Protein 3E9T (pdb70)

Foldseek 3Di:
DQKEKAWVVQEAEEELPNFKDKTKMWIDGQQAAKKKKKKWKFADQDDDPGFWPTDIDMFIRGRNRTMDMDMTGTHHDDDDDAKGKIKMAIDDIDPPYDYDPPRIGMYIYDYD/DFKEKAWVVQEAEEELPPFKDKTKMWMDGDLAAKKKKKKWKFADQHDDPAFWPTDIDMDIRGRNRTMDMDMTGTHADPDDDAKGKIKMAIHDIDPPYDYDPPRIGMYIYHYDD/DQKEKAWVVQEDEDELPNQKDKTKMWIDGAQAAKWKKKKWKFADQDDDPAFWPTDIDMGIRHRRRTMDMDMTGTHDDDGKIKMAIHDIDPPYDYDPPRMGIYDYD/DEKAWVVLEAEEELPPFKDKTKMWADDPLDAKKKKKKWKFADVHDCPAFWPTDIDMDIRHRNGTMDMDMTGTHDDDGKIKMAIDDIDPPYDYDPPRIGIYDYD

Structure (mmCIF, N/CA/C/O backbone):
data_3E9T
#
_entry.id   3E9T
#
_cell.length_a   59.086
_cell.length_b   76.429
_cell.length_c   128.918
_cell.angle_alpha   90.00
_cell.angle_beta   90.00
_cell.angle_gamma   90.00
#
_symmetry.space_group_name_H-M   'P 21 21 21'
#
loop_
_entity.id
_entity.type
_entity.pdbx_description
1 polymer 'Na/Ca exchange protein'
2 non-polymer 'CALCIUM ION'
3 water water
#
loop_
_atom_site.group_PDB
_atom_site.id
_atom_site.type_symbol
_atom_site.label_atom_id
_atom_site.label_alt_id
_atom_site.label_comp_id
_atom_site.label_asym_id
_atom_site.label_entity_id
_atom_site.label_seq_id
_atom_site.pdbx_PDB_ins_code
_atom_site.Cartn_x
_atom_site.Cartn_y
_atom_site.Cartn_z
_atom_site.occupancy
_atom_site.B_iso_or_equiv
_atom_site.auth_seq_id
_atom_site.auth_comp_id
_atom_site.auth_asym_id
_atom_site.auth_atom_id
_atom_site.pdbx_PDB_model_num
ATOM 1 N N . GLU A 1 1 ? 1.721 22.315 33.193 1.00 36.14 440 GLU A N 1
ATOM 2 C CA . GLU A 1 1 ? 2.189 22.126 31.790 1.00 36.28 440 GLU A CA 1
ATOM 3 C C . GLU A 1 1 ? 1.946 23.342 30.896 1.00 35.13 440 GLU A C 1
ATOM 4 O O . GLU A 1 1 ? 0.863 23.936 30.909 1.00 36.01 440 GLU A O 1
ATOM 10 N N . PHE A 1 2 ? 2.970 23.713 30.135 1.00 33.26 441 PHE A N 1
ATOM 11 C CA . PHE A 1 2 ? 2.864 24.771 29.127 1.00 31.55 441 PHE A CA 1
ATOM 12 C C . PHE A 1 2 ? 3.267 24.299 27.716 1.00 29.30 441 PHE A C 1
ATOM 13 O O . PHE A 1 2 ? 3.527 25.106 26.814 1.00 28.22 441 PHE A O 1
ATOM 21 N N . ILE A 1 3 ? 3.297 22.978 27.549 1.00 26.45 442 ILE A N 1
ATOM 22 C CA . ILE A 1 3 ? 3.521 22.339 26.260 1.00 24.11 442 ILE A CA 1
ATOM 23 C C . ILE A 1 3 ? 2.486 21.207 26.129 1.00 23.23 442 ILE A C 1
ATOM 24 O O . ILE A 1 3 ? 2.223 20.481 27.095 1.00 22.44 442 ILE A O 1
ATOM 29 N N . ARG A 1 4 ? 1.888 21.098 24.946 1.00 22.09 443 ARG A N 1
ATOM 30 C CA . ARG A 1 4 ? 1.013 19.982 24.607 1.00 22.10 443 ARG A CA 1
ATOM 31 C C . ARG A 1 4 ? 1.606 19.280 23.402 1.00 20.55 443 ARG A C 1
ATOM 32 O O . ARG A 1 4 ? 2.181 19.924 22.517 1.00 19.96 443 ARG A O 1
ATOM 40 N N . MET A 1 5 ? 1.468 17.955 23.375 1.00 19.41 444 MET A N 1
ATOM 41 C CA . MET A 1 5 ? 1.906 17.168 22.233 1.00 19.05 444 MET A CA 1
ATOM 42 C C . MET A 1 5 ? 0.802 16.244 21.763 1.00 18.14 444 MET A C 1
ATOM 43 O O . MET A 1 5 ? 0.070 15.674 22.572 1.00 17.92 444 MET A O 1
ATOM 48 N N . TYR A 1 6 ? 0.703 16.076 20.448 1.00 17.54 445 TYR A N 1
ATOM 49 C CA . TYR A 1 6 ? -0.330 15.225 19.874 1.00 16.75 445 TYR A CA 1
ATOM 50 C C . TYR A 1 6 ? 0.016 14.868 18.437 1.00 16.49 445 TYR A C 1
ATOM 51 O O . TYR A 1 6 ? 0.828 15.547 17.794 1.00 15.68 445 TYR A O 1
ATOM 60 N N . PHE A 1 7 ? -0.605 13.808 17.925 1.00 15.76 446 PHE A N 1
ATOM 61 C CA . PHE A 1 7 ? -0.425 13.456 16.522 1.00 15.77 446 PHE A CA 1
ATOM 62 C C . PHE A 1 7 ? -1.137 14.432 15.622 1.00 16.39 446 PHE A C 1
ATOM 63 O O . PHE A 1 7 ? -2.284 14.815 15.890 1.00 17.49 446 PHE A O 1
ATOM 71 N N . GLU A 1 8 ? -0.463 14.788 14.531 1.00 16.46 447 GLU A N 1
ATOM 72 C CA . GLU A 1 8 ? -1.052 15.608 13.469 1.00 16.85 447 GLU A CA 1
ATOM 73 C C . GLU A 1 8 ? -0.359 15.329 12.140 1.00 16.75 447 GLU A C 1
ATOM 74 O O . GLU A 1 8 ? 0.742 15.829 11.915 1.00 17.11 447 GLU A O 1
ATOM 80 N N . PRO A 1 9 ? -1.004 14.539 11.253 1.00 16.91 448 PRO A N 1
ATOM 81 C CA . PRO A 1 9 ? -2.343 13.931 11.375 1.00 16.49 448 PRO A CA 1
ATOM 82 C C . PRO A 1 9 ? -2.524 12.931 12.518 1.00 16.10 448 PRO A C 1
ATOM 83 O O . PRO A 1 9 ? -1.571 12.260 12.917 1.00 16.24 448 PRO A O 1
ATOM 87 N N . GLY A 1 10 ? -3.766 12.802 12.982 1.00 16.28 449 GLY A N 1
ATOM 88 C CA . GLY A 1 10 ? -4.123 11.739 13.937 1.00 15.22 449 GLY A CA 1
ATOM 89 C C . GLY A 1 10 ? -4.565 10.447 13.278 1.00 16.24 449 GLY A C 1
ATOM 90 O O . GLY A 1 10 ? -4.606 9.400 13.921 1.00 17.57 449 GLY A O 1
ATOM 91 N N . HIS A 1 11 ? -4.923 10.519 11.996 1.00 15.34 450 HIS A N 1
ATOM 92 C CA . HIS A 1 11 ? -5.370 9.350 11.265 1.00 15.77 450 HIS A CA 1
ATOM 93 C C . HIS A 1 11 ? -4.632 9.209 9.944 1.00 15.02 450 HIS A C 1
ATOM 94 O O . HIS A 1 11 ? -4.430 10.212 9.232 1.00 15.35 450 HIS A O 1
ATOM 101 N N . TYR A 1 12 ? -4.263 7.961 9.624 1.00 15.38 451 TYR A N 1
ATOM 102 C CA . TYR A 1 12 ? -3.542 7.635 8.399 1.00 15.74 451 TYR A CA 1
ATOM 103 C C . TYR A 1 12 ? -4.241 6.482 7.699 1.00 15.77 451 TYR A C 1
ATOM 104 O O . TYR A 1 12 ? -4.437 5.432 8.294 1.00 16.15 451 TYR A O 1
ATOM 113 N N . THR A 1 13 ? -4.575 6.678 6.422 1.00 14.77 452 THR A N 1
ATOM 114 C CA . THR A 1 13 ? -5.072 5.601 5.585 1.00 15.29 452 THR A CA 1
ATOM 115 C C . THR A 1 13 ? -3.975 5.334 4.551 1.00 15.74 452 THR A C 1
ATOM 116 O O . THR A 1 13 ? -3.509 6.267 3.856 1.00 15.77 452 THR A O 1
ATOM 120 N N . VAL A 1 14 ? -3.528 4.082 4.492 1.00 15.15 453 VAL A N 1
ATOM 121 C CA . VAL A 1 14 ? -2.383 3.696 3.653 1.00 15.87 453 VAL A CA 1
ATOM 122 C C . VAL A 1 14 ? -2.702 2.441 2.863 1.00 15.40 453 VAL A C 1
ATOM 123 O O . VAL A 1 14 ? -3.452 1.582 3.345 1.00 15.63 453 VAL A O 1
ATOM 127 N N . MET A 1 15 ? -2.180 2.351 1.642 1.00 16.10 454 MET A N 1
ATOM 128 C CA . MET A 1 15 ? -2.303 1.131 0.847 1.00 16.95 454 MET A CA 1
ATOM 129 C C . MET A 1 15 ? -1.275 0.119 1.323 1.00 17.30 454 MET A C 1
ATOM 130 O O . MET A 1 15 ? -0.171 0.488 1.733 1.00 16.92 454 MET A O 1
ATOM 135 N N . GLU A 1 16 ? -1.644 -1.152 1.254 1.00 17.23 455 GLU A N 1
ATOM 136 C CA . GLU A 1 16 ? -0.779 -2.247 1.679 1.00 18.39 455 GLU A CA 1
ATOM 137 C C . GLU A 1 16 ? 0.619 -2.273 1.018 1.00 17.76 455 GLU A C 1
ATOM 138 O O . GLU A 1 16 ? 1.585 -2.772 1.610 1.00 17.70 455 GLU A O 1
ATOM 144 N N . ASN A 1 17 ? 0.713 -1.746 -0.194 1.00 18.39 456 ASN A N 1
ATOM 145 C CA . ASN A 1 17 ? 1.958 -1.788 -0.968 1.00 18.41 456 ASN A CA 1
ATOM 146 C C . ASN A 1 17 ? 2.702 -0.458 -0.936 1.00 18.21 456 ASN A C 1
ATOM 147 O O . ASN A 1 17 ? 3.469 -0.150 -1.852 1.00 18.21 456 ASN A O 1
ATOM 152 N N . CYS A 1 18 ? 2.463 0.338 0.108 1.00 17.64 457 CYS A N 1
ATOM 153 C CA . CYS A 1 18 ? 3.054 1.672 0.181 1.00 17.85 457 CYS A CA 1
ATOM 154 C C . CYS A 1 18 ? 4.528 1.627 0.568 1.00 17.64 457 CYS A C 1
ATOM 155 O O . CYS A 1 18 ? 5.245 2.605 0.352 1.00 18.86 457 CYS A O 1
ATOM 158 N N . GLY A 1 19 ? 4.953 0.497 1.150 1.00 17.72 458 GLY A N 1
ATOM 159 C CA . GLY A 1 19 ? 6.315 0.304 1.646 1.00 18.35 458 GLY A CA 1
ATOM 160 C C . GLY A 1 19 ? 6.458 0.872 3.046 1.00 18.87 458 GLY A C 1
ATOM 161 O O . GLY A 1 19 ? 6.573 0.137 4.027 1.00 18.64 458 GLY A O 1
ATOM 162 N N . GLU A 1 20 ? 6.443 2.197 3.123 1.00 19.13 459 GLU A N 1
ATOM 163 C CA . GLU A 1 20 ? 6.503 2.941 4.382 1.00 20.34 459 GLU A CA 1
ATOM 164 C C . GLU A 1 20 ? 5.591 4.144 4.252 1.00 19.61 459 GLU A C 1
ATOM 165 O O . GLU A 1 20 ? 5.304 4.601 3.140 1.00 19.51 459 GLU A O 1
ATOM 171 N N . PHE A 1 21 ? 5.170 4.680 5.392 1.00 18.99 460 PHE A N 1
ATOM 172 C CA . PHE A 1 21 ? 4.488 5.972 5.416 1.00 18.60 460 PHE A CA 1
ATOM 173 C C . PHE A 1 21 ? 5.006 6.785 6.592 1.00 18.41 460 PHE A C 1
ATOM 174 O O . PHE A 1 21 ? 5.611 6.233 7.511 1.00 19.60 460 PHE A O 1
ATOM 182 N N . GLU A 1 22 ? 4.743 8.088 6.571 1.00 17.16 461 GLU A N 1
ATOM 183 C CA . GLU A 1 22 ? 5.293 8.985 7.574 1.00 17.23 461 GLU A CA 1
ATOM 184 C C . GLU A 1 22 ? 4.224 9.465 8.560 1.00 17.49 461 GLU A C 1
ATOM 185 O O . GLU A 1 22 ? 3.145 9.879 8.166 1.00 17.94 461 GLU A O 1
ATOM 191 N N . VAL A 1 23 ? 4.554 9.390 9.843 1.00 17.36 462 VAL A N 1
ATOM 192 C CA . VAL A 1 23 ? 3.699 9.854 10.914 1.00 17.19 462 VAL A CA 1
ATOM 193 C C . VAL A 1 23 ? 4.318 11.113 11.481 1.00 17.16 462 VAL A C 1
ATOM 194 O O . VAL A 1 23 ? 5.553 11.282 11.471 1.00 18.43 462 VAL A O 1
ATOM 198 N N . ARG A 1 24 ? 3.464 12.013 11.940 1.00 16.79 463 ARG A N 1
ATOM 199 C CA . ARG A 1 24 ? 3.891 13.325 12.411 1.00 16.11 463 ARG A CA 1
ATOM 200 C C . ARG A 1 24 ? 3.281 13.637 13.773 1.00 16.74 463 ARG A C 1
ATOM 201 O O . ARG A 1 24 ? 2.077 13.453 14.001 1.00 16.41 463 ARG A O 1
ATOM 209 N N . VAL A 1 25 ? 4.133 14.129 14.663 1.00 15.79 464 VAL A N 1
ATOM 210 C CA . VAL A 1 25 ? 3.747 14.544 16.001 1.00 16.60 464 VAL A CA 1
ATOM 211 C C . VAL A 1 25 ? 4.168 16.008 16.164 1.00 16.81 464 VAL A C 1
ATOM 212 O O . VAL A 1 25 ? 5.281 16.404 15.730 1.00 17.46 464 VAL A O 1
ATOM 216 N N . VAL A 1 26 ? 3.279 16.793 16.767 1.00 17.55 465 VAL A N 1
ATOM 217 C CA A VAL A 1 26 ? 3.468 18.229 16.943 0.50 18.47 465 VAL A CA 1
ATOM 218 C CA B VAL A 1 26 ? 3.529 18.227 16.960 0.50 17.73 465 VAL A CA 1
ATOM 219 C C . VAL A 1 26 ? 3.537 18.619 18.431 1.00 18.75 465 VAL A C 1
ATOM 220 O O . VAL A 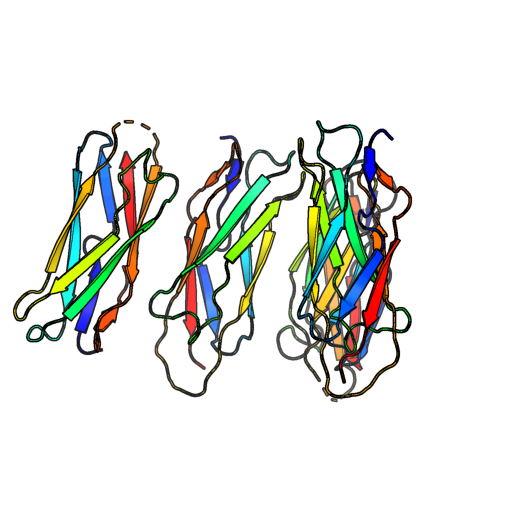1 26 ? 3.000 17.921 19.280 1.00 18.29 465 VAL A O 1
ATOM 227 N N . ARG A 1 27 ? 4.174 19.753 18.688 1.00 18.92 466 ARG A N 1
ATOM 228 C CA . ARG A 1 27 ? 4.355 20.385 19.974 1.00 20.95 466 ARG A CA 1
ATOM 229 C C . ARG A 1 27 ? 3.665 21.752 19.856 1.00 20.92 466 ARG A C 1
ATOM 230 O O . ARG A 1 27 ? 3.930 22.483 18.900 1.00 21.32 466 ARG A O 1
ATOM 238 N N . ARG A 1 28 ? 2.821 22.118 20.821 1.00 21.06 467 ARG A N 1
ATOM 239 C CA . ARG A 1 28 ? 2.265 23.480 20.879 1.00 21.71 467 ARG A CA 1
ATOM 240 C C . ARG A 1 28 ? 2.476 24.093 22.250 1.00 21.42 467 ARG A C 1
ATOM 241 O O . ARG A 1 28 ? 2.495 23.385 23.261 1.00 21.53 467 ARG A O 1
ATOM 249 N N . GLY A 1 29 ? 2.663 25.407 22.275 1.00 21.10 468 GLY A N 1
ATOM 250 C CA . GLY A 1 29 ? 2.919 26.112 23.519 1.00 21.31 468 GLY A CA 1
ATOM 251 C C . GLY A 1 29 ? 4.376 26.524 23.551 1.00 21.24 468 GLY A C 1
ATOM 252 O O . GLY A 1 29 ? 4.866 27.128 22.596 1.00 21.71 468 GLY A O 1
ATOM 253 N N . ASP A 1 30 ? 5.074 26.182 24.630 1.00 21.38 469 ASP A N 1
ATOM 254 C CA . ASP A 1 30 ? 6.458 26.620 24.791 1.00 21.79 469 ASP A CA 1
ATOM 255 C C . ASP A 1 30 ? 7.403 25.906 23.824 1.00 22.13 469 ASP A C 1
ATOM 256 O O . ASP A 1 30 ? 7.596 24.685 23.927 1.00 22.65 469 ASP A O 1
ATOM 261 N N . ILE A 1 31 ? 7.970 26.692 22.899 1.00 22.40 470 ILE A N 1
ATOM 262 C CA . ILE A 1 31 ? 8.892 26.223 21.858 1.00 23.07 470 ILE A CA 1
ATOM 263 C C . ILE A 1 31 ? 10.376 26.015 22.230 1.00 21.24 470 ILE A C 1
ATOM 264 O O . ILE A 1 31 ? 11.142 25.549 21.389 1.00 20.94 470 ILE A O 1
ATOM 269 N N . SER A 1 32 ? 10.861 26.508 23.367 1.00 19.62 471 SER A N 1
ATOM 270 C CA . SER A 1 32 ? 11.880 27.522 23.436 1.00 17.72 471 SER A CA 1
ATOM 271 C C . SER A 1 32 ? 12.968 26.586 24.028 1.00 17.29 471 SER A C 1
ATOM 272 O O . SER A 1 32 ? 14.148 26.936 24.096 1.00 17.55 471 SER A O 1
ATOM 275 N N . THR A 1 33 ? 12.543 25.382 24.450 1.00 17.01 472 THR A N 1
ATOM 276 C CA . THR A 1 33 ? 13.439 24.397 25.090 1.00 16.94 472 THR A CA 1
ATOM 277 C C . THR A 1 33 ? 13.303 23.001 24.488 1.00 16.06 472 THR A C 1
ATOM 278 O O . THR A 1 33 ? 12.375 22.737 23.737 1.00 15.77 472 THR A O 1
ATOM 282 N N . TYR A 1 34 ? 14.233 22.109 24.844 1.00 15.10 473 TYR A N 1
ATOM 283 C CA . TYR A 1 34 ? 14.137 20.709 24.440 1.00 14.94 473 TYR A CA 1
ATOM 284 C C . TYR A 1 34 ? 12.920 20.046 25.092 1.00 15.49 473 TYR A C 1
ATOM 285 O O . TYR A 1 34 ? 12.619 20.277 26.258 1.00 15.73 473 TYR A O 1
ATOM 294 N N . ALA A 1 35 ? 12.214 19.233 24.311 1.00 14.73 474 ALA A N 1
ATOM 295 C CA . ALA A 1 35 ? 11.146 18.372 24.837 1.00 15.22 474 ALA A CA 1
ATOM 296 C C . ALA A 1 35 ? 11.193 17.029 24.132 1.00 15.46 474 ALA A C 1
ATOM 297 O O . ALA A 1 35 ? 11.758 16.917 23.048 1.00 15.62 474 ALA A O 1
ATOM 299 N N . SER A 1 36 ? 10.608 16.006 24.750 1.00 14.67 475 SER A N 1
ATOM 300 C CA . SER A 1 36 ? 10.562 14.676 24.143 1.00 15.08 475 SER A CA 1
ATOM 301 C C . SER A 1 36 ? 9.297 13.898 24.494 1.00 14.44 475 SER A C 1
ATOM 302 O O . SER A 1 36 ? 8.544 14.256 25.412 1.00 14.27 475 SER A O 1
ATOM 305 N N . VAL A 1 37 ? 9.051 12.850 23.711 1.00 14.20 476 VAL A N 1
ATOM 306 C CA . VAL A 1 37 ? 7.955 11.915 23.957 1.00 14.67 476 VAL A CA 1
ATOM 307 C C . VAL A 1 37 ? 8.306 10.599 23.284 1.00 15.34 476 VAL A C 1
ATOM 308 O O . VAL A 1 37 ? 9.037 10.583 22.276 1.00 15.93 476 VAL A O 1
ATOM 312 N N . GLU A 1 38 ? 7.816 9.498 23.842 1.00 15.32 477 GLU A N 1
ATOM 313 C CA . GLU A 1 38 ? 8.010 8.201 23.214 1.00 15.11 477 GLU A CA 1
ATOM 314 C C . GLU A 1 38 ? 6.749 7.805 22.447 1.00 15.58 477 GLU A C 1
ATOM 315 O O . GLU A 1 38 ? 5.665 8.329 22.694 1.00 15.47 477 GLU A O 1
ATOM 321 N N . TYR A 1 39 ? 6.903 6.875 21.512 1.00 15.89 478 TYR A N 1
ATOM 322 C CA . TYR A 1 39 ? 5.763 6.293 20.818 1.00 16.81 478 TYR A CA 1
ATOM 323 C C . TYR A 1 39 ? 5.975 4.796 20.675 1.00 16.35 478 TYR A C 1
ATOM 324 O O . TYR A 1 39 ? 7.111 4.320 20.661 1.00 16.02 478 TYR A O 1
ATOM 333 N N . GLU A 1 40 ? 4.885 4.061 20.508 1.00 16.27 479 GLU A N 1
ATOM 334 C CA . GLU A 1 40 ? 5.002 2.644 20.151 1.00 17.46 479 GLU A CA 1
ATOM 335 C C . GLU A 1 40 ? 3.793 2.241 19.331 1.00 17.10 479 GLU A C 1
ATOM 336 O O . GLU A 1 40 ? 2.686 2.706 19.577 1.00 16.96 479 GLU A O 1
ATOM 342 N N . THR A 1 41 ? 4.017 1.399 18.327 1.00 17.16 480 THR A N 1
ATOM 343 C CA . THR A 1 41 ? 2.892 0.793 17.613 1.00 16.55 480 THR A CA 1
ATOM 344 C C . THR A 1 41 ? 2.199 -0.231 18.502 1.00 17.10 480 THR A C 1
ATOM 345 O O . THR A 1 41 ? 2.791 -0.810 19.442 1.00 17.06 480 THR A O 1
ATOM 349 N N . GLN A 1 42 ? 0.931 -0.475 18.201 1.00 17.53 481 GLN A N 1
ATOM 350 C CA . GLN A 1 42 ? 0.196 -1.550 18.848 1.00 19.34 481 GLN A CA 1
ATOM 351 C C . GLN A 1 42 ? -0.793 -2.168 17.871 1.00 18.61 481 GLN A C 1
ATOM 352 O O . GLN A 1 42 ? -1.339 -1.475 16.998 1.00 18.73 481 GLN A O 1
ATOM 358 N N . ASP A 1 43 ? -1.025 -3.467 18.012 1.00 17.84 482 ASP A N 1
ATOM 359 C CA . ASP A 1 43 ? -1.950 -4.156 17.124 1.00 17.43 482 ASP A CA 1
ATOM 360 C C . ASP A 1 43 ? -3.388 -3.664 17.282 1.00 17.50 482 ASP A C 1
ATOM 361 O O . ASP A 1 43 ? -3.799 -3.248 18.384 1.00 17.43 482 ASP A O 1
ATOM 366 N N . GLY A 1 44 ? -4.119 -3.685 16.166 1.00 16.84 483 GLY A N 1
ATOM 367 C CA . GLY A 1 44 ? -5.571 -3.566 16.146 1.00 17.48 483 GLY A CA 1
ATOM 368 C C . GLY A 1 44 ? -6.092 -4.878 15.582 1.00 17.57 483 GLY A C 1
ATOM 369 O O . GLY A 1 44 ? -5.881 -5.948 16.185 1.00 18.34 483 GLY A O 1
ATOM 370 N N . THR A 1 45 ? -6.752 -4.802 14.425 1.00 18.21 484 THR A N 1
ATOM 371 C CA . THR A 1 45 ? -7.068 -5.986 13.620 1.00 18.66 484 THR A CA 1
ATOM 372 C C . THR A 1 45 ? -5.885 -6.314 12.715 1.00 18.33 484 THR A C 1
ATOM 373 O O . THR A 1 45 ? -5.763 -7.455 12.239 1.00 19.21 484 THR A O 1
ATOM 377 N N . ALA A 1 46 ? -5.032 -5.307 12.473 1.00 17.52 485 ALA A N 1
ATOM 378 C CA . ALA A 1 46 ? -3.744 -5.504 11.814 1.00 17.55 485 ALA A CA 1
ATOM 379 C C . ALA A 1 46 ? -2.675 -5.769 12.882 1.00 18.29 485 ALA A C 1
ATOM 380 O O . ALA A 1 46 ? -2.724 -5.186 13.968 1.00 17.95 485 ALA A O 1
ATOM 382 N N . SER A 1 47 ? -1.709 -6.633 12.565 1.00 18.44 486 SER A N 1
ATOM 383 C CA . SER A 1 47 ? -0.758 -7.129 13.554 1.00 19.40 486 SER A CA 1
ATOM 384 C C . SER A 1 47 ? 0.692 -6.957 13.153 1.00 18.56 486 SER A C 1
ATOM 385 O O . SER A 1 47 ? 1.073 -7.184 12.003 1.00 18.57 486 SER A O 1
ATOM 388 N N . ALA A 1 48 ? 1.499 -6.567 14.129 1.00 18.98 487 ALA A N 1
ATOM 389 C CA . ALA A 1 48 ? 2.943 -6.451 13.933 1.00 18.20 487 ALA A CA 1
ATOM 390 C C . ALA A 1 48 ? 3.525 -7.793 13.486 1.00 17.99 487 ALA A C 1
ATOM 391 O O . ALA A 1 48 ? 3.199 -8.839 14.055 1.00 18.36 487 ALA A O 1
ATOM 393 N N . GLY A 1 49 ? 4.359 -7.755 12.450 1.00 17.64 488 GLY A N 1
ATOM 394 C CA . GLY A 1 49 ? 4.985 -8.964 11.923 1.00 17.97 488 GLY A CA 1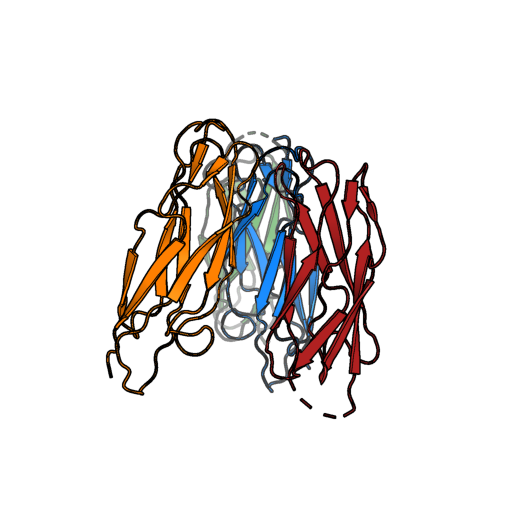
ATOM 395 C C . GLY A 1 49 ? 4.195 -9.609 10.803 1.00 18.48 488 GLY A C 1
ATOM 396 O O . GLY A 1 49 ? 4.727 -10.468 10.096 1.00 18.65 488 GLY A O 1
ATOM 397 N N . THR A 1 50 ? 2.923 -9.233 10.640 1.00 18.82 489 THR A N 1
ATOM 398 C CA . THR A 1 50 ? 2.121 -9.697 9.496 1.00 19.92 489 THR A CA 1
ATOM 399 C C . THR A 1 50 ? 1.705 -8.554 8.548 1.00 19.74 489 THR A C 1
ATOM 400 O O . THR A 1 50 ? 1.822 -8.692 7.322 1.00 20.25 489 THR A O 1
ATOM 404 N N . ASP A 1 51 ? 1.285 -7.422 9.122 1.00 18.88 490 ASP A N 1
ATOM 405 C CA . ASP A 1 51 ? 0.688 -6.303 8.376 1.00 18.05 490 ASP A CA 1
ATOM 406 C C . ASP A 1 51 ? 1.546 -5.045 8.392 1.00 17.62 490 ASP A C 1
ATOM 407 O O . ASP A 1 51 ? 1.469 -4.210 7.471 1.00 16.06 490 ASP A O 1
ATOM 412 N N . PHE A 1 52 ? 2.335 -4.905 9.457 1.00 17.23 491 PHE A N 1
ATOM 413 C CA . PHE A 1 52 ? 3.282 -3.793 9.582 1.00 17.21 491 PHE A CA 1
ATOM 414 C C . PHE A 1 52 ? 4.465 -4.218 10.446 1.00 17.66 491 PHE A C 1
ATOM 415 O O . PHE A 1 52 ? 4.385 -5.221 11.156 1.00 17.47 491 PHE A O 1
ATOM 423 N N . VAL A 1 53 ? 5.569 -3.478 10.387 1.00 18.22 492 VAL A N 1
ATOM 424 C CA . VAL A 1 53 ? 6.658 -3.766 11.320 1.00 18.85 492 VAL A CA 1
ATOM 425 C C . VAL A 1 53 ? 6.562 -2.919 12.585 1.00 18.79 492 VAL A C 1
ATOM 426 O O . VAL A 1 53 ? 6.507 -1.685 12.537 1.00 19.05 492 VAL A O 1
ATOM 430 N N . GLY A 1 54 ? 6.462 -3.620 13.716 1.00 17.92 493 GLY A N 1
ATOM 431 C CA . GLY A 1 54 ? 6.386 -2.958 15.018 1.00 18.32 493 GLY A CA 1
ATOM 432 C C . GLY A 1 54 ? 7.586 -2.057 15.241 1.00 18.72 493 GLY A C 1
ATOM 433 O O . GLY A 1 54 ? 8.717 -2.384 14.873 1.00 19.24 493 GLY A O 1
ATOM 434 N N . ARG A 1 55 ? 7.323 -0.906 15.837 1.00 18.70 494 ARG A N 1
ATOM 435 C CA . ARG A 1 55 ? 8.353 0.072 16.123 1.00 18.75 494 ARG A CA 1
ATOM 436 C C . ARG A 1 55 ? 8.003 0.867 17.371 1.00 18.73 494 ARG A C 1
ATOM 437 O O . ARG A 1 55 ? 6.837 1.272 17.556 1.00 18.61 494 ARG A O 1
ATOM 445 N N . LYS A 1 56 ? 9.015 1.081 18.215 1.00 19.17 495 LYS A N 1
ATOM 446 C CA . LYS A 1 56 ? 8.941 2.074 19.293 1.00 19.70 495 LYS A CA 1
ATOM 447 C C . LYS A 1 56 ? 10.119 3.020 19.175 1.00 19.32 495 LYS A C 1
ATOM 448 O O . LYS A 1 56 ? 11.146 2.660 18.598 1.00 19.51 495 LYS A O 1
ATOM 454 N N . GLY A 1 57 ? 9.978 4.222 19.720 1.00 18.06 496 GLY A N 1
ATOM 455 C CA . GLY A 1 57 ? 11.038 5.207 19.581 1.00 18.04 496 GLY A CA 1
ATOM 456 C C . GLY A 1 57 ? 10.868 6.388 20.492 1.00 17.93 496 GLY A C 1
ATOM 457 O O . GLY A 1 57 ? 9.868 6.507 21.214 1.00 17.90 496 GLY A O 1
ATOM 458 N N . LEU A 1 58 ? 11.883 7.248 20.464 1.00 17.60 497 LEU A N 1
ATOM 459 C CA . LEU A 1 58 ? 11.868 8.492 21.195 1.00 17.77 497 LEU A CA 1
ATOM 460 C C . LEU A 1 58 ? 11.907 9.634 20.199 1.00 17.68 497 LEU A C 1
ATOM 461 O O . LEU A 1 58 ? 12.764 9.676 19.316 1.00 18.32 497 LEU A O 1
ATOM 466 N N . LEU A 1 59 ? 10.975 10.565 20.350 1.00 17.94 498 LEU A N 1
ATOM 467 C CA . LEU A 1 59 ? 10.932 11.759 19.520 1.00 18.39 498 LEU A CA 1
ATOM 468 C C . LEU A 1 59 ? 11.533 12.948 20.275 1.00 18.83 498 LEU A C 1
ATOM 469 O O . LEU A 1 59 ? 11.003 13.348 21.309 1.00 19.28 498 LEU A O 1
ATOM 474 N N . SER A 1 60 ? 12.634 13.497 19.768 1.00 18.04 499 SER A N 1
ATOM 475 C CA . SER A 1 60 ? 13.284 14.652 20.378 1.00 17.47 499 SER A CA 1
ATOM 476 C C . SER A 1 60 ? 12.948 15.960 19.656 1.00 17.13 499 SER A C 1
ATOM 477 O O . SER A 1 60 ? 13.099 16.057 18.433 1.00 16.94 499 SER A O 1
ATOM 480 N N . PHE A 1 61 ? 12.512 16.968 20.415 1.00 15.04 500 PHE A N 1
ATOM 481 C CA . PHE A 1 61 ? 12.147 18.268 19.854 1.00 14.80 500 PHE A CA 1
ATOM 482 C C . PHE A 1 61 ? 13.150 19.309 20.356 1.00 14.18 500 PHE A C 1
ATOM 483 O O . PHE A 1 61 ? 13.042 19.753 21.488 1.00 14.74 500 PHE A O 1
ATOM 491 N N . PRO A 1 62 ? 14.160 19.662 19.542 1.00 14.12 501 PRO A N 1
ATOM 492 C CA . PRO A 1 62 ? 15.102 20.693 19.932 1.00 13.94 501 PRO A CA 1
ATOM 493 C C . PRO A 1 62 ? 14.422 22.045 20.143 1.00 14.33 501 PRO A C 1
ATOM 494 O O . PRO A 1 62 ? 13.298 22.267 19.646 1.00 13.97 501 PRO A O 1
ATOM 498 N N . PRO A 1 63 ? 15.089 22.963 20.868 1.00 13.87 502 PRO A N 1
ATOM 499 C CA . PRO A 1 63 ? 14.530 24.316 20.933 1.00 14.55 502 PRO A CA 1
ATOM 500 C C . PRO A 1 63 ? 14.210 24.871 19.545 1.00 14.28 502 PRO A C 1
ATOM 501 O O . PRO A 1 63 ? 15.017 24.733 18.625 1.00 14.55 502 PRO A O 1
ATOM 505 N N . GLY A 1 64 ? 13.028 25.467 19.404 1.00 15.12 503 GLY A N 1
ATOM 506 C CA . GLY A 1 64 ? 12.616 26.030 18.130 1.00 16.12 503 GLY A CA 1
ATOM 507 C C . GLY A 1 64 ? 11.895 25.076 17.194 1.00 17.29 503 GLY A C 1
ATOM 508 O O . GLY A 1 64 ? 11.320 25.524 16.199 1.00 19.05 503 GLY A O 1
ATOM 509 N N . VAL A 1 65 ? 11.922 23.771 17.469 1.00 17.13 504 VAL A N 1
ATOM 510 C CA . VAL A 1 65 ? 11.222 22.843 16.576 1.00 16.78 504 VAL A CA 1
ATOM 511 C C . VAL A 1 65 ? 9.927 22.301 17.167 1.00 17.30 504 VAL A C 1
ATOM 512 O O . VAL A 1 65 ? 9.888 21.858 18.320 1.00 16.86 504 VAL A O 1
ATOM 516 N N . ASP A 1 66 ? 8.875 22.358 16.364 1.00 17.07 505 ASP A N 1
ATOM 517 C CA . ASP A 1 66 ? 7.539 22.037 16.856 1.00 17.80 505 ASP A CA 1
ATOM 518 C C . ASP A 1 66 ? 6.904 20.821 16.199 1.00 18.07 505 ASP A C 1
ATOM 519 O O . ASP A 1 66 ? 5.706 20.579 16.360 1.00 18.24 505 ASP A O 1
ATOM 524 N N . GLU A 1 67 ? 7.705 20.049 15.474 1.00 18.21 506 GLU A N 1
ATOM 525 C CA . GLU A 1 67 ? 7.244 18.763 14.929 1.00 18.90 506 GLU A CA 1
ATOM 526 C C . GLU A 1 67 ? 8.379 17.769 14.819 1.00 19.74 506 GLU A C 1
ATOM 527 O O . GLU A 1 67 ? 9.553 18.152 14.698 1.00 19.74 506 GLU A O 1
ATOM 533 N N . GLN A 1 68 ? 8.004 16.492 14.831 1.00 19.93 507 GLN A N 1
ATOM 534 C CA . GLN A 1 68 ? 8.921 15.398 14.536 1.00 20.27 507 GLN A CA 1
ATOM 535 C C . GLN A 1 68 ? 8.145 14.433 13.664 1.00 20.63 507 GLN A C 1
ATOM 536 O O . GLN A 1 68 ? 6.923 14.313 13.803 1.00 20.37 507 GLN A O 1
ATOM 542 N N . ARG A 1 69 ? 8.856 13.774 12.757 1.00 21.54 508 ARG A N 1
ATOM 543 C CA . ARG A 1 69 ? 8.270 12.829 11.805 1.00 22.37 508 ARG A CA 1
ATOM 544 C C . ARG A 1 69 ? 9.030 11.505 11.927 1.00 22.29 508 ARG A C 1
ATOM 545 O O . ARG A 1 69 ? 10.234 11.503 12.190 1.00 22.77 508 ARG A O 1
ATOM 553 N N . PHE A 1 70 ? 8.328 10.385 11.770 1.00 21.20 509 PHE A N 1
ATOM 554 C CA . PHE A 1 70 ? 8.997 9.077 11.737 1.00 20.21 509 PHE A CA 1
ATOM 555 C C . PHE A 1 70 ? 8.270 8.163 10.747 1.00 20.05 509 PHE A C 1
ATOM 556 O O . PHE A 1 70 ? 7.108 8.410 10.410 1.00 20.46 509 PHE A O 1
ATOM 564 N N . ARG A 1 71 ? 8.968 7.135 10.261 1.00 20.08 510 ARG A N 1
ATOM 565 C CA . ARG A 1 71 ? 8.375 6.234 9.265 1.00 20.16 510 ARG A CA 1
ATOM 566 C C . ARG A 1 71 ? 8.005 4.867 9.859 1.00 19.21 510 ARG A C 1
ATOM 567 O O . ARG A 1 71 ? 8.677 4.362 10.760 1.00 19.56 510 ARG A O 1
ATOM 575 N N . ILE A 1 72 ? 6.921 4.301 9.341 1.00 17.64 511 ILE A N 1
ATOM 576 C CA . ILE A 1 72 ? 6.445 2.984 9.734 1.00 17.78 511 ILE A CA 1
ATOM 577 C C . ILE A 1 72 ? 6.373 2.110 8.485 1.00 17.62 511 ILE A C 1
ATOM 578 O O . ILE A 1 72 ? 5.875 2.546 7.454 1.00 17.65 511 ILE A O 1
ATOM 583 N N . GLU A 1 73 ? 6.885 0.893 8.574 1.00 17.53 512 GLU A N 1
ATOM 584 C CA . GLU A 1 73 ? 6.890 -0.013 7.420 1.00 17.75 512 GLU A CA 1
ATOM 585 C C . GLU A 1 73 ? 5.612 -0.840 7.365 1.00 17.64 512 GLU A C 1
ATOM 586 O O . GLU A 1 73 ? 5.186 -1.430 8.371 1.00 18.37 512 GLU A O 1
ATOM 592 N N . VAL A 1 74 ? 5.001 -0.881 6.190 1.00 17.47 513 VAL A N 1
ATOM 593 C CA . VAL A 1 74 ? 3.819 -1.708 5.975 1.00 16.82 513 VAL A CA 1
ATOM 594 C C . VAL A 1 74 ? 4.250 -2.943 5.176 1.00 17.52 513 VAL A C 1
ATOM 595 O O . VAL A 1 74 ? 5.022 -2.846 4.212 1.00 16.97 513 VAL A O 1
ATOM 599 N N . ILE A 1 75 ? 3.766 -4.098 5.616 1.00 18.30 514 ILE A N 1
ATOM 600 C CA . ILE A 1 75 ? 4.130 -5.373 5.030 1.00 19.24 514 ILE A CA 1
ATOM 601 C C . ILE A 1 75 ? 3.114 -5.720 3.949 1.00 20.98 514 ILE A C 1
ATOM 602 O O . ILE A 1 75 ? 1.911 -5.801 4.211 1.00 20.55 514 ILE A O 1
ATOM 607 N N . ASP A 1 76 ? 3.619 -5.925 2.736 1.00 22.33 515 ASP A N 1
ATOM 608 C CA . ASP A 1 76 ? 2.803 -6.272 1.581 1.00 24.81 515 ASP A CA 1
ATOM 609 C C . ASP A 1 76 ? 2.753 -7.788 1.430 1.00 26.61 515 ASP A C 1
ATOM 610 O O . ASP A 1 76 ? 3.730 -8.483 1.712 1.00 26.73 515 ASP A O 1
ATOM 615 N N . ASP A 1 77 ? 1.605 -8.295 1.007 1.00 28.30 516 ASP A N 1
ATOM 616 C CA . ASP A 1 77 ? 1.501 -9.695 0.595 1.00 30.31 516 ASP A CA 1
ATOM 617 C C . ASP A 1 77 ? 0.588 -9.824 -0.622 1.00 31.21 516 ASP A C 1
ATOM 618 O O . ASP A 1 77 ? 0.123 -8.813 -1.162 1.00 31.35 516 ASP A O 1
ATOM 623 N N . ASP A 1 78 ? 0.344 -11.056 -1.060 1.00 31.89 517 ASP A N 1
ATOM 624 C CA . ASP A 1 78 ? -0.571 -11.297 -2.173 1.00 33.14 517 ASP A CA 1
ATOM 625 C C . ASP A 1 78 ? -1.997 -11.634 -1.738 1.00 33.47 517 ASP A C 1
ATOM 626 O O . ASP A 1 78 ? -2.923 -11.583 -2.548 1.00 34.07 517 ASP A O 1
ATOM 631 N N . VAL A 1 79 ? -2.173 -11.974 -0.465 1.00 33.73 518 VAL A N 1
ATOM 632 C CA . VAL A 1 79 ? -3.477 -12.414 0.036 1.00 34.32 518 VAL A CA 1
ATOM 633 C C . VAL A 1 79 ? -4.460 -11.245 0.180 1.00 34.44 518 VAL A C 1
ATOM 634 O O . VAL A 1 79 ? -4.098 -10.169 0.654 1.00 34.37 518 VAL A O 1
ATOM 638 N N . PHE A 1 80 ? -5.695 -11.478 -0.256 1.00 34.78 519 PHE A N 1
ATOM 639 C CA . PHE A 1 80 ? -6.804 -10.538 -0.105 1.00 34.83 519 PHE A CA 1
ATOM 640 C C . PHE A 1 80 ? -7.146 -10.353 1.374 1.00 33.91 519 PHE A C 1
ATOM 641 O O . PHE A 1 80 ? -7.258 -11.325 2.122 1.00 34.23 519 PHE A O 1
ATOM 649 N N . GLU A 1 81 ? -7.264 -9.101 1.804 1.00 32.64 520 GLU A N 1
ATOM 650 C CA . GLU A 1 81 ? -7.669 -8.808 3.174 1.00 31.22 520 GLU A CA 1
ATOM 651 C C . GLU A 1 81 ? -8.659 -7.673 3.168 1.00 29.61 520 GLU A C 1
ATOM 652 O O . GLU A 1 81 ? -8.607 -6.790 2.312 1.00 29.56 520 GLU A O 1
ATOM 658 N N . GLU A 1 82 ? -9.564 -7.699 4.132 1.00 27.35 521 GLU A N 1
ATOM 659 C CA . GLU A 1 82 ? -10.454 -6.579 4.364 1.00 26.11 521 GLU A CA 1
ATOM 660 C C . GLU A 1 82 ? -9.651 -5.420 4.956 1.00 24.35 521 GLU A C 1
ATOM 661 O O . GLU A 1 82 ? -8.501 -5.608 5.353 1.00 24.44 521 GLU A O 1
ATOM 667 N N . ASP A 1 83 ? -10.246 -4.230 4.992 1.00 23.31 522 ASP A N 1
ATOM 668 C CA . ASP A 1 83 ? -9.625 -3.076 5.654 1.00 21.91 522 ASP A CA 1
ATOM 669 C C . ASP A 1 83 ? -9.298 -3.464 7.103 1.00 21.91 522 ASP A C 1
ATOM 670 O O . ASP A 1 83 ? -10.147 -4.023 7.810 1.00 21.19 522 ASP A O 1
ATOM 675 N N . GLU A 1 84 ? -8.074 -3.190 7.541 1.00 20.85 523 GLU A N 1
ATOM 676 C CA . GLU A 1 84 ? -7.679 -3.495 8.924 1.00 20.86 523 GLU A CA 1
ATOM 677 C C . GLU A 1 84 ? -6.929 -2.324 9.506 1.00 20.42 523 GLU A C 1
ATOM 678 O O . GLU A 1 84 ? -6.428 -1.474 8.771 1.00 20.06 523 GLU A O 1
ATOM 684 N N . CYS A 1 85 ? -6.885 -2.268 10.830 1.00 19.61 524 CYS A N 1
ATOM 685 C CA A CYS A 1 85 ? -6.379 -1.099 11.529 0.50 19.15 524 CYS A CA 1
ATOM 686 C CA B CYS A 1 85 ? -6.308 -1.106 11.466 0.50 19.50 524 CYS A CA 1
ATOM 687 C C . CYS A 1 85 ? -5.345 -1.459 12.578 1.00 18.66 524 CYS A C 1
ATOM 688 O O . CYS A 1 85 ? -5.449 -2.504 13.219 1.00 18.10 524 CYS A O 1
ATOM 693 N N . PHE A 1 86 ? -4.380 -0.580 12.769 1.00 16.62 525 PHE A N 1
ATOM 694 C CA . PHE A 1 86 ? -3.548 -0.639 13.967 1.00 16.31 525 PHE A CA 1
ATOM 695 C C . PHE A 1 86 ? -3.410 0.755 14.540 1.00 16.75 525 PHE A C 1
ATOM 696 O O . PHE A 1 86 ? -3.987 1.710 13.999 1.00 16.46 525 PHE A O 1
ATOM 704 N N . TYR A 1 87 ? -2.645 0.873 15.617 1.00 15.92 526 TYR A N 1
ATOM 705 C CA . TYR A 1 87 ? -2.599 2.129 16.383 1.00 17.16 526 TYR A CA 1
ATOM 706 C C . TYR A 1 87 ? -1.181 2.496 16.753 1.00 16.83 526 TYR A C 1
ATOM 707 O O . TYR A 1 87 ? -0.287 1.651 16.723 1.00 17.86 526 TYR A O 1
ATOM 716 N N . ILE A 1 88 ? -0.960 3.770 17.065 1.00 16.23 527 ILE A N 1
ATOM 717 C CA . ILE A 1 88 ? 0.365 4.190 17.573 1.00 16.60 527 ILE A CA 1
ATOM 718 C C . ILE A 1 88 ? 0.092 5.097 18.767 1.00 16.38 527 ILE A C 1
ATOM 719 O O . ILE A 1 88 ? -0.683 6.047 18.647 1.00 17.29 527 ILE A O 1
ATOM 724 N N . ARG A 1 89 ? 0.705 4.820 19.909 1.00 16.05 528 ARG A N 1
ATOM 725 C CA . ARG A 1 89 ? 0.416 5.644 21.089 1.00 16.38 528 ARG A CA 1
ATOM 726 C C . ARG A 1 89 ? 1.629 6.421 21.565 1.00 16.68 528 ARG A C 1
ATOM 727 O O . ARG A 1 89 ? 2.762 5.942 21.497 1.00 17.27 528 ARG A O 1
ATOM 735 N N . LEU A 1 90 ? 1.370 7.633 22.033 1.00 15.76 529 LEU A N 1
ATOM 736 C CA . LEU A 1 90 ? 2.371 8.458 22.708 1.00 15.76 529 LEU A CA 1
ATOM 737 C C . LEU A 1 90 ? 2.396 8.164 24.200 1.00 15.76 529 LEU A C 1
ATOM 738 O O . LEU A 1 90 ? 1.349 7.966 24.826 1.00 16.25 529 LEU A O 1
ATOM 743 N N . PHE A 1 91 ? 3.603 8.184 24.772 1.00 15.52 530 PHE A N 1
ATOM 744 C CA . PHE A 1 91 ? 3.763 8.028 26.221 1.00 15.76 530 PHE A CA 1
ATOM 745 C C . PHE A 1 91 ? 5.077 8.616 26.713 1.00 16.11 530 PHE A C 1
ATOM 746 O O . PHE A 1 91 ? 5.985 8.908 25.908 1.00 15.12 530 PHE A O 1
ATOM 754 N N . ASN A 1 92 ? 5.179 8.777 28.028 1.00 16.05 531 ASN A N 1
ATOM 755 C CA . ASN A 1 92 ? 6.370 9.333 28.663 1.00 16.19 531 ASN A CA 1
ATOM 756 C C . ASN A 1 92 ? 6.783 10.712 28.128 1.00 16.25 531 ASN A C 1
ATOM 757 O O . ASN A 1 92 ? 7.948 10.907 27.791 1.00 16.99 531 ASN A O 1
ATOM 762 N N . PRO A 1 93 ? 5.842 11.677 28.077 1.00 16.12 532 PRO A N 1
ATOM 763 C CA . PRO A 1 93 ? 6.258 13.030 27.687 1.00 15.76 532 PRO A CA 1
ATOM 764 C C . PRO A 1 93 ? 7.229 13.609 28.718 1.00 15.92 532 PRO A C 1
ATOM 765 O O . PRO A 1 93 ? 7.152 13.270 29.905 1.00 16.38 532 PRO A O 1
ATOM 769 N N . SER A 1 94 ? 8.146 14.462 28.260 1.00 15.48 533 SER A N 1
ATOM 770 C CA . SER A 1 94 ? 9.133 15.052 29.167 1.00 16.05 533 SER A CA 1
ATOM 771 C C . SER A 1 94 ? 8.466 16.042 30.140 1.00 16.20 533 SER A C 1
ATOM 772 O O . SER A 1 94 ? 7.262 16.306 30.050 1.00 16.20 533 SER A O 1
ATOM 775 N N . GLU A 1 95 ? 9.247 16.561 31.084 1.00 17.09 534 GLU A N 1
ATOM 776 C CA . GLU A 1 95 ? 8.689 17.436 32.127 1.00 18.51 534 GLU A CA 1
ATOM 777 C C . GLU A 1 95 ? 8.056 18.700 31.563 1.00 18.72 534 GLU A C 1
ATOM 778 O O . GLU A 1 95 ? 8.636 19.365 30.703 1.00 18.80 534 GLU A O 1
ATOM 784 N N . GLY A 1 96 ? 6.853 19.008 32.033 1.00 18.35 535 GLY A N 1
ATOM 785 C CA . GLY A 1 96 ? 6.141 20.196 31.586 1.00 18.72 535 GLY A CA 1
ATOM 786 C C . GLY A 1 96 ? 5.301 19.988 30.342 1.00 18.77 535 GLY A C 1
ATOM 787 O O . GLY A 1 96 ? 4.565 20.884 29.934 1.00 18.76 535 GLY A O 1
ATOM 788 N N . VAL A 1 97 ? 5.400 18.814 29.727 1.00 18.90 536 VAL A N 1
ATOM 789 C CA . VAL A 1 97 ? 4.516 18.509 28.599 1.00 19.22 536 VAL A CA 1
ATOM 790 C C . VAL A 1 97 ? 3.331 17.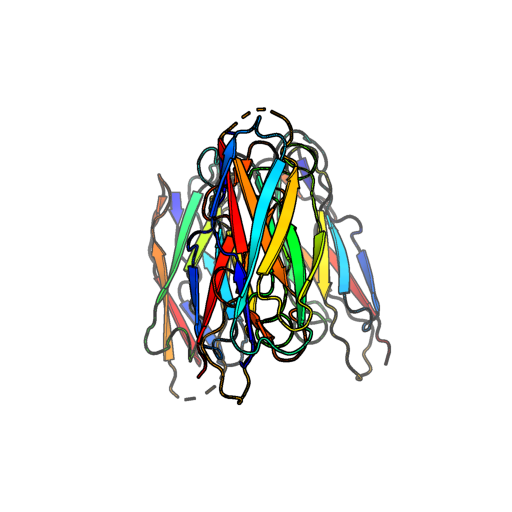609 28.976 1.00 18.92 536 VAL A C 1
ATOM 791 O O . VAL A 1 97 ? 3.486 16.655 29.743 1.00 18.27 536 VAL A O 1
ATOM 795 N N . LYS A 1 98 ? 2.158 17.950 28.448 1.00 18.37 537 LYS A N 1
ATOM 796 C CA . LYS A 1 98 ? 0.957 17.143 28.646 1.00 18.78 537 LYS A CA 1
ATOM 797 C C . LYS A 1 98 ? 0.464 16.692 27.278 1.00 18.40 537 LYS A C 1
ATOM 798 O O . LYS A 1 98 ? 0.329 17.508 26.358 1.00 18.67 537 LYS A O 1
ATOM 804 N N . LEU A 1 99 ? 0.186 15.403 27.140 1.00 17.38 538 LEU A N 1
ATOM 805 C CA . LEU A 1 99 ? -0.374 14.914 25.880 1.00 17.26 538 LEU A CA 1
ATOM 806 C C . LEU A 1 99 ? -1.766 15.520 25.647 1.00 17.05 538 LEU A C 1
ATOM 807 O O . LEU A 1 99 ? -2.403 16.025 26.580 1.00 18.02 538 LEU A O 1
ATOM 812 N N . ALA A 1 100 ? -2.210 15.522 24.393 1.00 17.76 539 ALA A N 1
ATOM 813 C CA . ALA A 1 100 ? -3.533 16.040 24.036 1.00 17.51 539 ALA A CA 1
ATOM 814 C C . ALA A 1 100 ? -4.124 15.138 22.975 1.00 16.91 539 ALA A C 1
ATOM 815 O O . ALA A 1 100 ? -3.407 14.458 22.276 1.00 17.21 539 ALA A O 1
ATOM 817 N N . VAL A 1 101 ? -5.444 15.149 22.849 1.00 17.63 540 VAL A N 1
ATOM 818 C CA . VAL A 1 101 ? -6.122 14.383 21.803 1.00 18.02 540 VAL A CA 1
ATOM 819 C C . VAL A 1 101 ? -5.823 14.993 20.420 1.00 18.09 540 VAL A C 1
ATOM 820 O O . VAL A 1 101 ? -5.959 16.214 20.251 1.00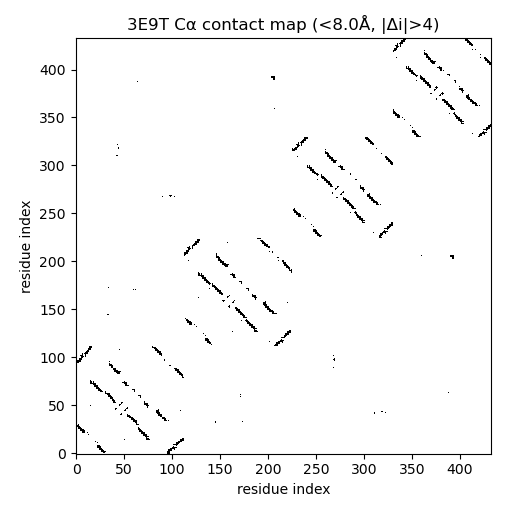 17.98 540 VAL A O 1
ATOM 824 N N . PRO A 1 102 ? -5.418 14.165 19.437 1.00 16.88 541 PRO A N 1
ATOM 825 C CA . PRO A 1 102 ? -5.217 12.724 19.554 1.00 17.00 541 PRO A CA 1
ATOM 826 C C . PRO A 1 102 ? -3.818 12.307 20.049 1.00 16.69 541 PRO A C 1
ATOM 827 O O . PRO A 1 102 ? -2.770 12.733 19.505 1.00 17.43 541 PRO A O 1
ATOM 831 N N . MET A 1 103 ? -3.818 11.460 21.083 1.00 16.39 542 MET A N 1
ATOM 832 C CA . MET A 1 103 ? -2.584 10.908 21.620 1.00 16.42 542 MET A CA 1
ATOM 833 C C . MET A 1 103 ? -2.412 9.443 21.252 1.00 16.72 542 MET A C 1
ATOM 834 O O . MET A 1 103 ? -1.442 8.792 21.654 1.00 16.93 542 MET A O 1
ATOM 839 N N . ILE A 1 104 ? -3.388 8.931 20.506 1.00 16.69 543 ILE A N 1
ATOM 840 C CA . ILE A 1 104 ? -3.295 7.651 19.812 1.00 16.78 543 ILE A CA 1
ATOM 841 C C . ILE A 1 104 ? -3.621 7.925 18.339 1.00 17.49 543 ILE A C 1
ATOM 842 O O . ILE A 1 104 ? -4.664 8.508 18.035 1.00 17.55 543 ILE A O 1
ATOM 847 N N . ALA A 1 105 ? -2.732 7.505 17.442 1.00 17.13 544 ALA A N 1
ATOM 848 C CA . ALA A 1 105 ? -2.951 7.613 16.002 1.00 17.54 544 ALA A CA 1
ATOM 849 C C . ALA A 1 105 ? -3.595 6.337 15.495 1.00 17.55 544 ALA A C 1
ATOM 850 O O . ALA A 1 105 ? -3.282 5.249 15.992 1.00 17.98 544 ALA A O 1
ATOM 852 N N . THR A 1 106 ? -4.513 6.484 14.541 1.00 16.87 545 THR A N 1
ATOM 853 C CA . THR A 1 106 ? -5.172 5.350 13.929 1.00 16.74 545 THR A CA 1
ATOM 854 C C . THR A 1 106 ? -4.624 5.175 12.527 1.00 16.65 545 THR A C 1
ATOM 855 O O . THR A 1 106 ? -4.450 6.146 11.794 1.00 16.93 545 THR A O 1
ATOM 859 N N . VAL A 1 107 ? -4.304 3.930 12.180 1.00 16.69 546 VAL A N 1
ATOM 860 C CA . VAL A 1 107 ? -3.801 3.607 10.853 1.00 16.91 546 VAL A CA 1
ATOM 861 C C . VAL A 1 107 ? -4.685 2.547 10.252 1.00 16.73 546 VAL A C 1
ATOM 862 O O . VAL A 1 107 ? -4.795 1.453 10.804 1.00 16.96 546 VAL A O 1
ATOM 866 N N . MET A 1 108 ? -5.321 2.870 9.127 1.00 16.61 547 MET A N 1
ATOM 867 C CA . MET A 1 108 ? -6.065 1.875 8.378 1.00 18.07 547 MET A CA 1
ATOM 868 C C . MET A 1 108 ? -5.287 1.475 7.132 1.00 16.81 547 MET A C 1
ATOM 869 O O . MET A 1 108 ? -4.866 2.328 6.333 1.00 15.97 547 MET A O 1
ATOM 874 N N . ILE A 1 109 ? -5.088 0.176 6.984 1.00 15.97 548 ILE A N 1
ATOM 875 C CA . ILE A 1 109 ? -4.437 -0.373 5.797 1.00 16.28 548 ILE A CA 1
ATOM 876 C C . ILE A 1 109 ? -5.492 -0.877 4.814 1.00 16.27 548 ILE A C 1
ATOM 877 O O . ILE A 1 109 ? -6.352 -1.697 5.167 1.00 16.31 548 ILE A O 1
ATOM 882 N N . LEU A 1 110 ? -5.427 -0.381 3.582 1.00 16.52 549 LEU A N 1
ATOM 883 C CA . LEU A 1 110 ? -6.289 -0.902 2.513 1.00 16.94 549 LEU A CA 1
ATOM 884 C C . LEU A 1 110 ? -5.531 -1.898 1.653 1.00 18.61 549 LEU A C 1
ATOM 885 O O . LEU A 1 110 ? -4.425 -1.624 1.216 1.00 17.77 549 LEU A O 1
ATOM 890 N N . ASP A 1 111 ? -6.147 -3.048 1.402 1.00 21.10 550 ASP A N 1
ATOM 891 C CA . ASP A 1 111 ? -5.554 -4.077 0.547 1.00 24.29 550 ASP A CA 1
ATOM 892 C C . ASP A 1 111 ? -5.493 -3.627 -0.920 1.00 26.26 550 ASP A C 1
ATOM 893 O O . ASP A 1 111 ? -6.331 -2.844 -1.382 1.00 26.25 550 ASP A O 1
ATOM 898 N N . ASP A 1 112 ? -4.478 -4.108 -1.637 1.00 28.23 551 ASP A N 1
ATOM 899 C CA . ASP A 1 112 ? -4.343 -3.861 -3.068 1.00 30.50 551 ASP A CA 1
ATOM 900 C C . ASP A 1 112 ? -4.328 -5.208 -3.795 1.00 30.88 551 ASP A C 1
ATOM 901 O O . ASP A 1 112 ? -5.068 -5.413 -4.752 1.00 32.62 551 ASP A O 1
ATOM 906 N N . GLU B 1 1 ? 32.932 31.077 23.885 1.00 35.93 440 GLU B N 1
ATOM 907 C CA . GLU B 1 1 ? 32.514 29.645 24.004 1.00 35.43 440 GLU B CA 1
ATOM 908 C C . GLU B 1 1 ? 32.835 29.044 25.380 1.00 34.20 440 GLU B C 1
ATOM 909 O O . GLU B 1 1 ? 33.916 29.264 25.932 1.00 35.28 440 GLU B O 1
ATOM 915 N N . PHE B 1 2 ? 31.871 28.316 25.936 1.00 32.29 441 PHE B N 1
ATOM 916 C CA . PHE B 1 2 ? 31.968 27.776 27.297 1.00 29.94 441 PHE B CA 1
ATOM 917 C C . PHE B 1 2 ? 31.670 26.269 27.318 1.00 27.19 441 PHE B C 1
ATOM 918 O O . PHE B 1 2 ? 31.692 25.638 28.373 1.00 26.47 441 PHE B O 1
ATOM 926 N N . ILE B 1 3 ? 31.389 25.706 26.147 1.00 23.71 442 ILE B N 1
ATOM 927 C CA . ILE B 1 3 ? 31.038 24.296 26.044 1.00 20.77 442 ILE B CA 1
ATOM 928 C C . ILE B 1 3 ? 31.955 23.659 25.023 1.00 19.68 442 ILE B C 1
ATOM 929 O O . ILE B 1 3 ? 32.184 24.239 23.961 1.00 19.30 442 ILE B O 1
ATOM 934 N N . ARG B 1 4 ? 32.473 22.477 25.344 1.00 18.35 443 ARG B N 1
ATOM 935 C CA . ARG B 1 4 ? 33.258 21.694 24.389 1.00 17.94 443 ARG B CA 1
ATOM 936 C C . ARG B 1 4 ? 32.556 20.381 24.116 1.00 17.10 443 ARG B C 1
ATOM 937 O O . ARG B 1 4 ? 31.917 19.820 25.005 1.00 17.45 443 ARG B O 1
ATOM 945 N N . MET B 1 5 ? 32.693 19.885 22.893 1.00 16.29 444 MET B N 1
ATOM 946 C CA . MET B 1 5 ? 32.188 18.560 22.573 1.00 16.06 444 MET B CA 1
ATOM 947 C C . MET B 1 5 ? 33.233 17.770 21.798 1.00 15.28 444 MET B C 1
ATOM 948 O O . MET B 1 5 ? 33.949 18.343 20.983 1.00 15.75 444 MET B O 1
ATOM 953 N N . TYR B 1 6 ? 33.298 16.469 22.064 1.00 15.10 445 TYR B N 1
ATOM 954 C CA . TYR B 1 6 ? 34.245 15.573 21.426 1.00 14.85 445 TYR B CA 1
ATOM 955 C C . TYR B 1 6 ? 33.817 14.135 21.584 1.00 14.86 445 TYR B C 1
ATOM 956 O O . TYR B 1 6 ? 32.994 13.823 22.454 1.00 15.24 445 TYR B O 1
ATOM 965 N N . PHE B 1 7 ? 34.346 13.270 20.716 1.00 14.89 446 PHE B N 1
ATOM 966 C CA . PHE B 1 7 ? 34.123 11.845 20.857 1.00 13.79 446 PHE B CA 1
ATOM 967 C C . PHE B 1 7 ? 34.881 11.269 22.060 1.00 14.26 446 PHE B C 1
ATOM 968 O O . PHE B 1 7 ? 36.034 11.635 22.310 1.00 15.18 446 PHE B O 1
ATOM 976 N N . GLU B 1 8 ? 34.218 10.378 22.800 1.00 14.01 447 GLU B N 1
ATOM 977 C CA . GLU B 1 8 ? 34.900 9.631 23.846 1.00 15.11 447 GLU B CA 1
ATOM 978 C C . GLU B 1 8 ? 34.151 8.314 24.043 1.00 15.10 447 GLU B C 1
ATOM 979 O O . GLU B 1 8 ? 33.083 8.311 24.663 1.00 14.11 447 GLU B O 1
ATOM 985 N N . PRO B 1 9 ? 34.698 7.189 23.535 1.00 15.19 448 PRO B N 1
ATOM 986 C CA . PRO B 1 9 ? 35.976 7.002 22.845 1.00 15.68 448 PRO B CA 1
ATOM 987 C C . PRO B 1 9 ? 36.086 7.717 21.511 1.00 15.34 448 PRO B C 1
ATOM 988 O O . PRO B 1 9 ? 35.083 7.928 20.819 1.00 15.76 448 PRO B O 1
ATOM 992 N N . GLY B 1 10 ? 37.325 8.084 21.177 1.00 15.34 449 GLY B N 1
ATOM 993 C CA . GLY B 1 10 ? 37.638 8.607 19.846 1.00 14.46 449 GLY B CA 1
ATOM 994 C C . GLY B 1 10 ? 37.949 7.553 18.800 1.00 15.08 449 GLY B C 1
ATOM 995 O O . GLY B 1 10 ? 37.928 7.851 17.606 1.00 15.89 449 GLY B O 1
ATOM 996 N N . HIS B 1 11 ? 38.283 6.337 19.247 1.00 14.83 450 HIS B N 1
ATOM 997 C CA . HIS B 1 11 ? 38.601 5.233 18.343 1.00 14.51 450 HIS B CA 1
ATOM 998 C C . HIS B 1 11 ? 37.777 4.006 18.674 1.00 14.42 450 HIS B C 1
ATOM 999 O O . HIS B 1 11 ? 37.659 3.667 19.848 1.00 15.00 450 HIS B O 1
ATOM 1006 N N . TYR B 1 12 ? 37.277 3.323 17.634 1.00 14.36 451 TYR B N 1
ATOM 1007 C CA . TYR B 1 12 ? 36.495 2.090 17.778 1.00 14.18 451 TYR B CA 1
ATOM 1008 C C . TYR B 1 12 ? 37.060 1.013 16.868 1.00 14.31 451 TYR B C 1
ATOM 1009 O O . TYR B 1 12 ? 37.266 1.281 15.692 1.00 13.88 451 TYR B O 1
ATOM 1018 N N . THR B 1 13 ? 37.342 -0.172 17.412 1.00 13.56 452 THR B N 1
ATOM 1019 C CA . THR B 1 13 ? 37.757 -1.325 16.610 1.00 14.51 452 THR B CA 1
ATOM 1020 C C . THR B 1 13 ? 36.647 -2.345 16.759 1.00 14.93 452 THR B C 1
ATOM 1021 O O . THR B 1 13 ? 36.245 -2.676 17.890 1.00 15.14 452 THR B O 1
ATOM 1025 N N . VAL B 1 14 ? 36.129 -2.803 15.622 1.00 15.06 453 VAL B N 1
ATOM 1026 C CA . VAL B 1 14 ? 34.964 -3.671 15.599 1.00 16.78 453 VAL B CA 1
ATOM 1027 C C . VAL B 1 14 ? 35.152 -4.823 14.621 1.00 15.94 453 VAL B C 1
ATOM 1028 O O . VAL B 1 14 ? 35.875 -4.700 13.638 1.00 15.45 453 VAL B O 1
ATOM 1032 N N . MET B 1 15 ? 34.517 -5.955 14.923 1.00 15.79 454 MET B N 1
ATOM 1033 C CA . MET B 1 15 ? 34.509 -7.092 14.028 1.00 15.95 454 MET B CA 1
ATOM 1034 C C . MET B 1 15 ? 33.435 -6.886 12.965 1.00 16.22 454 MET B C 1
ATOM 1035 O O . MET B 1 15 ? 32.368 -6.333 13.249 1.00 16.09 454 MET B O 1
ATOM 1040 N N . GLU B 1 16 ? 33.701 -7.385 11.758 1.00 16.51 455 GLU B N 1
ATOM 1041 C CA . GLU B 1 16 ? 32.743 -7.260 10.664 1.00 17.07 455 GLU B CA 1
ATOM 1042 C C . GLU B 1 16 ? 31.381 -7.874 10.993 1.00 16.74 455 GLU B C 1
ATOM 1043 O O . GLU B 1 16 ? 30.366 -7.411 10.482 1.00 17.04 455 GLU B O 1
ATOM 1049 N N . ASN B 1 17 ? 31.365 -8.897 11.844 1.00 16.48 456 ASN B N 1
ATOM 1050 C CA . ASN B 1 17 ? 30.112 -9.557 12.221 1.00 17.04 456 ASN B CA 1
ATOM 1051 C C . ASN B 1 17 ? 29.484 -9.057 13.533 1.00 16.79 456 ASN B C 1
ATOM 1052 O O . ASN B 1 17 ? 28.665 -9.755 14.130 1.00 17.27 456 ASN B O 1
ATOM 1057 N N . CYS B 1 18 ? 29.842 -7.842 13.962 1.00 16.48 457 CYS B N 1
ATOM 1058 C CA . CYS B 1 18 ? 29.335 -7.279 15.221 1.00 16.41 457 CYS B CA 1
ATOM 1059 C C . CYS B 1 18 ? 27.859 -6.865 15.154 1.00 16.07 457 CYS B C 1
ATOM 1060 O O . CYS B 1 18 ? 27.207 -6.691 16.191 1.00 16.59 457 CYS B O 1
ATOM 1063 N N . GLY B 1 19 ? 27.339 -6.702 13.939 1.00 15.75 458 GLY B N 1
ATOM 1064 C CA . GLY B 1 19 ? 25.963 -6.248 13.748 1.00 16.40 458 GLY B CA 1
ATOM 1065 C C . GLY B 1 19 ? 25.942 -4.730 13.809 1.00 16.20 458 GLY B C 1
ATOM 1066 O O . GLY B 1 19 ? 25.809 -4.060 12.791 1.00 16.91 458 GLY B O 1
ATOM 1067 N N . GLU B 1 20 ? 26.083 -4.188 15.014 1.00 17.25 459 GLU B N 1
ATOM 1068 C CA . GLU B 1 20 ? 26.212 -2.750 15.201 1.00 17.54 459 GLU B CA 1
ATOM 1069 C C . GLU B 1 20 ? 27.147 -2.471 16.375 1.00 17.63 459 GLU B C 1
ATOM 1070 O O . GLU B 1 20 ? 27.454 -3.374 17.177 1.00 17.47 459 GLU B O 1
ATOM 1076 N N . PHE B 1 21 ? 27.597 -1.228 16.488 1.00 17.15 460 PHE B N 1
ATOM 1077 C CA . PHE B 1 21 ? 28.341 -0.830 17.677 1.00 16.10 460 PHE B CA 1
ATOM 1078 C C . PHE B 1 21 ? 27.904 0.553 18.103 1.00 16.24 460 PHE B C 1
ATOM 1079 O O . PHE B 1 21 ? 27.259 1.276 17.343 1.00 16.93 460 PHE B O 1
ATOM 1087 N N . GLU B 1 22 ? 28.304 0.934 19.309 1.00 16.21 461 GLU B N 1
ATOM 1088 C CA . GLU B 1 22 ? 27.904 2.211 19.911 1.00 16.74 461 GLU B CA 1
ATOM 1089 C C . GLU B 1 22 ? 29.044 3.228 19.912 1.00 16.52 461 GLU B C 1
ATOM 1090 O O . GLU B 1 22 ? 30.200 2.920 20.294 1.00 17.12 461 GLU B O 1
ATOM 1096 N N . VAL B 1 23 ? 28.701 4.439 19.497 1.00 14.65 462 VAL B N 1
ATOM 1097 C CA . VAL B 1 23 ? 29.620 5.570 19.497 1.00 15.12 462 VAL B CA 1
ATOM 1098 C C . VAL B 1 23 ? 29.106 6.575 20.526 1.00 15.24 462 VAL B C 1
ATOM 1099 O O . VAL B 1 23 ? 27.894 6.736 20.727 1.00 15.66 462 VAL B O 1
ATOM 1103 N N . ARG B 1 24 ? 30.040 7.252 21.175 1.00 14.41 463 ARG B N 1
ATOM 1104 C CA . ARG B 1 24 ? 29.729 8.139 22.278 1.00 14.76 463 ARG B CA 1
ATOM 1105 C C . ARG B 1 24 ? 30.391 9.506 22.101 1.00 14.92 463 ARG B C 1
ATOM 1106 O O . ARG B 1 24 ? 31.592 9.618 21.770 1.00 14.84 463 ARG B O 1
ATOM 1114 N N . VAL B 1 25 ? 29.583 10.543 22.324 1.00 14.09 464 VAL B N 1
ATOM 1115 C CA . VAL B 1 25 ? 30.012 11.935 22.255 1.00 13.93 464 VAL B CA 1
ATOM 1116 C C . VAL B 1 25 ? 29.725 12.595 23.601 1.00 14.43 464 VAL B C 1
ATOM 1117 O O . VAL B 1 25 ? 28.624 12.443 24.169 1.00 14.52 464 VAL B O 1
ATOM 1121 N N . VAL B 1 26 ? 30.703 13.343 24.096 1.00 14.44 465 VAL B N 1
ATOM 1122 C CA A VAL B 1 26 ? 30.653 13.984 25.409 0.50 15.58 465 VAL B CA 1
ATOM 1123 C CA B VAL B 1 26 ? 30.551 13.999 25.400 0.50 14.30 465 VAL B CA 1
ATOM 1124 C C . VAL B 1 26 ? 30.512 15.513 25.280 1.00 15.26 465 VAL B C 1
ATOM 1125 O O . VAL B 1 26 ? 31.053 16.104 24.331 1.00 14.69 465 VAL B O 1
ATOM 1132 N N . ARG B 1 27 ? 29.825 16.133 26.241 1.00 15.83 466 ARG B N 1
ATOM 1133 C CA . ARG B 1 27 ? 29.715 17.585 26.324 1.00 16.55 466 ARG B CA 1
ATOM 1134 C C . ARG B 1 27 ? 30.339 18.010 27.655 1.00 17.21 466 ARG B C 1
ATOM 1135 O O . ARG B 1 27 ? 30.047 17.412 28.702 1.00 16.14 466 ARG B O 1
ATOM 1143 N N . ARG B 1 28 ? 31.211 19.020 27.620 1.00 18.41 467 ARG B N 1
ATOM 1144 C CA . ARG B 1 28 ? 31.864 19.510 28.842 1.00 20.36 467 ARG B CA 1
ATOM 1145 C C . ARG B 1 28 ? 31.747 21.010 28.941 1.00 21.32 467 ARG B C 1
ATOM 1146 O O . ARG B 1 28 ? 31.880 21.727 27.943 1.00 21.00 467 ARG B O 1
ATOM 1154 N N . GLY B 1 29 ? 31.517 21.482 30.163 1.00 22.91 468 GLY B N 1
ATOM 1155 C CA . GLY B 1 29 ? 31.401 22.907 30.418 1.00 24.37 468 GLY B CA 1
ATOM 1156 C C . GLY B 1 29 ? 30.045 23.216 31.002 1.00 25.29 468 GLY B C 1
ATOM 1157 O O . GLY B 1 29 ? 29.656 22.603 32.005 1.00 26.56 468 GLY B O 1
ATOM 1158 N N . ASP B 1 30 ? 29.332 24.137 30.349 1.00 25.40 469 ASP B N 1
ATOM 1159 C CA . ASP B 1 30 ? 28.105 24.784 30.836 1.00 24.93 469 ASP B CA 1
ATOM 1160 C C . ASP B 1 30 ? 26.817 23.923 30.862 1.00 24.35 469 ASP B C 1
ATOM 1161 O O . ASP B 1 30 ? 25.886 24.124 30.059 1.00 24.95 469 ASP B O 1
ATOM 1166 N N . ILE B 1 31 ? 26.747 23.039 31.849 1.00 22.13 470 ILE B N 1
ATOM 1167 C CA . ILE B 1 31 ? 25.721 21.999 31.980 1.00 20.69 470 ILE B CA 1
ATOM 1168 C C . ILE B 1 31 ? 24.219 22.401 31.723 1.00 19.57 470 ILE B C 1
ATOM 1169 O O . ILE B 1 31 ? 23.340 21.553 31.698 1.00 17.15 470 ILE B O 1
ATOM 1174 N N . SER B 1 32 ? 23.864 23.677 31.657 1.00 19.28 471 SER B N 1
ATOM 1175 C CA . SER B 1 32 ? 22.870 24.303 32.488 1.00 18.39 471 SER B CA 1
ATOM 1176 C C . SER B 1 32 ? 22.017 24.683 31.250 1.00 18.17 471 SER B C 1
ATOM 1177 O O . SER B 1 32 ? 20.869 25.126 31.351 1.00 17.32 471 SER B O 1
ATOM 1180 N N . THR B 1 33 ? 22.618 24.547 30.062 1.00 17.69 472 THR B N 1
ATOM 1181 C CA . THR B 1 33 ? 21.983 25.010 28.826 1.00 18.12 472 THR B CA 1
ATOM 1182 C C . THR B 1 33 ? 21.877 23.886 27.809 1.00 17.21 472 THR B C 1
ATOM 1183 O O . THR B 1 33 ? 22.671 22.942 27.847 1.00 17.50 472 THR B O 1
ATOM 1187 N N . TYR B 1 34 ? 20.917 24.010 26.897 1.00 15.95 473 TYR B N 1
ATOM 1188 C CA . TYR B 1 34 ? 20.828 23.099 25.730 1.00 15.20 473 TYR B CA 1
ATOM 1189 C C . TYR B 1 34 ? 21.972 23.350 24.741 1.00 15.39 473 TYR B C 1
ATOM 1190 O O . TYR B 1 34 ? 22.308 24.502 24.415 1.00 15.69 473 TYR B O 1
ATOM 1199 N N . ALA B 1 35 ? 22.568 22.270 24.260 1.00 14.03 474 ALA B N 1
ATOM 1200 C CA . ALA B 1 35 ? 23.517 22.372 23.157 1.00 14.22 474 ALA B CA 1
ATOM 1201 C C . ALA B 1 35 ? 23.341 21.190 22.227 1.00 14.10 474 ALA B C 1
ATOM 1202 O O . ALA B 1 35 ? 22.871 20.125 22.637 1.00 13.75 474 ALA B O 1
ATOM 1204 N N . SER B 1 36 ? 23.703 21.381 20.962 1.00 13.35 475 SER B N 1
ATOM 1205 C CA . SER B 1 36 ? 23.640 20.273 19.994 1.00 13.24 475 SER B CA 1
ATOM 1206 C C . SER B 1 36 ? 24.841 20.240 19.056 1.00 13.58 475 SER B C 1
ATOM 1207 O O . SER B 1 36 ? 25.587 21.228 18.905 1.00 13.70 475 SER B O 1
ATOM 1210 N N . VAL B 1 37 ? 24.964 19.111 18.369 1.00 12.85 476 VAL B N 1
ATOM 1211 C CA . VAL B 1 37 ? 25.966 18.922 17.317 1.00 13.31 476 VAL B CA 1
ATOM 1212 C C . VAL B 1 37 ? 25.440 17.849 16.371 1.00 13.53 476 VAL B C 1
ATOM 1213 O O . VAL B 1 37 ? 24.650 16.997 16.780 1.00 13.51 476 VAL B O 1
ATOM 1217 N N . GLU B 1 38 ? 25.881 17.903 15.115 1.00 13.52 477 GLU B N 1
ATOM 1218 C CA . GLU B 1 38 ? 25.534 16.870 14.136 1.00 13.83 477 GLU B CA 1
ATOM 1219 C C . GLU B 1 38 ? 26.736 15.971 13.894 1.00 13.89 477 GLU B C 1
ATOM 1220 O O . GLU B 1 38 ? 27.884 16.319 14.228 1.00 14.52 477 GLU B O 1
ATOM 1226 N N . TYR B 1 39 ? 26.468 14.788 13.349 1.00 14.56 478 TYR B N 1
ATOM 1227 C CA . TYR B 1 39 ? 27.550 13.877 12.975 1.00 14.52 478 TYR B CA 1
ATOM 1228 C C . TYR B 1 39 ? 27.251 13.245 11.647 1.00 15.37 478 TYR B C 1
ATOM 1229 O O . TYR B 1 39 ? 26.100 13.180 11.243 1.00 14.73 478 TYR B O 1
ATOM 1238 N N . GLU B 1 40 ? 28.293 12.782 10.974 1.00 15.03 479 GLU B N 1
ATOM 1239 C CA . GLU B 1 40 ? 28.100 11.973 9.773 1.00 15.31 479 GLU B CA 1
ATOM 1240 C C . GLU B 1 40 ? 29.264 11.020 9.593 1.00 15.48 479 GLU B C 1
ATOM 1241 O O . GLU B 1 40 ? 30.427 11.400 9.830 1.00 13.79 479 GLU B O 1
ATOM 1247 N N . THR B 1 41 ? 28.945 9.786 9.189 1.00 14.90 480 THR B N 1
ATOM 1248 C CA . THR B 1 41 ? 29.981 8.846 8.763 1.00 15.06 480 THR B CA 1
ATOM 1249 C C . THR B 1 41 ? 30.639 9.362 7.477 1.00 15.59 480 THR B C 1
ATOM 1250 O O . THR B 1 41 ? 30.000 10.086 6.704 1.00 16.09 480 THR B O 1
ATOM 1254 N N . GLN B 1 42 ? 31.898 8.966 7.258 1.00 15.46 481 GLN B N 1
ATOM 1255 C CA . GLN B 1 42 ? 32.661 9.322 6.079 1.00 16.01 481 GLN B CA 1
ATOM 1256 C C . GLN B 1 42 ? 33.493 8.117 5.701 1.00 15.46 481 GLN B C 1
ATOM 1257 O O . GLN B 1 42 ? 34.058 7.442 6.582 1.00 15.05 481 GLN B O 1
ATOM 1263 N N . ASP B 1 43 ? 33.593 7.834 4.410 1.00 15.07 482 ASP B N 1
ATOM 1264 C CA . ASP B 1 43 ? 34.380 6.675 3.990 1.00 15.69 482 ASP B CA 1
ATOM 1265 C C . ASP B 1 43 ? 35.862 6.882 4.288 1.00 15.29 482 ASP B C 1
ATOM 1266 O O . ASP B 1 43 ? 36.353 8.003 4.273 1.00 16.01 482 ASP B O 1
ATOM 1271 N N . GLY B 1 44 ? 36.564 5.782 4.515 1.00 16.06 483 GLY B N 1
ATOM 1272 C CA . GLY B 1 44 ? 38.033 5.743 4.448 1.00 16.52 483 GLY B CA 1
ATOM 1273 C C . GLY B 1 44 ? 38.417 4.691 3.412 1.00 17.38 483 GLY B C 1
ATOM 1274 O O . GLY B 1 44 ? 38.135 4.867 2.219 1.00 18.34 483 GLY B O 1
ATOM 1275 N N . THR B 1 45 ? 39.067 3.614 3.854 1.00 16.67 484 THR B N 1
ATOM 1276 C CA . THR B 1 45 ? 39.220 2.400 3.030 1.00 17.25 484 THR B CA 1
ATOM 1277 C C . THR B 1 45 ? 37.978 1.506 3.131 1.00 17.58 484 THR B C 1
ATOM 1278 O O . THR B 1 45 ? 37.731 0.691 2.241 1.00 18.75 484 THR B O 1
ATOM 1282 N N . ALA B 1 46 ? 37.210 1.670 4.214 1.00 16.59 485 ALA B N 1
ATOM 1283 C CA . ALA B 1 46 ? 35.884 1.063 4.325 1.00 16.71 485 ALA B CA 1
ATOM 1284 C C . ALA B 1 46 ? 34.822 2.039 3.791 1.00 17.33 485 ALA B C 1
ATOM 1285 O O . ALA B 1 46 ? 34.940 3.263 3.979 1.00 16.95 485 ALA B O 1
ATOM 1287 N N . SER B 1 47 ? 33.793 1.508 3.136 1.00 17.93 486 SER B N 1
ATOM 1288 C CA . SER B 1 47 ? 32.853 2.351 2.394 1.00 18.89 486 SER B CA 1
ATOM 1289 C C . SER B 1 47 ? 31.403 2.150 2.793 1.00 18.12 486 SER B C 1
ATOM 1290 O O . SER B 1 47 ? 30.967 1.014 2.982 1.00 17.24 486 SER B O 1
ATOM 1293 N N . ALA B 1 48 ? 30.658 3.249 2.863 1.00 17.73 487 ALA B N 1
ATOM 1294 C CA . ALA B 1 48 ? 29.237 3.171 3.179 1.00 17.64 487 ALA B CA 1
ATOM 1295 C C . ALA B 1 48 ? 28.553 2.340 2.092 1.00 18.02 487 ALA B C 1
ATOM 1296 O O . ALA B 1 48 ? 28.833 2.507 0.907 1.00 17.62 487 ALA B O 1
ATOM 1298 N N . GLY B 1 49 ? 27.675 1.431 2.504 1.00 17.94 488 GLY B N 1
ATOM 1299 C CA . GLY B 1 49 ? 26.922 0.617 1.564 1.00 18.79 488 GLY B CA 1
ATOM 1300 C C . GLY B 1 49 ? 27.600 -0.713 1.261 1.00 18.78 488 GLY B C 1
ATOM 1301 O O . GLY B 1 49 ? 26.963 -1.650 0.757 1.00 19.14 488 GLY B O 1
ATOM 1302 N N . THR B 1 50 ? 28.895 -0.815 1.546 1.00 18.87 489 THR B N 1
ATOM 1303 C CA . THR B 1 50 ? 29.584 -2.103 1.387 1.00 18.77 489 THR B CA 1
ATOM 1304 C C . THR B 1 50 ? 30.090 -2.639 2.740 1.00 18.03 489 THR B C 1
ATOM 1305 O O . THR B 1 50 ? 29.938 -3.821 3.027 1.00 17.91 489 THR B O 1
ATOM 1309 N N . ASP B 1 51 ? 30.650 -1.755 3.573 1.00 16.89 490 ASP B N 1
ATOM 1310 C CA . ASP B 1 51 ? 31.261 -2.154 4.851 1.00 16.47 490 ASP B CA 1
ATOM 1311 C C . ASP B 1 51 ? 30.489 -1.707 6.083 1.00 16.25 490 ASP B C 1
ATOM 1312 O O . ASP B 1 51 ? 30.586 -2.322 7.154 1.00 16.85 490 ASP B O 1
ATOM 1317 N N . PHE B 1 52 ? 29.731 -0.628 5.943 1.00 15.29 491 PHE B N 1
ATOM 1318 C CA . PHE B 1 52 ? 28.915 -0.145 7.046 1.00 14.99 491 PHE B CA 1
ATOM 1319 C C . PHE B 1 52 ? 27.761 0.613 6.445 1.00 15.07 491 PHE B C 1
ATOM 1320 O O . PHE B 1 52 ? 27.808 0.957 5.276 1.00 15.44 491 PHE B O 1
ATOM 1328 N N . VAL B 1 53 ? 26.722 0.866 7.239 1.00 14.95 492 VAL B N 1
ATOM 1329 C CA A VAL B 1 53 ? 25.615 1.675 6.749 0.50 15.15 492 VAL B CA 1
ATOM 1330 C CA B VAL B 1 53 ? 25.585 1.668 6.789 0.50 14.81 492 VAL B CA 1
ATOM 1331 C C . VAL B 1 53 ? 25.867 3.138 7.101 1.00 14.81 492 VAL B C 1
ATOM 1332 O O . VAL B 1 53 ? 26.085 3.497 8.259 1.00 15.87 492 VAL B O 1
ATOM 1339 N N . GLY B 1 54 ? 25.867 3.981 6.078 1.00 15.37 493 GLY B N 1
ATOM 1340 C CA . GLY B 1 54 ? 26.054 5.406 6.308 1.00 15.70 493 GLY B CA 1
ATOM 1341 C C . GLY B 1 54 ? 25.009 5.956 7.263 1.00 15.72 493 GLY B C 1
ATOM 1342 O O . GLY B 1 54 ? 23.823 5.578 7.217 1.00 16.19 493 GLY B O 1
ATOM 1343 N N . ARG B 1 55 ? 25.442 6.841 8.153 1.00 15.79 494 ARG B N 1
ATOM 1344 C CA . ARG B 1 55 ? 24.489 7.481 9.051 1.00 16.25 494 ARG B CA 1
ATOM 1345 C C . ARG B 1 55 ? 24.879 8.907 9.349 1.00 15.96 494 ARG B C 1
ATOM 1346 O O . ARG B 1 55 ? 26.061 9.214 9.527 1.00 16.73 494 ARG B O 1
ATOM 1354 N N . LYS B 1 56 ? 23.858 9.761 9.393 1.00 16.13 495 LYS B N 1
ATOM 1355 C CA . LYS B 1 56 ? 23.991 11.154 9.797 1.00 16.17 495 LYS B CA 1
ATOM 1356 C C . LYS B 1 56 ? 22.890 11.487 10.766 1.00 16.33 495 LYS B C 1
ATOM 1357 O O . LYS B 1 56 ? 21.767 11.009 10.637 1.00 16.08 495 LYS B O 1
ATOM 1363 N N . GLY B 1 57 ? 23.190 12.346 11.725 1.00 15.53 496 GLY B N 1
ATOM 1364 C CA . GLY B 1 57 ? 22.197 12.661 12.726 1.00 15.85 496 GLY B CA 1
ATOM 1365 C C . GLY B 1 57 ? 22.501 13.885 13.546 1.00 15.37 496 GLY B C 1
ATOM 1366 O O . GLY B 1 57 ? 23.515 14.563 13.336 1.00 15.25 496 GLY B O 1
ATOM 1367 N N . LEU B 1 58 ? 21.553 14.191 14.422 1.00 15.67 497 LEU B N 1
ATOM 1368 C CA . LEU B 1 58 ? 21.656 15.322 15.327 1.00 15.86 497 LEU B CA 1
ATOM 1369 C C . LEU B 1 58 ? 21.681 14.816 16.761 1.00 15.68 497 LEU B C 1
ATOM 1370 O O . LEU B 1 58 ? 20.825 14.023 17.158 1.00 16.49 497 LEU B O 1
ATOM 1375 N N . LEU B 1 59 ? 22.621 15.320 17.552 1.00 14.82 498 LEU B N 1
ATOM 1376 C CA . LEU B 1 59 ? 22.741 14.921 18.950 1.00 16.37 498 LEU B CA 1
ATOM 1377 C C . LEU B 1 59 ? 22.315 16.080 19.835 1.00 15.15 498 LEU B C 1
ATOM 1378 O O . LEU B 1 59 ? 22.902 17.146 19.781 1.00 16.50 498 LEU B O 1
ATOM 1383 N N . SER B 1 60 ? 21.296 15.847 20.657 1.00 14.81 499 SER B N 1
ATOM 1384 C CA . SER B 1 60 ? 20.773 16.874 21.569 1.00 14.14 499 SER B CA 1
ATOM 1385 C C . SER B 1 60 ? 21.345 16.644 22.962 1.00 14.23 499 SER B C 1
ATOM 1386 O O . SER B 1 60 ? 21.330 15.498 23.446 1.00 14.80 499 SER B O 1
ATOM 1389 N N . PHE B 1 61 ? 21.842 17.722 23.584 1.00 13.62 500 PHE B N 1
ATOM 1390 C CA . PHE B 1 61 ? 22.309 17.702 24.969 1.00 13.74 500 PHE B CA 1
ATOM 1391 C C . PHE B 1 61 ? 21.506 18.747 25.739 1.00 13.30 500 PHE B C 1
ATOM 1392 O O . PHE B 1 61 ? 21.963 19.882 25.891 1.00 13.83 500 PHE B O 1
ATOM 1400 N N . PRO B 1 62 ? 20.320 18.371 26.250 1.00 13.31 501 PRO B N 1
ATOM 1401 C CA . PRO B 1 62 ? 19.534 19.290 27.089 1.00 13.02 501 PRO B CA 1
ATOM 1402 C C . PRO B 1 62 ? 20.264 19.579 28.423 1.00 12.05 501 PRO B C 1
ATOM 1403 O O . PRO B 1 62 ? 21.282 18.923 28.736 1.00 10.97 501 PRO B O 1
ATOM 1407 N N . PRO B 1 63 ? 19.780 20.565 29.192 1.00 12.72 502 PRO B N 1
ATOM 1408 C CA . PRO B 1 63 ? 20.396 20.821 30.493 1.00 12.38 502 PRO B CA 1
ATOM 1409 C C . PRO B 1 63 ? 20.590 19.518 31.303 1.00 13.00 502 PRO B C 1
ATOM 1410 O O . PRO B 1 63 ? 19.681 18.679 31.372 1.00 12.67 502 PRO B O 1
ATOM 1414 N N . GLY B 1 64 ? 21.786 19.341 31.866 1.00 12.59 503 GLY B N 1
ATOM 1415 C CA . GLY B 1 64 ? 22.066 18.202 32.744 1.00 12.85 503 GLY B CA 1
ATOM 1416 C C . GLY B 1 64 ? 22.568 16.988 31.994 1.00 14.13 503 GLY B C 1
ATOM 1417 O O . GLY B 1 64 ? 23.038 16.029 32.613 1.00 14.87 503 GLY B O 1
ATOM 1418 N N . VAL B 1 65 ? 22.482 17.005 30.670 1.00 13.39 504 VAL B N 1
ATOM 1419 C CA . VAL B 1 65 ? 23.040 15.879 29.924 1.00 14.02 504 VAL B CA 1
ATOM 1420 C C . VAL B 1 65 ? 24.413 16.147 29.314 1.00 13.61 504 VAL B C 1
ATOM 1421 O O . VAL B 1 65 ? 24.643 17.177 28.668 1.00 13.67 504 VAL B O 1
ATOM 1425 N N . ASP B 1 66 ? 25.344 15.246 29.590 1.00 13.95 505 ASP B N 1
ATOM 1426 C CA . ASP B 1 66 ? 26.718 15.478 29.152 1.00 14.14 505 ASP B CA 1
ATOM 1427 C C . ASP B 1 66 ? 27.310 14.356 28.281 1.00 14.89 505 ASP B C 1
ATOM 1428 O O . ASP B 1 66 ? 28.504 14.337 28.034 1.00 15.00 505 ASP B O 1
ATOM 1433 N N . GLU B 1 67 ? 26.465 13.429 27.832 1.00 14.59 506 GLU B N 1
ATOM 1434 C CA . GLU B 1 67 ? 26.860 12.380 26.892 1.00 15.53 506 GLU B CA 1
ATOM 1435 C C . GLU B 1 67 ? 25.646 11.994 26.035 1.00 15.25 506 GLU B C 1
ATOM 1436 O O . GLU B 1 67 ? 24.495 12.089 26.495 1.00 15.24 506 GLU B O 1
ATOM 1442 N N . GLN B 1 68 ? 25.932 11.597 24.795 1.00 14.95 507 GLN B N 1
ATOM 1443 C CA . GLN B 1 68 ? 24.945 11.030 23.886 1.00 14.70 507 GLN B CA 1
ATOM 1444 C C . GLN B 1 68 ? 25.620 9.886 23.190 1.00 15.05 507 GLN B C 1
ATOM 1445 O O . GLN B 1 68 ? 26.818 9.952 22.911 1.00 14.77 507 GLN B O 1
ATOM 1451 N N . ARG B 1 69 ? 24.847 8.838 22.930 1.00 15.65 508 ARG B N 1
ATOM 1452 C CA . ARG B 1 69 ? 25.350 7.646 22.268 1.00 17.42 508 ARG B CA 1
ATOM 1453 C C . ARG B 1 69 ? 24.459 7.356 21.059 1.00 17.89 508 ARG B C 1
ATOM 1454 O O . ARG B 1 69 ? 23.260 7.668 21.077 1.00 18.31 508 ARG B O 1
ATOM 1462 N N . PHE B 1 70 ? 25.038 6.763 20.018 1.00 16.96 509 PHE B N 1
ATOM 1463 C CA . PHE B 1 70 ? 24.260 6.337 18.855 1.00 17.57 509 PHE B CA 1
ATOM 1464 C C . PHE B 1 70 ? 24.920 5.093 18.279 1.00 18.09 509 PHE B C 1
ATOM 1465 O O . PHE B 1 70 ? 26.104 4.837 18.554 1.00 18.03 509 PHE B O 1
ATOM 1473 N N . ARG B 1 71 ? 24.158 4.332 17.492 1.00 18.42 510 ARG B N 1
ATOM 1474 C CA . ARG B 1 71 ? 24.654 3.068 16.931 1.00 19.73 510 ARG B CA 1
ATOM 1475 C C . ARG B 1 71 ? 24.951 3.145 15.441 1.00 18.60 510 ARG B C 1
ATOM 1476 O O . ARG B 1 71 ? 24.272 3.851 14.696 1.00 19.07 510 ARG B O 1
ATOM 1484 N N . ILE B 1 72 ? 25.999 2.430 15.024 1.00 17.36 511 ILE B N 1
ATOM 1485 C CA . ILE B 1 72 ? 26.364 2.353 13.615 1.00 16.41 511 ILE B CA 1
ATOM 1486 C C . ILE B 1 72 ? 26.266 0.879 13.213 1.00 16.44 511 ILE B C 1
ATOM 1487 O O . ILE B 1 72 ? 26.766 0.022 13.933 1.00 14.76 511 ILE B O 1
ATOM 1492 N N . GLU B 1 73 ? 25.618 0.604 12.086 1.00 16.20 512 GLU B N 1
ATOM 1493 C CA . GLU B 1 73 ? 25.501 -0.763 11.581 1.00 16.49 512 GLU B CA 1
ATOM 1494 C C . GLU B 1 73 ? 26.695 -1.133 10.705 1.00 16.54 512 GLU B C 1
ATOM 1495 O O . GLU B 1 73 ? 27.086 -0.384 9.798 1.00 17.14 512 GLU B O 1
ATOM 1501 N N . VAL B 1 74 ? 27.243 -2.312 10.958 1.00 16.16 513 VAL B N 1
ATOM 1502 C CA . VAL B 1 74 ? 28.382 -2.824 10.203 1.00 16.35 513 VAL B CA 1
ATOM 1503 C C . VAL B 1 74 ? 27.857 -3.946 9.287 1.00 16.38 513 VAL B C 1
ATOM 1504 O O . VAL B 1 74 ? 27.023 -4.773 9.711 1.00 16.19 513 VAL B O 1
ATOM 1508 N N . ILE B 1 75 ? 28.300 -3.923 8.033 1.00 16.84 514 ILE B N 1
ATOM 1509 C CA . ILE B 1 75 ? 27.819 -4.878 7.021 1.00 17.68 514 ILE B CA 1
ATOM 1510 C C . ILE B 1 75 ? 28.707 -6.125 6.977 1.00 18.59 514 ILE B C 1
ATOM 1511 O O . ILE B 1 75 ? 29.913 -6.041 6.758 1.00 18.71 514 ILE B O 1
ATOM 1516 N N . ASP B 1 76 ? 28.094 -7.279 7.207 1.00 19.52 515 ASP B N 1
ATOM 1517 C CA . ASP B 1 76 ? 28.813 -8.534 7.202 1.00 20.81 515 ASP B CA 1
ATOM 1518 C C . ASP B 1 76 ? 28.729 -9.141 5.812 1.00 21.81 515 ASP B C 1
ATOM 1519 O O . ASP B 1 76 ? 27.687 -9.091 5.169 1.00 22.00 515 ASP B O 1
ATOM 1524 N N . ASP B 1 77 ? 29.831 -9.702 5.339 1.00 23.24 516 ASP B N 1
ATOM 1525 C CA . ASP B 1 77 ? 29.757 -10.562 4.154 1.00 24.50 516 ASP B CA 1
ATOM 1526 C C . ASP B 1 77 ? 30.586 -11.834 4.323 1.00 24.93 516 ASP B C 1
ATOM 1527 O O . ASP B 1 77 ? 31.068 -12.126 5.425 1.00 24.34 516 ASP B O 1
ATOM 1532 N N . ASP B 1 78 ? 30.722 -12.597 3.241 1.00 25.41 517 ASP B N 1
ATOM 1533 C CA . ASP B 1 78 ? 31.461 -13.852 3.275 1.00 26.78 517 ASP B CA 1
ATOM 1534 C C . ASP B 1 78 ? 32.805 -13.697 2.574 1.00 27.14 517 ASP B C 1
ATOM 1535 O O . ASP B 1 78 ? 33.532 -14.677 2.370 1.00 27.49 517 ASP B O 1
ATOM 1540 N N . VAL B 1 79 ? 33.118 -12.462 2.195 1.00 27.45 518 VAL B N 1
ATOM 1541 C CA . VAL B 1 79 ? 34.339 -12.147 1.463 1.00 27.97 518 VAL B CA 1
ATOM 1542 C C . VAL B 1 79 ? 35.444 -11.732 2.438 1.00 27.97 518 VAL B C 1
ATOM 1543 O O . VAL B 1 79 ? 35.259 -10.822 3.252 1.00 26.95 518 VAL B O 1
ATOM 1547 N N . PHE B 1 80 ? 36.586 -12.407 2.354 1.00 28.22 519 PHE B N 1
ATOM 1548 C CA . PHE B 1 80 ? 37.771 -12.013 3.108 1.00 28.56 519 PHE B CA 1
ATOM 1549 C C . PHE B 1 80 ? 38.206 -10.601 2.714 1.00 27.69 519 PHE B C 1
ATOM 1550 O O . PHE B 1 80 ? 38.250 -10.268 1.521 1.00 27.92 519 PHE B O 1
ATOM 1558 N N . GLU B 1 81 ? 38.504 -9.775 3.718 1.00 26.50 520 GLU B N 1
ATOM 1559 C CA . GLU B 1 81 ? 39.073 -8.431 3.509 1.00 25.81 520 GLU B CA 1
ATOM 1560 C C . GLU B 1 81 ? 40.177 -8.125 4.516 1.00 24.64 520 GLU B C 1
ATOM 1561 O O . GLU B 1 81 ? 40.186 -8.661 5.620 1.00 24.85 520 GLU B O 1
ATOM 1567 N N . GLU B 1 82 ? 41.079 -7.225 4.147 1.00 22.53 521 GLU B N 1
ATOM 1568 C CA . GLU B 1 82 ? 42.093 -6.721 5.063 1.00 21.63 521 GLU B CA 1
ATOM 1569 C C . GLU B 1 82 ? 41.452 -5.750 6.066 1.00 20.07 521 GLU B C 1
ATOM 1570 O O . GLU B 1 82 ? 40.285 -5.383 5.897 1.00 19.40 521 GLU B O 1
ATOM 1576 N N . ASP B 1 83 ? 42.179 -5.352 7.112 1.00 19.08 522 ASP B N 1
ATOM 1577 C CA . ASP B 1 83 ? 41.640 -4.356 8.046 1.00 18.29 522 ASP B CA 1
ATOM 1578 C C . ASP B 1 83 ? 41.346 -3.068 7.278 1.00 18.64 522 ASP B C 1
ATOM 1579 O O . ASP B 1 83 ? 42.179 -2.617 6.499 1.00 18.48 522 ASP B O 1
ATOM 1584 N N . GLU B 1 84 ? 40.178 -2.475 7.512 1.00 18.06 523 GLU B N 1
ATOM 1585 C CA . GLU B 1 84 ? 39.804 -1.235 6.813 1.00 18.65 523 GLU B CA 1
ATOM 1586 C C . GLU B 1 84 ? 39.216 -0.242 7.786 1.00 17.53 523 GLU B C 1
ATOM 1587 O O . GLU B 1 84 ? 38.658 -0.629 8.802 1.00 17.45 523 GLU B O 1
ATOM 1593 N N . CYS B 1 85 ? 39.345 1.039 7.473 1.00 17.08 524 CYS B N 1
ATOM 1594 C CA A CYS B 1 85 ? 38.838 2.052 8.387 0.50 16.70 524 CYS B CA 1
ATOM 1595 C CA B CYS B 1 85 ? 38.896 2.107 8.362 0.50 16.77 524 CYS B CA 1
ATOM 1596 C C . CYS B 1 85 ? 37.852 3.017 7.760 1.00 16.58 524 CYS B C 1
ATOM 1597 O O . CYS B 1 85 ? 37.847 3.240 6.547 1.00 16.32 524 CYS B O 1
ATOM 1602 N N . PHE B 1 86 ? 36.999 3.562 8.613 1.00 15.19 525 PHE B N 1
ATOM 1603 C CA . PHE B 1 86 ? 36.140 4.700 8.221 1.00 14.95 525 PHE B CA 1
ATOM 1604 C C . PHE B 1 86 ? 36.099 5.710 9.357 1.00 15.43 525 PHE B C 1
ATOM 1605 O O . PHE B 1 86 ? 36.749 5.520 10.392 1.00 15.32 525 PHE B O 1
ATOM 1613 N N . TYR B 1 87 ? 35.399 6.823 9.159 1.00 15.43 526 TYR B N 1
ATOM 1614 C CA . TYR B 1 87 ? 35.505 7.931 10.108 1.00 15.13 526 TYR B CA 1
ATOM 1615 C C . TYR B 1 87 ? 34.125 8.471 10.399 1.00 14.87 526 TYR B C 1
ATOM 1616 O O . TYR B 1 87 ? 33.208 8.246 9.628 1.00 15.46 526 TYR B O 1
ATOM 1625 N N . ILE B 1 88 ? 33.985 9.193 11.505 1.00 15.20 527 ILE B N 1
ATOM 1626 C CA . ILE B 1 88 ? 32.739 9.896 11.825 1.00 15.21 527 ILE B CA 1
ATOM 1627 C C . ILE B 1 88 ? 33.108 11.301 12.260 1.00 15.48 527 ILE B C 1
ATOM 1628 O O . ILE B 1 88 ? 33.994 11.480 13.121 1.00 15.99 527 ILE B O 1
ATOM 1633 N N . ARG B 1 89 ? 32.493 12.304 11.646 1.00 14.62 528 ARG B N 1
ATOM 1634 C CA . ARG B 1 89 ? 32.890 13.681 11.983 1.00 14.65 528 ARG B CA 1
ATOM 1635 C C . ARG B 1 89 ? 31.756 14.428 12.630 1.00 14.61 528 ARG B C 1
ATOM 1636 O O . ARG B 1 89 ? 30.597 14.234 12.271 1.00 15.55 528 ARG B O 1
ATOM 1644 N N . LEU B 1 90 ? 32.109 15.268 13.597 1.00 13.83 529 LEU B N 1
ATOM 1645 C CA . LEU B 1 90 ? 31.158 16.195 14.219 1.00 14.25 529 LEU B CA 1
ATOM 1646 C C . LEU B 1 90 ? 31.150 17.494 13.435 1.00 13.53 529 LEU B C 1
ATOM 1647 O O . LEU B 1 90 ? 32.211 17.970 12.968 1.00 13.86 529 LEU B O 1
ATOM 1652 N N . PHE B 1 91 ? 29.964 18.087 13.290 1.00 13.47 530 PHE B N 1
ATOM 1653 C CA . PHE B 1 91 ? 29.847 19.379 12.604 1.00 13.28 530 PHE B CA 1
ATOM 1654 C C . PHE B 1 91 ? 28.596 20.134 13.076 1.00 12.88 530 PHE B C 1
ATOM 1655 O O . PHE B 1 91 ? 27.740 19.569 13.779 1.00 13.29 530 PHE B O 1
ATOM 1663 N N . ASN B 1 92 ? 28.484 21.399 12.680 1.00 13.02 531 ASN B N 1
ATOM 1664 C CA . ASN B 1 92 ? 27.357 22.259 13.098 1.00 14.34 531 ASN B CA 1
ATOM 1665 C C . ASN B 1 92 ? 27.138 22.283 14.614 1.00 14.45 531 ASN B C 1
ATOM 1666 O O . ASN B 1 92 ? 26.019 22.112 15.066 1.00 13.94 531 ASN B O 1
ATOM 1671 N N . PRO B 1 93 ? 28.195 22.548 15.398 1.00 14.71 532 PRO B N 1
ATOM 1672 C CA . PRO B 1 93 ? 27.951 22.731 16.823 1.00 14.96 532 PRO B CA 1
ATOM 1673 C C . PRO B 1 93 ? 27.092 23.983 17.015 1.00 14.93 532 PRO B C 1
ATOM 1674 O O . PRO B 1 93 ? 27.272 24.970 16.295 1.00 14.46 532 PRO B O 1
ATOM 1678 N N . SER B 1 94 ? 26.151 23.937 17.950 1.00 15.10 533 SER B N 1
ATOM 1679 C CA . SER B 1 94 ? 25.276 25.076 18.206 1.00 15.93 533 SER B CA 1
ATOM 1680 C C . SER B 1 94 ? 26.030 26.207 18.932 1.00 17.23 533 SER B C 1
ATOM 1681 O O . SER B 1 94 ? 27.198 26.042 19.347 1.00 16.94 533 SER B O 1
ATOM 1684 N N . GLU B 1 95 ? 25.365 27.355 19.057 1.00 18.34 534 GLU B N 1
ATOM 1685 C CA . GLU B 1 95 ? 25.964 28.546 19.638 1.00 20.34 534 GLU B CA 1
ATOM 1686 C C . GLU B 1 95 ? 26.534 28.254 21.029 1.00 19.12 534 GLU B C 1
ATOM 1687 O O . GLU B 1 95 ? 25.875 27.645 21.874 1.00 20.95 534 GLU B O 1
ATOM 1693 N N . GLY B 1 96 ? 27.784 28.654 21.241 1.00 18.45 535 GLY B N 1
ATOM 1694 C CA . GLY B 1 96 ? 28.430 28.481 22.542 1.00 17.24 535 GLY B CA 1
ATOM 1695 C C . GLY B 1 96 ? 29.325 27.254 22.612 1.00 17.48 535 GLY B C 1
ATOM 1696 O O . GLY B 1 96 ? 30.105 27.101 23.560 1.00 16.77 535 GLY B O 1
ATOM 1697 N N . VAL B 1 97 ? 29.222 26.368 21.625 1.00 17.60 536 VAL B N 1
ATOM 1698 C CA . VAL B 1 97 ? 30.058 25.166 21.672 1.00 18.33 536 VAL B CA 1
ATOM 1699 C C . VAL B 1 97 ? 31.214 25.180 20.679 1.00 18.22 536 VAL B C 1
ATOM 1700 O O . VAL B 1 97 ? 31.057 25.582 19.519 1.00 18.25 536 VAL B O 1
ATOM 1704 N N . LYS B 1 98 ? 32.383 24.793 21.174 1.00 17.97 537 LYS B N 1
ATOM 1705 C CA . LYS B 1 98 ? 33.552 24.606 20.319 1.00 18.61 537 LYS B CA 1
ATOM 1706 C C . LYS B 1 98 ? 33.932 23.143 20.356 1.00 17.64 537 LYS B C 1
ATOM 1707 O O . LYS B 1 98 ? 34.065 22.552 21.420 1.00 17.99 537 LYS B O 1
ATOM 1713 N N . LEU B 1 99 ? 34.111 22.561 19.179 1.00 16.82 538 LEU B N 1
ATOM 1714 C CA . LEU B 1 99 ? 34.556 21.191 19.100 1.00 16.25 538 LEU B CA 1
ATOM 1715 C C . LEU B 1 99 ? 35.953 21.057 19.690 1.00 16.78 538 LEU B C 1
ATOM 1716 O O . LEU B 1 99 ? 36.718 22.011 19.693 1.00 16.83 538 LEU B O 1
ATOM 1721 N N . ALA B 1 100 ? 36.276 19.871 20.184 1.00 16.67 539 ALA B N 1
ATOM 1722 C CA . ALA B 1 100 ? 37.626 19.612 20.678 1.00 16.07 539 ALA B CA 1
ATOM 1723 C C . ALA B 1 100 ? 38.116 18.283 20.136 1.00 15.83 539 ALA B C 1
ATOM 1724 O O . ALA B 1 100 ? 37.329 17.448 19.689 1.00 16.04 539 ALA B O 1
ATOM 1726 N N . VAL B 1 101 ? 39.434 18.098 20.148 1.00 16.09 540 VAL B N 1
ATOM 1727 C CA . VAL B 1 101 ? 40.006 16.834 19.672 1.00 15.83 540 VAL B CA 1
ATOM 1728 C C . VAL B 1 101 ? 39.683 15.754 20.713 1.00 16.06 540 VAL B C 1
ATOM 1729 O O . VAL B 1 101 ? 39.872 15.996 21.910 1.00 15.84 540 VAL B O 1
ATOM 1733 N N . PRO B 1 102 ? 39.232 14.567 20.272 1.00 15.88 541 PRO B N 1
ATOM 1734 C CA . PRO B 1 102 ? 38.954 14.185 18.891 1.00 16.18 541 PRO B CA 1
ATOM 1735 C C . PRO B 1 102 ? 37.536 14.561 18.418 1.00 15.73 541 PRO B C 1
ATOM 1736 O O . PRO B 1 102 ? 36.532 14.227 19.064 1.00 15.90 541 PRO B O 1
ATOM 1740 N N . MET B 1 103 ? 37.480 15.260 17.287 1.00 16.38 542 MET B N 1
ATOM 1741 C CA . MET B 1 103 ? 36.212 15.667 16.684 1.00 17.54 542 MET B CA 1
ATOM 1742 C C . MET B 1 103 ? 35.919 14.828 15.441 1.00 16.83 542 MET B C 1
ATOM 1743 O O . MET B 1 103 ? 34.879 15.013 14.808 1.00 16.76 542 MET B O 1
ATOM 1748 N N . ILE B 1 104 ? 36.866 13.961 15.080 1.00 16.36 543 ILE B N 1
ATOM 1749 C CA . ILE B 1 104 ? 36.671 12.910 14.088 1.00 16.03 543 ILE B CA 1
ATOM 1750 C C . ILE B 1 104 ? 36.990 11.595 14.786 1.00 15.94 543 ILE B C 1
ATOM 1751 O O . ILE B 1 104 ? 38.092 11.451 15.342 1.00 16.29 543 ILE B O 1
ATOM 1756 N N . ALA B 1 105 ? 36.029 10.668 14.768 1.00 14.97 544 ALA B N 1
ATOM 1757 C CA . ALA B 1 105 ? 36.220 9.345 15.334 1.00 14.77 544 ALA B CA 1
ATOM 1758 C C . ALA B 1 105 ? 36.766 8.432 14.243 1.00 15.20 544 ALA B C 1
ATOM 1759 O O . ALA B 1 105 ? 36.413 8.585 13.064 1.00 15.62 544 ALA B O 1
ATOM 1761 N N . THR B 1 106 ? 37.669 7.530 14.639 1.00 14.60 545 THR B N 1
ATOM 1762 C CA . THR B 1 106 ? 38.228 6.536 13.729 1.00 15.45 545 THR B CA 1
ATOM 1763 C C . THR B 1 106 ? 37.601 5.194 14.064 1.00 15.11 545 THR B C 1
ATOM 1764 O O . THR B 1 106 ? 37.472 4.852 15.251 1.00 15.22 545 THR B O 1
ATOM 1768 N N . VAL B 1 107 ? 37.244 4.431 13.031 1.00 14.83 546 VAL B N 1
ATOM 1769 C CA . VAL B 1 107 ? 36.666 3.114 13.220 1.00 15.79 546 VAL B CA 1
ATOM 1770 C C . VAL B 1 107 ? 37.406 2.126 12.338 1.00 16.16 546 VAL B C 1
ATOM 1771 O O . VAL B 1 107 ? 37.471 2.311 11.120 1.00 16.56 546 VAL B O 1
ATOM 1775 N N . MET B 1 108 ? 37.978 1.096 12.956 1.00 15.37 547 MET B N 1
ATOM 1776 C CA . MET B 1 108 ? 38.646 0.041 12.218 1.00 18.31 547 MET B CA 1
ATOM 1777 C C . MET B 1 108 ? 37.777 -1.209 12.248 1.00 16.43 547 MET B C 1
ATOM 1778 O O . MET B 1 108 ? 37.345 -1.611 13.323 1.00 16.75 547 MET B O 1
ATOM 1783 N N . ILE B 1 109 ? 37.524 -1.794 11.069 1.00 15.21 548 ILE B N 1
ATOM 1784 C CA . ILE B 1 109 ? 36.728 -2.993 10.941 1.00 15.04 548 ILE B CA 1
ATOM 1785 C C . ILE B 1 109 ? 37.697 -4.135 10.681 1.00 14.42 548 ILE B C 1
ATOM 1786 O O . ILE B 1 109 ? 38.505 -4.086 9.736 1.00 13.88 548 ILE B O 1
ATOM 1791 N N . LEU B 1 110 ? 37.611 -5.163 11.525 1.00 15.01 549 LEU B N 1
ATOM 1792 C CA . LEU B 1 110 ? 38.400 -6.380 11.359 1.00 15.87 549 LEU B CA 1
ATOM 1793 C C . LEU B 1 110 ? 37.527 -7.457 10.751 1.00 17.21 549 LEU B C 1
ATOM 1794 O O . LEU B 1 110 ? 36.411 -7.667 11.204 1.00 15.93 549 LEU B O 1
ATOM 1799 N N . ASP B 1 111 ? 38.042 -8.115 9.716 1.00 19.45 550 ASP B N 1
ATOM 1800 C CA . ASP B 1 111 ? 37.289 -9.137 8.988 1.00 23.12 550 ASP B CA 1
ATOM 1801 C C . ASP B 1 111 ? 37.245 -10.444 9.787 1.00 25.21 550 ASP B C 1
ATOM 1802 O O . ASP B 1 111 ? 38.136 -10.720 10.593 1.00 25.58 550 ASP B O 1
ATOM 1807 N N . ASP B 1 112 ? 36.200 -11.237 9.563 1.00 27.73 551 ASP B N 1
ATOM 1808 C CA . ASP B 1 112 ? 36.024 -12.527 10.244 1.00 30.51 551 ASP B CA 1
ATOM 1809 C C . ASP B 1 112 ? 36.034 -13.726 9.276 1.00 31.91 551 ASP B C 1
ATOM 1810 O O . ASP B 1 112 ? 35.919 -14.875 9.709 1.00 32.84 551 ASP B O 1
ATOM 1815 N N . ASP B 1 113 ? 36.179 -13.448 7.980 1.00 33.30 552 ASP B N 1
ATOM 1816 C CA . ASP B 1 113 ? 36.042 -14.456 6.917 1.00 34.58 552 ASP B CA 1
ATOM 1817 C C . ASP B 1 113 ? 37.347 -15.185 6.577 1.00 35.15 552 ASP B C 1
ATOM 1818 O O . ASP B 1 113 ? 38.257 -14.611 5.963 1.00 35.92 552 ASP B O 1
ATOM 1823 N N . GLU C 1 1 ? -13.899 -14.248 12.006 1.00 35.81 440 GLU C N 1
ATOM 1824 C CA . GLU C 1 1 ? -15.126 -13.959 11.194 1.00 35.52 440 GLU C CA 1
ATOM 1825 C C . GLU C 1 1 ? -16.445 -14.452 11.821 1.00 34.11 440 GLU C C 1
ATOM 1826 O O . GLU C 1 1 ? -17.462 -13.748 11.767 1.00 34.24 440 GLU C O 1
ATOM 1832 N N . PHE C 1 2 ? -16.419 -15.643 12.423 1.00 32.30 441 PHE C N 1
ATOM 1833 C CA . PHE C 1 2 ? -17.630 -16.247 12.997 1.00 29.86 441 PHE C CA 1
ATOM 1834 C C . PHE C 1 2 ? -17.930 -15.690 14.393 1.00 27.00 441 PHE C C 1
ATOM 1835 O O . PHE C 1 2 ? -19.076 -15.736 14.854 1.00 26.75 441 PHE C O 1
ATOM 1843 N N . ILE C 1 3 ? -16.901 -15.142 15.041 1.00 22.62 442 ILE C N 1
ATOM 1844 C CA . ILE C 1 3 ? -17.060 -14.509 16.359 1.00 20.44 442 ILE C CA 1
ATOM 1845 C C . ILE C 1 3 ? -16.411 -13.123 16.348 1.00 19.41 442 ILE C C 1
ATOM 1846 O O . ILE C 1 3 ? -15.304 -12.962 15.840 1.00 18.37 442 ILE C O 1
ATOM 1851 N N . ARG C 1 4 ? -17.107 -12.123 16.899 1.00 17.98 443 ARG C N 1
ATOM 1852 C CA . ARG C 1 4 ? -16.547 -10.777 17.001 1.00 18.39 443 ARG C CA 1
ATOM 1853 C C . ARG C 1 4 ? -16.553 -10.339 18.453 1.00 18.28 443 ARG C C 1
ATOM 1854 O O . ARG C 1 4 ? -17.467 -10.685 19.195 1.00 19.22 443 ARG C O 1
ATOM 1862 N N . MET C 1 5 ? -15.531 -9.583 18.849 1.00 17.72 444 MET C N 1
ATOM 1863 C CA . MET C 1 5 ? -15.507 -8.974 20.178 1.00 18.06 444 MET C CA 1
ATOM 1864 C C . MET C 1 5 ? -15.138 -7.510 20.092 1.00 17.77 444 MET C C 1
ATOM 1865 O O . MET C 1 5 ? -14.336 -7.109 19.253 1.00 17.65 444 MET C O 1
ATOM 1870 N N . TYR C 1 6 ? -15.732 -6.731 20.982 1.00 17.39 445 TYR C N 1
ATOM 1871 C CA . TYR C 1 6 ? -15.509 -5.285 21.039 1.00 17.22 445 TYR C CA 1
ATOM 1872 C C . TYR C 1 6 ? -16.036 -4.737 22.355 1.00 16.94 445 TYR C C 1
ATOM 1873 O O . TYR C 1 6 ? -16.836 -5.389 23.054 1.00 16.49 445 TYR C O 1
ATOM 1882 N N . PHE C 1 7 ? -15.587 -3.540 22.690 1.00 16.95 446 PHE C N 1
ATOM 1883 C CA . PHE C 1 7 ? -16.089 -2.832 23.862 1.00 17.79 446 PHE C CA 1
ATOM 1884 C C . PHE C 1 7 ? -17.484 -2.286 23.596 1.00 17.54 446 PHE C C 1
ATOM 1885 O O . PHE C 1 7 ? -17.761 -1.725 22.533 1.00 16.35 446 PHE C O 1
ATOM 1893 N N . GLU C 1 8 ? -18.357 -2.420 24.584 1.00 17.48 447 GLU C N 1
ATOM 1894 C CA . GLU C 1 8 ? -19.650 -1.729 24.569 1.00 17.33 447 GLU C CA 1
ATOM 1895 C C . GLU C 1 8 ? -20.132 -1.543 26.012 1.00 17.24 447 GLU C C 1
ATOM 1896 O O . GLU C 1 8 ? -20.544 -2.513 26.648 1.00 16.82 447 GLU C O 1
ATOM 1902 N N . PRO C 1 9 ? -20.118 -0.305 26.535 1.00 17.30 448 PRO C N 1
ATOM 1903 C CA . PRO C 1 9 ? -19.672 0.952 25.900 1.00 16.82 448 PRO C CA 1
ATOM 1904 C C . PRO C 1 9 ? -18.213 1.013 25.459 1.00 17.18 448 PRO C C 1
ATOM 1905 O O . PRO C 1 9 ? -17.361 0.346 26.012 1.00 15.43 448 PRO C O 1
ATOM 1909 N N . GLY C 1 10 ? -17.947 1.814 24.434 1.00 15.77 449 GLY C N 1
ATOM 1910 C CA . GLY C 1 10 ? -16.576 2.117 24.021 1.00 17.11 449 GLY C CA 1
ATOM 1911 C C . GLY C 1 10 ? -16.016 3.336 24.744 1.00 17.55 449 GLY C C 1
ATOM 1912 O O . GLY C 1 10 ? -14.798 3.559 24.756 1.00 18.29 449 GLY C O 1
ATOM 1913 N N . HIS C 1 11 ? -16.893 4.129 25.349 1.00 18.03 450 HIS C N 1
ATOM 1914 C CA . HIS C 1 11 ? -16.505 5.362 26.006 1.00 18.66 450 HIS C CA 1
ATOM 1915 C C . HIS C 1 11 ? -17.096 5.384 27.423 1.00 18.32 450 HIS C C 1
ATOM 1916 O O . HIS C 1 11 ? -18.255 5.001 27.607 1.00 18.64 450 HIS C O 1
ATOM 1923 N N . TYR C 1 12 ? -16.289 5.793 28.411 1.00 17.94 451 TYR C N 1
ATOM 1924 C CA . TYR C 1 12 ? -16.677 5.903 29.846 1.00 18.38 451 TYR C CA 1
ATOM 1925 C C . TYR C 1 12 ? -16.240 7.347 30.134 1.00 19.72 451 TYR C C 1
ATOM 1926 O O . TYR C 1 12 ? -15.066 7.648 30.103 1.00 19.54 451 TYR C O 1
ATOM 1935 N N . THR C 1 13 ? -17.136 8.247 30.511 1.00 21.80 452 THR C N 1
ATOM 1936 C CA . THR C 1 13 ? -17.050 9.118 31.682 1.00 21.85 452 THR C CA 1
ATOM 1937 C C . THR C 1 13 ? -17.307 8.809 33.145 1.00 21.52 452 THR C C 1
ATOM 1938 O O . THR C 1 13 ? -18.416 8.436 33.526 1.00 20.73 452 THR C O 1
ATOM 1942 N N . VAL C 1 14 ? -16.279 9.065 33.957 1.00 20.58 453 VAL C N 1
ATOM 1943 C CA . VAL C 1 14 ? -16.285 8.682 35.366 1.00 20.97 453 VAL C CA 1
ATOM 1944 C C . VAL C 1 14 ? -15.825 9.818 36.274 1.00 20.76 453 VAL C C 1
ATOM 1945 O O . VAL C 1 14 ? -14.967 10.624 35.903 1.00 20.65 453 VAL C O 1
ATOM 1949 N N . MET C 1 15 ? -16.409 9.885 37.469 1.00 21.75 454 MET C N 1
ATOM 1950 C CA . MET C 1 15 ? -15.971 10.863 38.451 1.00 22.66 454 MET C CA 1
ATOM 1951 C C . MET C 1 15 ? -14.688 10.402 39.116 1.00 22.62 454 MET C C 1
ATOM 1952 O O . MET C 1 15 ? -14.508 9.211 39.376 1.00 22.27 454 MET C O 1
ATOM 1957 N N . GLU C 1 16 ? -13.802 11.350 39.401 1.00 22.96 455 GLU C N 1
ATOM 1958 C CA . GLU C 1 16 ? -12.580 11.056 40.143 1.00 23.54 455 GLU C CA 1
ATOM 1959 C C . GLU C 1 16 ? -12.858 10.360 41.487 1.00 23.23 455 GLU C C 1
ATOM 1960 O O . GLU C 1 16 ? -12.049 9.555 41.966 1.00 23.04 455 GLU C O 1
ATOM 1966 N N . ASN C 1 17 ? -14.006 10.670 42.088 1.00 22.50 456 ASN C N 1
ATOM 1967 C CA . ASN C 1 17 ? -14.382 10.063 43.356 1.00 22.55 456 ASN C CA 1
ATOM 1968 C C . ASN C 1 17 ? -15.253 8.808 43.241 1.00 22.53 456 ASN C C 1
ATOM 1969 O O . ASN C 1 17 ? -15.819 8.361 44.244 1.00 23.06 456 ASN C O 1
ATOM 1974 N N . CYS C 1 18 ? -15.340 8.229 42.041 1.00 22.51 457 CYS C N 1
ATOM 1975 C CA . CYS C 1 18 ? -16.250 7.093 41.807 1.00 22.36 457 CYS C CA 1
ATOM 1976 C C . CYS C 1 18 ? -15.803 5.819 42.520 1.00 21.91 457 CYS C C 1
ATOM 1977 O O . CYS C 1 18 ? -16.609 4.909 42.735 1.00 22.04 457 CYS C O 1
ATOM 1980 N N . GLY C 1 19 ? -14.520 5.766 42.872 1.00 21.39 458 GLY C N 1
ATOM 1981 C CA . GLY C 1 19 ? -13.927 4.598 43.503 1.00 21.12 458 GLY C CA 1
ATOM 1982 C C . GLY C 1 19 ? -13.560 3.581 42.443 1.00 21.35 458 GLY C C 1
ATOM 1983 O O . GLY C 1 19 ? -12.390 3.236 42.269 1.00 20.64 458 GLY C O 1
ATOM 1984 N N . GLU C 1 20 ? -14.579 3.140 41.712 1.00 21.69 459 GLU C N 1
ATOM 1985 C CA . GLU C 1 20 ? -14.466 2.059 40.740 1.00 22.95 459 GLU C CA 1
ATOM 1986 C C . GLU C 1 20 ? -15.567 2.249 39.713 1.00 21.70 459 GLU C C 1
ATOM 1987 O O . GLU C 1 20 ? -16.630 2.810 40.035 1.00 22.42 459 GLU C O 1
ATOM 1993 N N . PHE C 1 21 ? -15.338 1.766 38.491 1.00 20.90 460 PHE C N 1
ATOM 1994 C CA . PHE C 1 21 ? -16.384 1.734 37.476 1.00 20.18 460 PHE C CA 1
ATOM 1995 C C . PHE C 1 21 ? -16.272 0.458 36.639 1.00 19.98 460 PHE C C 1
ATOM 1996 O O . PHE C 1 21 ? -15.210 -0.172 36.587 1.00 18.98 460 PHE C O 1
ATOM 2004 N N . GLU C 1 22 ? -17.366 0.109 35.972 1.00 19.33 461 GLU C N 1
ATOM 2005 C CA . GLU C 1 22 ? -17.468 -1.141 35.237 1.00 18.94 461 GLU C CA 1
ATOM 2006 C C . GLU C 1 22 ? -17.313 -0.946 33.723 1.00 18.95 461 GLU C C 1
ATOM 2007 O O . GLU C 1 22 ? -17.938 -0.066 33.130 1.00 18.70 461 GLU C O 1
ATOM 2013 N N . VAL C 1 23 ? -16.506 -1.813 33.115 1.00 17.90 462 VAL C N 1
ATOM 2014 C CA . VAL C 1 23 ? -16.248 -1.810 31.671 1.00 17.68 462 VAL C CA 1
ATOM 2015 C C . VAL C 1 23 ? -16.877 -3.095 31.128 1.00 16.92 462 VAL C C 1
ATOM 2016 O O . VAL C 1 23 ? -16.906 -4.108 31.824 1.00 16.93 462 VAL C O 1
ATOM 2020 N N . ARG C 1 24 ? -17.373 -3.058 29.891 1.00 16.50 463 ARG C N 1
ATOM 2021 C CA . ARG C 1 24 ? -18.068 -4.206 29.333 1.00 16.76 463 ARG C CA 1
ATOM 2022 C C . ARG C 1 24 ? -17.555 -4.516 27.936 1.00 17.23 463 ARG C C 1
ATOM 2023 O O . ARG C 1 24 ? -17.403 -3.611 27.105 1.00 17.57 463 ARG C O 1
ATOM 2031 N N . VAL C 1 25 ? -17.273 -5.800 27.709 1.00 17.08 464 VAL C N 1
ATOM 2032 C CA . VAL C 1 25 ? -16.860 -6.333 26.416 1.00 16.73 464 VAL C CA 1
ATOM 2033 C C . VAL C 1 25 ? -17.869 -7.370 25.969 1.00 17.09 464 VAL C C 1
ATOM 2034 O O . VAL C 1 25 ? -18.296 -8.217 26.749 1.00 17.72 464 VAL C O 1
ATOM 2038 N N . VAL C 1 26 ? -18.218 -7.298 24.692 1.00 17.59 465 VAL C N 1
ATOM 2039 C CA . VAL C 1 26 ? -19.293 -8.075 24.140 1.00 18.55 465 VAL C CA 1
ATOM 2040 C C . VAL C 1 26 ? -18.724 -9.124 23.163 1.00 18.75 465 VAL C C 1
ATOM 2041 O O . VAL C 1 26 ? -17.710 -8.878 22.502 1.00 18.96 465 VAL C O 1
ATOM 2045 N N . ARG C 1 27 ? -19.328 -10.313 23.139 1.00 18.69 466 ARG C N 1
ATOM 2046 C CA . ARG C 1 27 ? -18.982 -11.360 22.162 1.00 18.55 466 ARG C CA 1
ATOM 2047 C C . ARG C 1 27 ? -20.202 -11.634 21.283 1.00 18.77 466 ARG C C 1
ATOM 2048 O O . ARG C 1 27 ? -21.289 -11.960 21.788 1.00 17.75 466 ARG C O 1
ATOM 2056 N N . ARG C 1 28 ? -20.033 -11.516 19.970 1.00 18.65 467 ARG C N 1
ATOM 2057 C CA . ARG C 1 28 ? -21.159 -11.634 19.050 1.00 19.77 467 ARG C CA 1
ATOM 2058 C C . ARG C 1 28 ? -20.866 -12.650 17.950 1.00 20.30 467 ARG C C 1
ATOM 2059 O O . ARG C 1 28 ? -19.712 -12.980 17.707 1.00 20.65 467 ARG C O 1
ATOM 2067 N N . GLY C 1 29 ? -21.915 -13.147 17.294 1.00 21.57 468 GLY C N 1
ATOM 2068 C CA . GLY C 1 29 ? -21.752 -14.203 16.288 1.00 22.56 468 GLY C CA 1
ATOM 2069 C C . GLY C 1 29 ? -22.015 -15.551 16.930 1.00 23.01 468 GLY C C 1
ATOM 2070 O O . GLY C 1 29 ? -23.068 -15.749 17.543 1.00 23.27 468 GLY C O 1
ATOM 2071 N N . ASP C 1 30 ? -21.066 -16.477 16.805 1.00 23.72 469 ASP C N 1
ATOM 2072 C CA . ASP C 1 30 ? -21.206 -17.825 17.375 1.00 25.06 469 ASP C CA 1
ATOM 2073 C C . ASP C 1 30 ? -21.074 -17.781 18.892 1.00 25.56 469 ASP C C 1
ATOM 2074 O O . ASP C 1 30 ? -20.073 -17.269 19.416 1.00 24.16 469 ASP C O 1
ATOM 2079 N N . ILE C 1 31 ? -22.066 -18.385 19.558 1.00 26.81 470 ILE C N 1
ATOM 2080 C CA . ILE C 1 31 ? -22.324 -18.234 21.000 1.00 28.51 470 ILE C CA 1
ATOM 2081 C C . ILE C 1 31 ? -21.736 -19.169 22.076 1.00 28.55 470 ILE C C 1
ATOM 2082 O O . ILE C 1 31 ? -21.867 -18.874 23.255 1.00 29.72 470 ILE C O 1
ATOM 2087 N N . SER C 1 32 ? -21.208 -20.351 21.777 1.00 28.36 471 SER C N 1
ATOM 2088 C CA . SER C 1 32 ? -21.863 -21.614 21.476 1.00 26.72 471 SER C CA 1
ATOM 2089 C C . SER C 1 32 ? -20.610 -22.428 21.799 1.00 25.83 471 SER C C 1
ATOM 2090 O O . SER C 1 32 ? -20.670 -23.558 22.273 1.00 25.33 471 SER C O 1
ATOM 2093 N N . THR C 1 33 ? -19.463 -21.780 21.575 1.00 25.05 472 THR C N 1
ATOM 2094 C CA . THR C 1 33 ? -18.135 -22.295 21.894 1.00 24.36 472 THR C CA 1
ATOM 2095 C C . THR C 1 33 ? -17.455 -21.400 22.937 1.00 23.34 472 THR C C 1
ATOM 2096 O O . THR C 1 33 ? 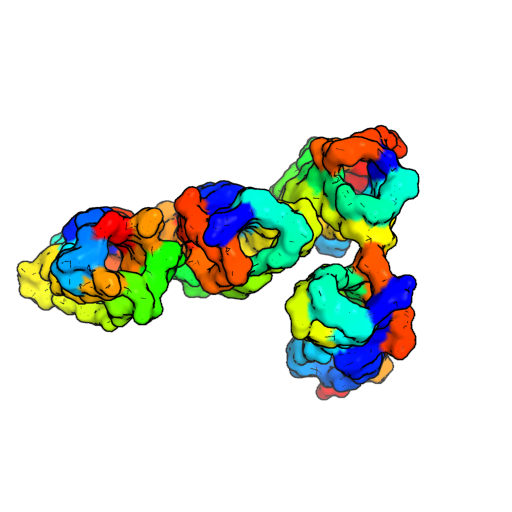-17.843 -20.237 23.109 1.00 23.05 472 THR C O 1
ATOM 2100 N N . TYR C 1 34 ? -16.430 -21.930 23.606 1.00 22.19 473 TYR C N 1
ATOM 2101 C CA . TYR C 1 34 ? -15.557 -21.117 24.454 1.00 21.76 473 TYR C CA 1
ATOM 2102 C C . TYR C 1 34 ? -14.695 -20.190 23.597 1.00 20.62 473 TYR C C 1
ATOM 2103 O O . TYR C 1 34 ? -14.091 -20.623 22.608 1.00 20.61 473 TYR C O 1
ATOM 2112 N N . ALA C 1 35 ? -14.625 -18.928 23.994 1.00 19.85 474 ALA C N 1
ATOM 2113 C CA . ALA C 1 35 ? -13.716 -17.965 23.375 1.00 19.48 474 ALA C CA 1
ATOM 2114 C C . ALA C 1 35 ? -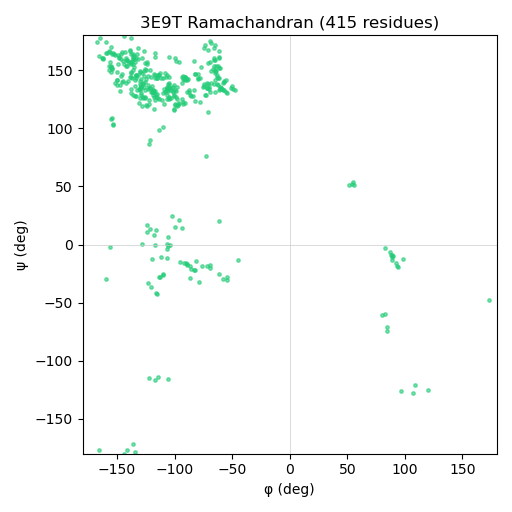13.160 -17.027 24.443 1.00 19.33 474 ALA C C 1
ATOM 2115 O O . ALA C 1 35 ? -13.684 -16.981 25.566 1.00 18.99 474 ALA C O 1
ATOM 2117 N N . SER C 1 36 ? -12.104 -16.295 24.096 1.00 19.09 475 SER C N 1
ATOM 2118 C CA . SER C 1 36 ? -11.450 -15.396 25.047 1.00 18.71 475 SER C CA 1
ATOM 2119 C C . SER C 1 36 ? -10.772 -14.226 24.361 1.00 18.05 475 SER C C 1
ATOM 2120 O O . SER C 1 36 ? -10.565 -14.246 23.148 1.00 17.73 475 SER C O 1
ATOM 2123 N N . VAL C 1 37 ? -10.441 -13.208 25.149 1.00 18.02 476 VAL C N 1
ATOM 2124 C CA . VAL C 1 37 ? -9.636 -12.074 24.660 1.00 18.57 476 VAL C CA 1
ATOM 2125 C C . VAL C 1 37 ? -8.918 -11.471 25.866 1.00 18.52 476 VAL C C 1
ATOM 2126 O O . VAL C 1 37 ? -9.414 -11.574 27.002 1.00 18.59 476 VAL C O 1
ATOM 2130 N N . GLU C 1 38 ? -7.750 -10.872 25.633 1.00 18.46 477 GLU C N 1
ATOM 2131 C CA . GLU C 1 38 ? -7.035 -10.205 26.706 1.00 18.33 477 GLU C CA 1
ATOM 2132 C C . GLU C 1 38 ? -7.317 -8.696 26.642 1.00 18.63 477 GLU C C 1
ATOM 2133 O O . GLU C 1 38 ? -7.725 -8.175 25.594 1.00 19.04 477 GLU C O 1
ATOM 2139 N N . TYR C 1 39 ? -7.133 -8.022 27.770 1.00 18.70 478 TYR C N 1
ATOM 2140 C CA . TYR C 1 39 ? -7.213 -6.563 27.819 1.00 18.92 478 TYR C CA 1
ATOM 2141 C C . TYR C 1 39 ? -6.116 -6.008 28.726 1.00 19.15 478 TYR C C 1
ATOM 2142 O O . TYR C 1 39 ? -5.597 -6.704 29.621 1.00 18.47 478 TYR C O 1
ATOM 2151 N N . GLU C 1 40 ? -5.759 -4.748 28.481 1.00 18.34 479 GLU C N 1
ATOM 2152 C CA . GLU C 1 40 ? -4.863 -4.029 29.383 1.00 19.17 479 GLU C CA 1
ATOM 2153 C C . GLU C 1 40 ? -5.186 -2.560 29.350 1.00 18.91 479 GLU C C 1
ATOM 2154 O O . GLU C 1 40 ? -5.456 -2.017 28.278 1.00 19.59 479 GLU C O 1
ATOM 2160 N N . THR C 1 41 ? -5.115 -1.917 30.509 1.00 19.03 480 THR C N 1
ATOM 2161 C CA . THR C 1 41 ? -5.162 -0.466 30.556 1.00 18.87 480 THR C CA 1
ATOM 2162 C C . THR C 1 41 ? -3.878 0.101 29.952 1.00 18.77 480 THR C C 1
ATOM 2163 O O . THR C 1 41 ? -2.835 -0.574 29.902 1.00 18.26 480 THR C O 1
ATOM 2167 N N . GLN C 1 42 ? -3.970 1.344 29.495 1.00 18.59 481 GLN C N 1
ATOM 2168 C CA . GLN C 1 42 ? -2.814 2.069 28.997 1.00 19.14 481 GLN C CA 1
ATOM 2169 C C . GLN C 1 42 ? -2.990 3.521 29.388 1.00 17.42 481 GLN C C 1
ATOM 2170 O O . GLN C 1 42 ? -4.117 4.059 29.318 1.00 17.57 481 GLN C O 1
ATOM 2176 N N . ASP C 1 43 ? -1.894 4.163 29.779 1.00 16.62 482 ASP C N 1
ATOM 2177 C CA . ASP C 1 43 ? -1.927 5.570 30.160 1.00 16.40 482 ASP C CA 1
ATOM 2178 C C . ASP C 1 43 ? -2.339 6.477 29.005 1.00 15.81 482 ASP C C 1
ATOM 2179 O O . ASP C 1 43 ? -2.050 6.202 27.845 1.00 15.71 482 ASP C O 1
ATOM 2184 N N . GLY C 1 44 ? -3.075 7.529 29.340 1.00 15.17 483 GLY C N 1
ATOM 2185 C CA . GLY C 1 44 ? -3.371 8.605 28.393 1.00 14.53 483 GLY C CA 1
ATOM 2186 C C . GLY C 1 44 ? -2.668 9.821 28.960 1.00 15.13 483 GLY C C 1
ATOM 2187 O O . GLY C 1 44 ? -1.432 9.854 29.016 1.00 15.66 483 GLY C O 1
ATOM 2188 N N . THR C 1 45 ? -3.433 10.818 29.388 1.00 15.20 484 THR C N 1
ATOM 2189 C CA . THR C 1 45 ? -2.900 11.885 30.243 1.00 16.54 484 THR C CA 1
ATOM 2190 C C . THR C 1 45 ? -2.998 11.440 31.714 1.00 17.25 484 THR C C 1
ATOM 2191 O O . THR C 1 45 ? -2.190 11.859 32.545 1.00 17.91 484 THR C O 1
ATOM 2195 N N . ALA C 1 46 ? -3.982 10.588 32.017 1.00 17.97 485 ALA C N 1
ATOM 2196 C CA . ALA C 1 46 ? -4.070 9.900 33.309 1.00 18.36 485 ALA C CA 1
ATOM 2197 C C . ALA C 1 46 ? -3.115 8.705 33.309 1.00 18.67 485 ALA C C 1
ATOM 2198 O O . ALA C 1 46 ? -2.975 8.025 32.289 1.00 18.53 485 ALA C O 1
ATOM 2200 N N . SER C 1 47 ? -2.486 8.449 34.458 1.00 19.00 486 SER C N 1
ATOM 2201 C CA . SER C 1 47 ? -1.405 7.463 34.597 1.00 19.41 486 SER C CA 1
ATOM 2202 C C . SER C 1 47 ? -1.719 6.372 35.613 1.00 18.83 486 SER C C 1
ATOM 2203 O O . SER C 1 47 ? -2.186 6.667 36.718 1.00 18.83 486 SER C O 1
ATOM 2206 N N . ALA C 1 48 ? -1.441 5.116 35.251 1.00 18.14 487 ALA C N 1
ATOM 2207 C CA . ALA C 1 48 ? -1.544 4.003 36.205 1.00 17.91 487 ALA C CA 1
ATOM 2208 C C . ALA C 1 48 ? -0.663 4.266 37.422 1.00 18.37 487 ALA C C 1
ATOM 2209 O O . ALA C 1 48 ? 0.486 4.686 37.296 1.00 17.32 487 ALA C O 1
ATOM 2211 N N . GLY C 1 49 ? -1.231 4.062 38.605 1.00 18.41 488 GLY C N 1
ATOM 2212 C CA . GLY C 1 49 ? -0.507 4.307 39.849 1.00 19.57 488 GLY C CA 1
ATOM 2213 C C . GLY C 1 49 ? -0.735 5.682 40.441 1.00 19.71 488 GLY C C 1
ATOM 2214 O O . GLY C 1 49 ? -0.458 5.896 41.622 1.00 20.36 488 GLY C O 1
ATOM 2215 N N . THR C 1 50 ? -1.207 6.638 39.638 1.00 19.98 489 THR C N 1
ATOM 2216 C CA . THR C 1 50 ? -1.553 7.940 40.216 1.00 19.93 489 THR C CA 1
ATOM 2217 C C . THR C 1 50 ? -3.018 8.348 40.018 1.00 19.58 489 THR C C 1
ATOM 2218 O O . THR C 1 50 ? -3.615 8.925 40.922 1.00 18.85 489 THR C O 1
ATOM 2222 N N . ASP C 1 51 ? -3.600 8.013 38.864 1.00 18.88 490 ASP C N 1
ATOM 2223 C CA . ASP C 1 51 ? -4.989 8.397 38.561 1.00 18.67 490 ASP C CA 1
ATOM 2224 C C . ASP C 1 51 ? -5.942 7.211 38.548 1.00 18.29 490 ASP C C 1
ATOM 2225 O O . ASP C 1 51 ? -7.150 7.371 38.727 1.00 18.57 490 ASP C O 1
ATOM 2230 N N . PHE C 1 52 ? -5.399 6.028 38.288 1.00 17.71 491 PHE C N 1
ATOM 2231 C CA . PHE C 1 52 ? -6.179 4.800 38.245 1.00 17.76 491 PHE C CA 1
ATOM 2232 C C . PHE C 1 52 ? -5.227 3.648 38.530 1.00 17.87 491 PHE C C 1
ATOM 2233 O O . PHE C 1 52 ? -4.010 3.816 38.521 1.00 17.70 491 PHE C O 1
ATOM 2241 N N . VAL C 1 53 ? -5.784 2.484 38.824 1.00 18.56 492 VAL C N 1
ATOM 2242 C CA . VAL C 1 53 ? -4.946 1.339 39.105 1.00 18.93 492 VAL C CA 1
ATOM 2243 C C . VAL C 1 53 ? -4.826 0.524 37.811 1.00 19.16 492 VAL C C 1
ATOM 2244 O O . VAL C 1 53 ? -5.830 0.102 37.222 1.00 18.81 492 VAL C O 1
ATOM 2248 N N . GLY C 1 54 ? -3.589 0.367 37.348 1.00 19.34 493 GLY C N 1
ATOM 2249 C CA . GLY C 1 54 ? -3.354 -0.339 36.095 1.00 20.28 493 GLY C CA 1
ATOM 2250 C C . GLY C 1 54 ? -3.842 -1.763 36.201 1.00 20.48 493 GLY C C 1
ATOM 2251 O O . GLY C 1 54 ? -3.725 -2.404 37.272 1.00 20.70 493 GLY C O 1
ATOM 2252 N N . ARG C 1 55 ? -4.388 -2.270 35.102 1.00 21.20 494 ARG C N 1
ATOM 2253 C CA . ARG C 1 55 ? -4.909 -3.618 35.089 1.00 21.39 494 ARG C CA 1
ATOM 2254 C C . ARG C 1 55 ? -4.743 -4.296 33.739 1.00 21.70 494 ARG C C 1
ATOM 2255 O O . ARG C 1 55 ? -4.859 -3.657 32.697 1.00 20.47 494 ARG C O 1
ATOM 2263 N N . LYS C 1 56 ? -4.492 -5.603 33.794 1.00 21.67 495 LYS C N 1
ATOM 2264 C CA . LYS C 1 56 ? -4.410 -6.462 32.612 1.00 22.12 495 LYS C CA 1
ATOM 2265 C C . LYS C 1 56 ? -5.085 -7.773 32.996 1.00 21.15 495 LYS C C 1
ATOM 2266 O O . LYS C 1 56 ? -4.965 -8.231 34.143 1.00 20.73 495 LYS C O 1
ATOM 2272 N N . GLY C 1 57 ? -5.838 -8.351 32.069 1.00 20.00 496 GLY C N 1
ATOM 2273 C CA . GLY C 1 57 ? -6.607 -9.548 32.391 1.00 20.43 496 GLY C CA 1
ATOM 2274 C C . GLY C 1 57 ? -7.009 -10.367 31.189 1.00 19.83 496 GLY C C 1
ATOM 2275 O O . GLY C 1 57 ? -6.773 -9.980 30.048 1.00 20.46 496 GLY C O 1
ATOM 2276 N N . LEU C 1 58 ? -7.599 -11.522 31.464 1.00 19.81 497 LEU C N 1
ATOM 2277 C CA . LEU C 1 58 ? -8.124 -12.394 30.430 1.00 19.52 497 LEU C CA 1
ATOM 2278 C C . LEU C 1 58 ? -9.636 -12.486 30.612 1.00 19.81 497 LEU C C 1
ATOM 2279 O O . LEU C 1 58 ? -10.116 -12.797 31.703 1.00 19.84 497 LEU C O 1
ATOM 2284 N N . LEU C 1 59 ? -10.380 -12.210 29.546 1.00 19.40 498 LEU C N 1
ATOM 2285 C CA . LEU C 1 59 ? -11.835 -12.280 29.580 1.00 19.71 498 LEU C CA 1
ATOM 2286 C C . LEU C 1 59 ? -12.255 -13.586 28.937 1.00 19.12 498 LEU C C 1
ATOM 2287 O O . LEU C 1 59 ? -11.999 -13.804 27.754 1.00 19.32 498 LEU C O 1
ATOM 2292 N N . SER C 1 60 ? -12.871 -14.456 29.732 1.00 19.14 499 SER C N 1
ATOM 2293 C CA . SER C 1 60 ? -13.307 -15.773 29.265 1.00 18.47 499 SER C CA 1
ATOM 2294 C C . SER C 1 60 ? -14.802 -15.767 28.987 1.00 17.95 499 SER C C 1
ATOM 2295 O O . SER C 1 60 ? -15.600 -15.311 29.821 1.00 17.89 499 SER C O 1
ATOM 2298 N N . PHE C 1 61 ? -15.171 -16.284 27.816 1.00 16.93 500 PHE C N 1
ATOM 2299 C CA . PHE C 1 61 ? -16.567 -16.386 27.390 1.00 16.39 500 PHE C CA 1
ATOM 2300 C C . PHE C 1 61 ? -16.898 -17.865 27.118 1.00 16.29 500 PHE C C 1
ATOM 2301 O O . PHE C 1 61 ? -16.705 -18.344 25.993 1.00 15.83 500 PHE C O 1
ATOM 2309 N N . PRO C 1 62 ? -17.375 -18.602 28.145 1.00 15.57 501 PRO C N 1
ATOM 2310 C CA . PRO C 1 62 ? -17.862 -19.986 27.991 1.00 15.40 501 PRO C CA 1
ATOM 2311 C C . PRO C 1 62 ? -19.056 -20.070 27.033 1.00 15.76 501 PRO C C 1
ATOM 2312 O O . PRO C 1 62 ? -19.639 -19.044 26.715 1.00 16.00 501 PRO C O 1
ATOM 2316 N N . PRO C 1 63 ? -19.433 -21.286 26.576 1.00 15.95 502 PRO C N 1
ATOM 2317 C CA . PRO C 1 63 ? -20.660 -21.395 25.787 1.00 16.10 502 PRO C CA 1
ATOM 2318 C C . PRO C 1 63 ? -21.860 -20.709 26.444 1.00 16.35 502 PRO C C 1
ATOM 2319 O O . PRO C 1 63 ? -22.088 -20.862 27.653 1.00 17.01 502 PRO C O 1
ATOM 2323 N N . GLY C 1 64 ? -22.623 -19.984 25.635 1.00 16.82 503 GLY C N 1
ATOM 2324 C CA . GLY C 1 64 ? -23.822 -19.290 26.098 1.00 17.46 503 GLY C CA 1
ATOM 2325 C C . GLY C 1 64 ? -23.577 -17.886 26.639 1.00 18.50 503 GLY C C 1
ATOM 2326 O O . GLY C 1 64 ? -24.534 -17.158 26.918 1.00 18.98 503 GLY C O 1
ATOM 2327 N N . VAL C 1 65 ? -22.313 -17.500 26.808 1.00 18.50 504 VAL C N 1
ATOM 2328 C CA . VAL C 1 65 ? -22.023 -16.187 27.377 1.00 18.87 504 VAL C CA 1
ATOM 2329 C C . VAL C 1 65 ? -21.589 -15.188 26.325 1.00 18.97 504 VAL C C 1
ATOM 2330 O O . VAL C 1 65 ? -20.626 -15.414 25.592 1.00 18.38 504 VAL C O 1
ATOM 2334 N N . ASP C 1 66 ? -22.285 -14.065 26.296 1.00 18.31 505 ASP C N 1
ATOM 2335 C CA . ASP C 1 66 ? -22.067 -13.099 25.233 1.00 18.42 505 ASP C CA 1
ATOM 2336 C C . ASP C 1 66 ? -21.557 -11.752 25.706 1.00 18.66 505 ASP C C 1
ATOM 2337 O O . ASP C 1 66 ? -21.458 -10.812 24.921 1.00 17.70 505 ASP C O 1
ATOM 2342 N N . GLU C 1 67 ? -21.203 -11.651 26.985 1.00 17.99 506 GLU C N 1
ATOM 2343 C CA . GLU C 1 67 ? -20.518 -10.457 27.479 1.00 18.65 506 GLU C CA 1
ATOM 2344 C C . GLU C 1 67 ? -19.725 -10.805 28.719 1.00 18.51 506 GLU C C 1
ATOM 2345 O O . GLU C 1 67 ? -20.007 -11.808 29.381 1.00 18.98 506 GLU C O 1
ATOM 2351 N N . GLN C 1 68 ? -18.713 -9.986 28.994 1.00 18.29 507 GLN C N 1
ATOM 2352 C CA . GLN C 1 68 ? -17.987 -10.039 30.255 1.00 18.07 507 GLN C CA 1
ATOM 2353 C C . GLN C 1 68 ? -17.786 -8.619 30.705 1.00 18.27 507 GLN C C 1
ATOM 2354 O O . GLN C 1 68 ? -17.566 -7.729 29.873 1.00 19.18 507 GLN C O 1
ATOM 2360 N N . ARG C 1 69 ? -17.861 -8.416 32.014 1.00 18.75 508 ARG C N 1
ATOM 2361 C CA . ARG C 1 69 ? -17.662 -7.110 32.615 1.00 19.96 508 ARG C CA 1
ATOM 2362 C C . ARG C 1 69 ? -16.499 -7.182 33.606 1.00 20.58 508 ARG C C 1
ATOM 2363 O O . ARG C 1 69 ? -16.255 -8.230 34.210 1.00 21.47 508 ARG C O 1
ATOM 2371 N N . PHE C 1 70 ? -15.786 -6.074 33.784 1.00 20.03 509 PHE C N 1
ATOM 2372 C CA . PHE C 1 70 ? -14.725 -6.006 34.794 1.00 19.58 509 PHE C CA 1
ATOM 2373 C C . PHE C 1 70 ? -14.623 -4.595 35.330 1.00 19.67 509 PHE C C 1
ATOM 2374 O O . PHE C 1 70 ? -15.103 -3.650 34.685 1.00 19.57 509 PHE C O 1
ATOM 2382 N N . ARG C 1 71 ? -13.989 -4.452 36.496 1.00 19.31 510 ARG C N 1
ATOM 2383 C CA . ARG C 1 71 ? -13.914 -3.149 37.159 1.00 20.13 510 ARG C CA 1
ATOM 2384 C C . ARG C 1 71 ? -12.519 -2.532 37.158 1.00 19.50 510 ARG C C 1
ATOM 2385 O O . ARG C 1 71 ? -11.511 -3.223 37.292 1.00 19.67 510 ARG C O 1
ATOM 2393 N N . ILE C 1 72 ? -12.480 -1.209 37.016 1.00 18.75 511 ILE C N 1
ATOM 2394 C CA . ILE C 1 72 ? -11.235 -0.466 37.097 1.00 18.56 511 ILE C CA 1
ATOM 2395 C C . ILE C 1 72 ? -11.343 0.508 38.273 1.00 18.86 511 ILE C C 1
ATOM 2396 O O . ILE C 1 72 ? -12.358 1.199 38.429 1.00 18.41 511 ILE C O 1
ATOM 2401 N N . GLU C 1 73 ? -10.298 0.546 39.097 1.00 19.43 512 GLU C N 1
ATOM 2402 C CA . GLU C 1 73 ? -10.244 1.444 40.256 1.00 20.59 512 GLU C CA 1
ATOM 2403 C C . GLU C 1 73 ? -9.681 2.803 39.864 1.00 20.60 512 GLU C C 1
ATOM 2404 O O . GLU C 1 73 ? -8.648 2.895 39.199 1.00 20.18 512 GLU C O 1
ATOM 2410 N N . VAL C 1 74 ? -10.383 3.852 40.280 1.00 20.75 513 VAL C N 1
ATOM 2411 C CA . VAL C 1 74 ? -9.982 5.238 40.046 1.00 21.10 513 VAL C CA 1
ATOM 2412 C C . VAL C 1 74 ? -9.422 5.811 41.360 1.00 21.55 513 VAL C C 1
ATOM 2413 O O . VAL C 1 74 ? -10.007 5.616 42.436 1.00 21.40 513 VAL C O 1
ATOM 2417 N N . ILE C 1 75 ? -8.265 6.468 41.265 1.00 22.18 514 ILE C N 1
ATOM 2418 C CA . ILE C 1 75 ? -7.566 6.999 42.433 1.00 22.86 514 ILE C CA 1
ATOM 2419 C C . ILE C 1 75 ? -7.933 8.472 42.615 1.00 23.73 514 ILE C C 1
ATOM 2420 O O . ILE C 1 75 ? -7.717 9.287 41.724 1.00 24.05 514 ILE C O 1
ATOM 2425 N N . ASP C 1 76 ? -8.487 8.793 43.779 1.00 24.84 515 ASP C N 1
ATOM 2426 C CA . ASP C 1 76 ? -9.045 10.115 44.058 1.00 25.79 515 ASP C CA 1
ATOM 2427 C C . ASP C 1 76 ? -7.979 11.131 44.461 1.00 25.87 515 ASP C C 1
ATOM 2428 O O . ASP C 1 76 ? -6.969 10.777 45.063 1.00 26.06 515 ASP C O 1
ATOM 2433 C CA . GLU C 1 82 ? -8.204 17.451 35.342 1.00 36.41 521 GLU C CA 1
ATOM 2434 C C . GLU C 1 82 ? -8.611 18.361 34.181 1.00 35.65 521 GLU C C 1
ATOM 2435 O O . GLU C 1 82 ? -8.296 19.553 34.183 1.00 36.34 521 GLU C O 1
ATOM 2441 N N . ASP C 1 83 ? -9.293 17.816 33.179 1.00 34.17 522 ASP C N 1
ATOM 2442 C CA . ASP C 1 83 ? -9.622 16.396 33.108 1.00 32.83 522 ASP C CA 1
ATOM 2443 C C . ASP C 1 83 ? -8.467 15.581 32.532 1.00 31.19 522 ASP C C 1
ATOM 2444 O O . ASP C 1 83 ? -7.604 16.104 31.826 1.00 31.55 522 ASP C O 1
ATOM 2449 N N . GLU C 1 84 ? -8.470 14.293 32.848 1.00 28.84 523 GLU C N 1
ATOM 2450 C CA . GLU C 1 84 ? -7.447 13.377 32.408 1.00 25.92 523 GLU C CA 1
ATOM 2451 C C . GLU C 1 84 ? -8.158 12.249 31.681 1.00 23.98 523 GLU C C 1
ATOM 2452 O O . GLU C 1 84 ? -9.349 12.018 31.892 1.00 22.41 523 GLU C O 1
ATOM 2458 N N . CYS C 1 85 ? -7.441 11.557 30.807 1.00 21.79 524 CYS C N 1
ATOM 2459 C CA . CYS C 1 85 ? -8.018 10.379 30.157 1.00 20.65 524 CYS C CA 1
ATOM 2460 C C . CYS C 1 85 ? -7.045 9.218 30.115 1.00 19.17 524 CYS C C 1
ATOM 2461 O O . CYS C 1 85 ? -5.829 9.411 30.137 1.00 18.06 524 CYS C O 1
ATOM 2464 N N . PHE C 1 86 ? -7.590 8.012 30.025 1.00 17.27 525 PHE C N 1
ATOM 2465 C CA . PHE C 1 86 ? -6.774 6.831 29.751 1.00 17.03 525 PHE C CA 1
ATOM 2466 C C . PHE C 1 86 ? -7.564 5.856 28.868 1.00 17.06 525 PHE C C 1
ATOM 2467 O O . PHE C 1 86 ? -8.698 6.148 28.461 1.00 17.01 525 PHE C O 1
ATOM 2475 N N . TYR C 1 87 ? -6.937 4.727 28.540 1.00 16.48 526 TYR C N 1
ATOM 2476 C CA . TYR C 1 87 ? -7.484 3.829 27.528 1.00 17.34 526 TYR C CA 1
ATOM 2477 C C . TYR C 1 87 ? -7.384 2.402 27.988 1.00 18.18 526 TYR C C 1
ATOM 2478 O O . TYR C 1 87 ? -6.651 2.091 28.933 1.00 19.31 526 TYR C O 1
ATOM 2487 N N . ILE C 1 88 ? -8.138 1.537 27.324 1.00 18.44 527 ILE C N 1
ATOM 2488 C CA . ILE C 1 88 ? -8.062 0.108 27.566 1.00 18.35 527 ILE C CA 1
ATOM 2489 C C . ILE C 1 88 ? -8.098 -0.555 26.209 1.00 19.03 527 ILE C C 1
ATOM 2490 O O . ILE C 1 88 ? -8.963 -0.233 25.384 1.00 19.53 527 ILE C O 1
ATOM 2495 N N . ARG C 1 89 ? -7.164 -1.467 25.967 1.00 18.25 528 ARG C N 1
ATOM 2496 C CA . ARG C 1 89 ? -7.140 -2.145 24.669 1.00 18.77 528 ARG C CA 1
ATOM 2497 C C . ARG C 1 89 ? -7.369 -3.646 24.750 1.00 18.35 528 ARG C C 1
ATOM 2498 O O . ARG C 1 89 ? -6.972 -4.312 25.730 1.00 19.62 528 ARG C O 1
ATOM 2506 N N . LEU C 1 90 ? -8.039 -4.162 23.719 1.00 18.42 529 LEU C N 1
ATOM 2507 C CA . LEU C 1 90 ? -8.224 -5.593 23.512 1.00 17.95 529 LEU C CA 1
ATOM 2508 C C . LEU C 1 90 ? -7.103 -6.151 22.667 1.00 18.22 529 LEU C C 1
ATOM 2509 O O . LEU C 1 90 ? -6.656 -5.517 21.707 1.00 18.40 529 LEU C O 1
ATOM 2514 N N . PHE C 1 91 ? -6.668 -7.354 23.016 1.00 18.00 530 PHE C N 1
ATOM 2515 C CA . PHE C 1 91 ? -5.646 -8.025 22.227 1.00 18.15 530 PHE C CA 1
ATOM 2516 C C . PHE C 1 91 ? -5.667 -9.529 22.457 1.00 18.16 530 PHE C C 1
ATOM 2517 O O . PHE C 1 91 ? -6.296 -10.010 23.403 1.00 17.97 530 PHE C O 1
ATOM 2525 N N . ASN C 1 92 ? -5.000 -10.255 21.563 1.00 18.33 531 ASN C N 1
ATOM 2526 C CA . ASN C 1 92 ? -4.929 -11.719 21.610 1.00 19.79 531 ASN C CA 1
ATOM 2527 C C . ASN C 1 92 ? -6.317 -12.398 21.649 1.00 19.25 531 ASN C C 1
ATOM 2528 O O . ASN C 1 92 ? -6.569 -13.247 22.517 1.00 19.96 531 ASN C O 1
ATOM 2533 N N . PRO C 1 93 ? -7.199 -12.064 20.684 1.00 19.45 532 PRO C N 1
ATOM 2534 C CA . PRO C 1 93 ? -8.463 -12.791 20.598 1.00 20.15 532 PRO C CA 1
ATOM 2535 C C . PRO C 1 93 ? -8.185 -14.270 20.307 1.00 19.95 532 PRO C C 1
ATOM 2536 O O . PRO C 1 93 ? -7.238 -14.602 19.563 1.00 19.80 532 PRO C O 1
ATOM 2540 N N . SER C 1 94 ? -8.990 -15.158 20.892 1.00 19.70 533 SER C N 1
ATOM 2541 C CA . SER C 1 94 ? -8.799 -16.603 20.701 1.00 19.80 533 SER C CA 1
ATOM 2542 C C . SER C 1 94 ? -9.113 -17.027 19.262 1.00 20.42 533 SER C C 1
ATOM 2543 O O . SER C 1 94 ? -9.590 -16.198 18.453 1.00 19.89 533 SER C O 1
ATOM 2546 N N . GLU C 1 95 ? -8.845 -18.294 18.936 1.00 21.12 534 GLU C N 1
ATOM 2547 C CA . GLU C 1 95 ? -8.943 -18.764 17.561 1.00 22.57 534 GLU C CA 1
ATOM 2548 C C . GLU C 1 95 ? -10.351 -18.558 17.013 1.00 21.94 534 GLU C C 1
ATOM 2549 O O . GLU C 1 95 ? -11.336 -18.859 17.686 1.00 22.09 534 GLU C O 1
ATOM 2555 N N . GLY C 1 96 ? -10.436 -18.023 15.800 1.00 21.56 535 GLY C N 1
ATOM 2556 C CA . GLY C 1 96 ? -11.729 -17.791 15.168 1.00 21.27 535 GLY C CA 1
ATOM 2557 C C . GLY C 1 96 ? -12.442 -16.502 15.565 1.00 21.13 535 GLY C C 1
ATOM 2558 O O . GLY C 1 96 ? -13.519 -16.222 15.044 1.00 21.19 535 GLY C O 1
ATOM 2559 N N . VAL C 1 97 ? -11.873 -15.725 16.486 1.00 20.20 536 VAL C N 1
ATOM 2560 C CA . VAL C 1 97 ? -12.476 -14.419 16.803 1.00 19.75 536 VAL C CA 1
ATOM 2561 C C . VAL C 1 97 ? -11.687 -13.256 16.197 1.00 19.36 536 VAL C C 1
ATOM 2562 O O . VAL C 1 97 ? -10.451 -13.284 16.140 1.00 19.11 536 VAL C O 1
ATOM 2566 N N . LYS C 1 98 ? -12.425 -12.280 15.678 1.00 18.59 537 LYS C N 1
ATOM 2567 C CA . LYS C 1 98 ? -11.821 -11.085 15.081 1.00 19.14 537 LYS C CA 1
ATOM 2568 C C . LYS C 1 98 ? -12.346 -9.906 15.864 1.00 18.51 537 LYS C C 1
ATOM 2569 O O . LYS C 1 98 ? -13.538 -9.810 16.106 1.00 17.96 537 LYS C O 1
ATOM 2575 N N . LEU C 1 99 ? -11.453 -9.028 16.291 1.00 18.07 538 LEU C N 1
ATOM 2576 C CA . LEU C 1 99 ? -11.887 -7.819 16.992 1.00 18.13 538 LEU C CA 1
ATOM 2577 C C . LEU C 1 99 ? -12.687 -6.916 16.059 1.00 18.12 538 LEU C C 1
ATOM 2578 O O . LEU C 1 99 ? -12.592 -7.034 14.845 1.00 17.97 538 LEU C O 1
ATOM 2583 N N . ALA C 1 100 ? -13.493 -6.030 16.641 1.00 17.80 539 ALA C N 1
ATOM 2584 C CA . ALA C 1 100 ? -14.173 -4.986 15.882 1.00 18.97 539 ALA C CA 1
ATOM 2585 C C . ALA C 1 100 ? -13.975 -3.660 16.602 1.00 18.01 539 ALA C C 1
ATOM 2586 O O . ALA C 1 100 ? -13.675 -3.622 17.785 1.00 18.55 539 ALA C O 1
ATOM 2588 N N . VAL C 1 101 ? -14.147 -2.563 15.878 1.00 19.01 540 VAL C N 1
ATOM 2589 C CA . VAL C 1 101 ? -14.224 -1.248 16.507 1.00 19.12 540 VAL C CA 1
ATOM 2590 C C . VAL C 1 101 ? -15.481 -1.230 17.417 1.00 18.31 540 VAL C C 1
ATOM 2591 O O . VAL C 1 101 ? -16.524 -1.748 17.017 1.00 19.27 540 VAL C O 1
ATOM 2595 N N . PRO C 1 102 ? -15.385 -0.659 18.631 1.00 17.58 541 PRO C N 1
ATOM 2596 C CA . PRO C 1 102 ? -14.187 -0.145 19.302 1.00 17.49 541 PRO C CA 1
ATOM 2597 C C . PRO C 1 102 ? -13.392 -1.251 19.993 1.00 17.35 541 PRO C C 1
ATOM 2598 O O . PRO C 1 102 ? -13.927 -1.960 20.849 1.00 17.43 541 PRO C O 1
ATOM 2602 N N . MET C 1 103 ? -12.113 -1.366 19.633 1.00 17.46 542 MET C N 1
ATOM 2603 C CA . MET C 1 103 ? -11.220 -2.321 20.256 1.00 18.29 542 MET C CA 1
ATOM 2604 C C . MET C 1 103 ? -10.289 -1.604 21.227 1.00 18.73 542 MET C C 1
ATOM 2605 O O . MET C 1 103 ? -9.448 -2.228 21.881 1.00 18.84 542 MET C O 1
ATOM 2610 N N . ILE C 1 104 ? -10.456 -0.284 21.313 1.00 18.64 543 ILE C N 1
ATOM 2611 C CA . ILE C 1 104 ? -9.841 0.509 22.370 1.00 18.76 543 ILE C CA 1
ATOM 2612 C C . ILE C 1 104 ? -10.955 1.330 23.023 1.00 18.38 543 ILE C C 1
ATOM 2613 O O . ILE C 1 104 ? -11.695 2.033 22.312 1.00 19.13 543 ILE C O 1
ATOM 2618 N N . ALA C 1 105 ? -11.059 1.229 24.350 1.00 17.80 544 ALA C N 1
ATOM 2619 C CA . ALA C 1 105 ? -12.043 1.990 25.156 1.00 17.32 544 ALA C CA 1
ATOM 2620 C C . ALA C 1 105 ? -11.388 3.271 25.639 1.00 18.21 544 ALA C C 1
ATOM 2621 O O . ALA C 1 105 ? -10.188 3.298 25.944 1.00 18.91 544 ALA C O 1
ATOM 2623 N N . THR C 1 106 ? -12.179 4.338 25.664 1.00 17.57 545 THR C N 1
ATOM 2624 C CA . THR C 1 106 ? -11.717 5.649 26.107 1.00 17.84 545 THR C CA 1
ATOM 2625 C C . THR C 1 106 ? -12.364 5.987 27.450 1.00 18.21 545 THR C C 1
ATOM 2626 O O . THR C 1 106 ? -13.599 5.924 27.593 1.00 18.61 545 THR C O 1
ATOM 2630 N N . VAL C 1 107 ? -11.535 6.402 28.410 1.00 17.75 546 VAL C N 1
ATOM 2631 C CA . VAL C 1 107 ? -12.017 6.766 29.744 1.00 17.45 546 VAL C CA 1
ATOM 2632 C C . VAL C 1 107 ? -11.643 8.198 30.083 1.00 18.11 546 VAL C C 1
ATOM 2633 O O . VAL C 1 107 ? -10.455 8.555 30.074 1.00 17.88 546 VAL C O 1
ATOM 2637 N N . MET C 1 108 ? -12.666 9.003 30.351 1.00 18.47 547 MET C N 1
ATOM 2638 C CA . MET C 1 108 ? -12.485 10.385 30.764 1.00 19.60 547 MET C CA 1
ATOM 2639 C C . MET C 1 108 ? -12.802 10.477 32.243 1.00 19.23 547 MET C C 1
ATOM 2640 O O . MET C 1 108 ? -13.896 10.067 32.689 1.00 18.33 547 MET C O 1
ATOM 2645 N N . ILE C 1 109 ? -11.843 10.997 33.001 1.00 19.89 548 ILE C N 1
ATOM 2646 C CA . ILE C 1 109 ? -12.033 11.237 34.427 1.00 20.41 548 ILE C CA 1
ATOM 2647 C C . ILE C 1 109 ? -12.350 12.710 34.616 1.00 21.53 548 ILE C C 1
ATOM 2648 O O . ILE C 1 109 ? -11.552 13.583 34.231 1.00 21.05 548 ILE C O 1
ATOM 2653 N N . LEU C 1 110 ? -13.525 12.983 35.181 1.00 21.82 549 LEU C N 1
ATOM 2654 C CA . LEU C 1 110 ? -13.952 14.358 35.432 1.00 23.56 549 LEU C CA 1
ATOM 2655 C C . LEU C 1 110 ? -13.855 14.720 36.908 1.00 23.86 549 LEU C C 1
ATOM 2656 O O . LEU C 1 110 ? -14.010 13.866 37.784 1.00 24.56 549 LEU C O 1
ATOM 2661 N N . ILE D 1 3 ? 18.351 37.870 7.043 1.00 20.16 442 ILE D N 1
ATOM 2662 C CA . ILE D 1 3 ? 18.749 36.464 6.719 1.00 19.84 442 ILE D CA 1
ATOM 2663 C C . ILE D 1 3 ? 18.268 36.084 5.318 1.00 19.61 442 ILE D C 1
ATOM 2664 O O . ILE D 1 3 ? 17.136 36.363 4.945 1.00 18.87 442 ILE D O 1
ATOM 2669 N N . ARG D 1 4 ? 19.153 35.454 4.557 1.00 19.80 443 ARG D N 1
ATOM 2670 C CA . ARG D 1 4 ? 18.776 34.828 3.284 1.00 19.93 443 ARG D CA 1
ATOM 2671 C C . ARG D 1 4 ? 18.933 33.319 3.345 1.00 19.93 443 ARG D C 1
ATOM 2672 O O . ARG D 1 4 ? 19.850 32.817 3.982 1.00 20.60 443 ARG D O 1
ATOM 2680 N N . MET D 1 5 ? 18.043 32.607 2.653 1.00 20.00 444 MET D N 1
ATOM 2681 C CA . MET D 1 5 ? 18.158 31.149 2.503 1.00 20.34 444 MET D CA 1
ATOM 2682 C C . MET D 1 5 ? 17.926 30.731 1.072 1.00 19.75 444 MET D C 1
ATOM 2683 O O . MET D 1 5 ? 17.059 31.264 0.388 1.00 19.45 444 MET D O 1
ATOM 2688 N N . TYR D 1 6 ? 18.696 29.747 0.634 1.00 18.98 445 TYR D N 1
ATOM 2689 C CA . TYR D 1 6 ? 18.577 29.221 -0.729 1.00 18.33 445 TYR D CA 1
ATOM 2690 C C . TYR D 1 6 ? 19.237 27.866 -0.815 1.00 18.88 445 TYR D C 1
ATOM 2691 O O . TYR D 1 6 ? 20.041 27.494 0.055 1.00 18.81 445 TYR D O 1
ATOM 2700 N N . PHE D 1 7 ? 18.868 27.109 -1.839 1.00 18.80 446 PHE D N 1
ATOM 2701 C CA . PHE D 1 7 ? 19.560 25.870 -2.141 1.00 18.51 446 PHE D CA 1
ATOM 2702 C C . PHE D 1 7 ? 20.988 26.100 -2.638 1.00 18.99 446 PHE D C 1
ATOM 2703 O O . PHE D 1 7 ? 21.246 27.007 -3.440 1.00 18.69 446 PHE D O 1
ATOM 2711 N N . GLU D 1 8 ? 21.903 25.258 -2.173 1.00 18.91 447 GLU D N 1
ATOM 2712 C CA . GLU D 1 8 ? 23.245 25.189 -2.769 1.00 19.66 447 GLU D CA 1
ATOM 2713 C C . GLU D 1 8 ? 23.821 23.813 -2.487 1.00 19.88 447 GLU D C 1
ATOM 2714 O O . GLU D 1 8 ? 24.191 23.544 -1.356 1.00 20.38 447 GLU D O 1
ATOM 2720 N N . PRO D 1 9 ? 23.919 22.934 -3.505 1.00 19.69 448 PRO D N 1
ATOM 2721 C CA . PRO D 1 9 ? 23.552 23.107 -4.915 1.00 19.87 448 PRO D CA 1
ATOM 2722 C C . PRO D 1 9 ? 22.068 23.403 -5.154 1.00 19.05 448 PRO D C 1
ATOM 2723 O O . PRO D 1 9 ? 21.195 22.987 -4.373 1.00 18.52 448 PRO D O 1
ATOM 2727 N N . GLY D 1 10 ? 21.784 24.116 -6.243 1.00 18.84 449 GLY D N 1
ATOM 2728 C CA . GLY D 1 10 ? 20.409 24.259 -6.750 1.00 19.85 449 GLY D CA 1
ATOM 2729 C C . GLY D 1 10 ? 20.001 23.179 -7.747 1.00 19.96 449 GLY D C 1
ATOM 2730 O O . GLY D 1 10 ? 18.816 23.025 -8.047 1.00 20.50 449 GLY D O 1
ATOM 2731 N N . HIS D 1 11 ? 20.987 22.462 -8.280 1.00 20.06 450 HIS D N 1
ATOM 2732 C CA . HIS D 1 11 ? 20.763 21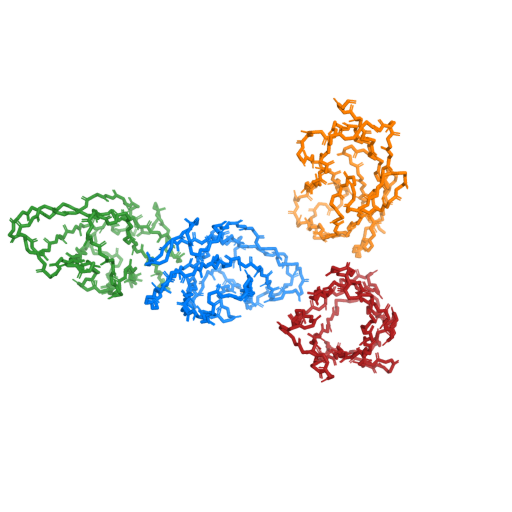.432 -9.284 1.00 20.65 450 HIS D CA 1
ATOM 2733 C C . HIS D 1 11 ? 21.457 20.143 -8.875 1.00 20.61 450 HIS D C 1
ATOM 2734 O O . HIS D 1 11 ? 22.621 20.169 -8.452 1.00 20.82 450 HIS D O 1
ATOM 2741 N N . TYR D 1 12 ? 20.740 19.025 -9.016 1.00 20.03 451 TYR D N 1
ATOM 2742 C CA . TYR D 1 12 ? 21.222 17.697 -8.624 1.00 20.18 451 TYR D CA 1
ATOM 2743 C C . TYR D 1 12 ? 21.032 16.749 -9.779 1.00 20.48 451 TYR D C 1
ATOM 2744 O O . TYR D 1 12 ? 19.944 16.680 -10.334 1.00 20.51 451 TYR D O 1
ATOM 2753 N N . THR D 1 13 ? 22.087 16.019 -10.126 1.00 20.96 452 THR D N 1
ATOM 2754 C CA . THR D 1 13 ? 22.008 14.996 -11.173 1.00 22.17 452 THR D CA 1
ATOM 2755 C C . THR D 1 13 ? 22.318 13.670 -10.508 1.00 22.56 452 THR D C 1
ATOM 2756 O O . THR D 1 13 ? 23.421 13.471 -9.986 1.00 22.85 452 THR D O 1
ATOM 2760 N N . VAL D 1 14 ? 21.334 12.774 -10.502 1.00 22.94 453 VAL D N 1
ATOM 2761 C CA . VAL D 1 14 ? 21.433 11.549 -9.715 1.00 23.66 453 VAL D CA 1
ATOM 2762 C C . VAL D 1 14 ? 21.100 10.308 -10.541 1.00 23.71 453 VAL D C 1
ATOM 2763 O O . VAL D 1 14 ? 20.316 10.380 -11.484 1.00 22.56 453 VAL D O 1
ATOM 2767 N N . MET D 1 15 ? 21.724 9.185 -10.184 1.00 24.20 454 MET D N 1
ATOM 2768 C CA . MET D 1 15 ? 21.490 7.914 -10.850 1.00 25.18 454 MET D CA 1
ATOM 2769 C C . MET D 1 15 ? 20.242 7.258 -10.279 1.00 25.17 454 MET D C 1
ATOM 2770 O O . MET D 1 15 ? 19.968 7.383 -9.090 1.00 24.86 454 MET D O 1
ATOM 2775 N N . GLU D 1 16 ? 19.499 6.533 -11.115 1.00 25.12 455 GLU D N 1
ATOM 2776 C CA . GLU D 1 16 ? 18.262 5.898 -10.665 1.00 25.54 455 GLU D CA 1
ATOM 2777 C C . GLU D 1 16 ? 18.502 4.875 -9.551 1.00 25.11 455 GLU D C 1
ATOM 2778 O O . GLU D 1 16 ? 17.606 4.592 -8.753 1.00 24.81 455 GLU D O 1
ATOM 2784 N N . ASN D 1 17 ? 19.716 4.333 -9.511 1.00 24.90 456 ASN D N 1
ATOM 2785 C CA . ASN D 1 17 ? 20.101 3.331 -8.516 1.00 24.99 456 ASN D CA 1
ATOM 2786 C C . ASN D 1 17 ? 20.899 3.887 -7.323 1.00 24.82 456 ASN D C 1
ATOM 2787 O O . ASN D 1 17 ? 21.485 3.125 -6.563 1.00 24.50 456 ASN D O 1
ATOM 2792 N N . CYS D 1 18 ? 20.897 5.207 -7.143 1.00 24.78 457 CYS D N 1
ATOM 2793 C CA . CYS D 1 18 ? 21.695 5.833 -6.083 1.00 24.54 457 CYS D CA 1
ATOM 2794 C C . CYS D 1 18 ? 21.170 5.533 -4.682 1.00 24.33 457 CYS D C 1
ATOM 2795 O O . CYS D 1 18 ? 21.897 5.701 -3.698 1.00 24.45 457 CYS D O 1
ATOM 2798 N N . GLY D 1 19 ? 19.916 5.089 -4.600 1.00 24.01 458 GLY D N 1
ATOM 2799 C CA . GLY D 1 19 ? 19.251 4.843 -3.322 1.00 23.77 458 GLY D CA 1
ATOM 2800 C C . GLY D 1 19 ? 18.728 6.131 -2.705 1.00 23.62 458 GLY D C 1
ATOM 2801 O O . GLY D 1 19 ? 17.527 6.289 -2.477 1.00 23.43 458 GLY D O 1
ATOM 2802 N N . GLU D 1 20 ? 19.651 7.048 -2.440 1.00 23.61 459 GLU D N 1
ATOM 2803 C CA . GLU D 1 20 ? 19.356 8.320 -1.789 1.00 23.78 459 GLU D CA 1
ATOM 2804 C C . GLU D 1 20 ? 20.431 9.295 -2.223 1.00 23.11 459 GLU D C 1
ATOM 2805 O O . GLU D 1 20 ? 21.560 8.887 -2.516 1.00 22.19 459 GLU D O 1
ATOM 2811 N N . PHE D 1 21 ? 20.096 10.585 -2.249 1.00 21.87 460 PHE D N 1
ATOM 2812 C CA . PHE D 1 21 ? 21.103 11.630 -2.445 1.00 21.49 460 PHE D CA 1
ATOM 2813 C C . PHE D 1 21 ? 20.840 12.759 -1.456 1.00 21.53 460 PHE D C 1
ATOM 2814 O O . PHE D 1 21 ? 19.744 12.869 -0.897 1.00 20.68 460 PHE D O 1
ATOM 2822 N N . GLU D 1 22 ? 21.844 13.601 -1.243 1.00 20.61 461 GLU D N 1
ATOM 2823 C CA . GLU D 1 22 ? 21.746 14.662 -0.248 1.00 21.00 461 GLU D CA 1
ATOM 2824 C C . GLU D 1 22 ? 21.532 16.043 -0.870 1.00 20.78 461 GLU D C 1
ATOM 2825 O O . GLU D 1 22 ? 22.222 16.411 -1.819 1.00 21.27 461 GLU D O 1
ATOM 2831 N N . VAL D 1 23 ? 20.635 16.819 -0.272 1.00 20.47 462 VAL D N 1
ATOM 2832 C CA . VAL D 1 23 ? 20.308 18.166 -0.723 1.00 20.50 462 VAL D CA 1
ATOM 2833 C C . VAL D 1 23 ? 20.756 19.111 0.380 1.00 20.95 462 VAL D C 1
ATOM 2834 O O . VAL D 1 23 ? 20.723 18.736 1.544 1.00 20.88 462 VAL D O 1
ATOM 2838 N N . ARG D 1 24 ? 21.217 20.310 0.009 1.00 19.81 463 ARG D N 1
ATOM 2839 C CA . ARG D 1 24 ? 21.778 21.270 0.969 1.00 20.21 463 ARG D CA 1
ATOM 2840 C C . ARG D 1 24 ? 21.133 22.647 0.822 1.00 19.45 463 ARG D C 1
ATOM 2841 O O . ARG D 1 24 ? 20.933 23.159 -0.309 1.00 19.58 463 ARG D O 1
ATOM 2849 N N . VAL D 1 25 ? 20.816 23.242 1.970 1.00 18.74 464 VAL D N 1
ATOM 2850 C CA . VAL D 1 25 ? 20.226 24.575 2.053 1.00 19.14 464 VAL D CA 1
ATOM 2851 C C . VAL D 1 25 ? 21.099 25.403 2.979 1.00 19.53 464 VAL D C 1
ATOM 2852 O O . VAL D 1 25 ? 21.493 24.935 4.078 1.00 19.08 464 VAL D O 1
ATOM 2856 N N . VAL D 1 26 ? 21.404 26.615 2.523 1.00 19.58 465 VAL D N 1
ATOM 2857 C CA A VAL D 1 26 ? 22.282 27.544 3.211 0.50 20.12 465 VAL D CA 1
ATOM 2858 C CA B VAL D 1 26 ? 22.263 27.524 3.289 0.50 18.50 465 VAL D CA 1
ATOM 2859 C C . VAL D 1 26 ? 21.482 28.715 3.827 1.00 19.74 465 VAL D C 1
ATOM 2860 O O . VAL D 1 26 ? 20.474 29.118 3.265 1.00 20.23 465 VAL D O 1
ATOM 2867 N N . ARG D 1 27 ? 21.962 29.231 4.960 1.00 19.48 466 ARG D N 1
ATOM 2868 C CA . ARG D 1 27 ? 21.446 30.420 5.640 1.00 19.91 466 ARG D CA 1
ATOM 2869 C C . ARG D 1 27 ? 22.609 31.417 5.649 1.00 20.11 466 ARG D C 1
ATOM 2870 O O . ARG D 1 27 ? 23.728 31.061 6.013 1.00 18.68 466 ARG D O 1
ATOM 2878 N N . ARG D 1 28 ? 22.364 32.650 5.204 1.00 19.78 467 ARG D N 1
ATOM 2879 C CA . ARG D 1 28 ? 23.403 33.694 5.171 1.00 21.36 467 ARG D CA 1
ATOM 2880 C C . ARG D 1 28 ? 22.908 34.987 5.806 1.00 22.03 467 ARG D C 1
ATOM 2881 O O . ARG D 1 28 ? 21.725 35.307 5.732 1.00 22.02 467 ARG D O 1
ATOM 2889 N N . GLY D 1 29 ? 23.818 35.733 6.421 1.00 23.22 468 GLY D N 1
ATOM 2890 C CA . GLY D 1 29 ? 23.467 36.960 7.135 1.00 24.99 468 GLY D CA 1
ATOM 2891 C C . GLY D 1 29 ? 23.603 36.765 8.631 1.00 26.39 468 GLY D C 1
ATOM 2892 O O . GLY D 1 29 ? 24.691 36.436 9.128 1.00 26.63 468 GLY D O 1
ATOM 2893 N N . ASP D 1 30 ? 22.497 36.960 9.347 1.00 27.42 469 ASP D N 1
ATOM 2894 C CA . ASP D 1 30 ? 22.428 36.737 10.791 1.00 28.58 469 ASP D CA 1
ATOM 2895 C C . ASP D 1 30 ? 22.422 35.228 11.091 1.00 29.39 469 ASP D C 1
ATOM 2896 O O . ASP D 1 30 ? 21.583 34.509 10.548 1.00 29.70 469 ASP D O 1
ATOM 2901 N N . ILE D 1 31 ? 23.322 34.785 11.982 1.00 30.24 470 ILE D N 1
ATOM 2902 C CA . ILE D 1 31 ? 23.706 33.355 12.132 1.00 31.14 470 ILE D CA 1
ATOM 2903 C C . ILE D 1 31 ? 23.248 32.457 13.340 1.00 31.27 470 ILE D C 1
ATOM 2904 O O . ILE D 1 31 ? 23.464 31.253 13.265 1.00 33.04 470 ILE D O 1
ATOM 2909 N N . SER D 1 32 ? 22.671 32.902 14.453 1.00 30.99 471 SER D N 1
ATOM 2910 C CA . SER D 1 32 ? 22.946 34.012 15.378 1.00 29.88 471 SER D CA 1
ATOM 2911 C C . SER D 1 32 ? 21.683 33.841 16.211 1.00 29.09 471 SER D C 1
ATOM 2912 O O . SER D 1 32 ? 21.711 33.794 17.441 1.00 28.96 471 SER D O 1
ATOM 2915 N N . THR D 1 33 ? 20.577 33.715 15.475 1.00 28.12 472 THR D N 1
ATOM 2916 C CA . THR D 1 33 ? 19.258 33.387 15.991 1.00 27.55 472 THR D CA 1
ATOM 2917 C C . THR D 1 33 ? 18.802 32.051 15.397 1.00 26.67 472 THR D C 1
ATOM 2918 O O . THR D 1 33 ? 19.385 31.571 14.412 1.00 26.27 472 THR D O 1
ATOM 2922 N N . TYR D 1 34 ? 17.770 31.447 15.986 1.00 26.03 473 TYR D N 1
ATOM 2923 C CA . TYR D 1 34 ? 17.150 30.267 15.385 1.00 25.74 473 TYR D CA 1
ATOM 2924 C C . TYR D 1 34 ? 16.366 30.679 14.144 1.00 24.77 473 TYR D C 1
ATOM 2925 O O . TYR D 1 34 ? 15.644 31.686 14.158 1.00 24.55 473 TYR D O 1
ATOM 2934 N N . ALA D 1 35 ? 16.532 29.910 13.070 1.00 23.61 474 ALA D N 1
ATOM 2935 C CA . ALA D 1 35 ? 15.723 30.086 11.862 1.00 22.80 474 ALA D CA 1
ATOM 2936 C C . ALA D 1 35 ? 15.236 28.750 11.315 1.00 22.79 474 ALA D C 1
ATOM 2937 O O . ALA D 1 35 ? 15.782 27.679 11.638 1.00 22.67 474 ALA D O 1
ATOM 2939 N N . SER D 1 36 ? 14.213 28.817 10.469 1.00 21.75 475 SER D N 1
ATOM 2940 C CA . SER D 1 36 ? 13.660 27.618 9.863 1.00 21.58 475 SER D CA 1
ATOM 2941 C C . SER D 1 36 ? 13.102 27.908 8.484 1.00 21.33 475 SER D C 1
ATOM 2942 O O . SER D 1 36 ? 12.884 29.066 8.097 1.00 20.76 475 SER D O 1
ATOM 2945 N N . VAL D 1 37 ? 12.915 26.835 7.733 1.00 20.75 476 VAL D N 1
ATOM 2946 C CA . VAL D 1 37 ? 12.250 26.890 6.450 1.00 20.27 476 VAL D CA 1
ATOM 2947 C C . VAL D 1 37 ? 11.678 25.517 6.179 1.00 21.32 476 VAL D C 1
ATOM 2948 O O . VAL D 1 37 ? 12.223 24.507 6.612 1.00 21.05 476 VAL D O 1
ATOM 2952 N N . GLU D 1 38 ? 10.558 25.498 5.474 1.00 20.84 477 GLU D N 1
ATOM 2953 C CA . GLU D 1 38 ? 9.932 24.260 5.076 1.00 21.64 477 GLU D CA 1
ATOM 2954 C C . GLU D 1 38 ? 10.353 23.891 3.671 1.00 21.15 477 GLU D C 1
ATOM 2955 O O . GLU D 1 38 ? 10.773 24.743 2.881 1.00 21.86 477 GLU D O 1
ATOM 2961 N N . TYR D 1 39 ? 10.259 22.612 3.350 1.00 21.08 478 TYR D N 1
ATOM 2962 C CA . TYR D 1 39 ? 10.532 22.184 1.986 1.00 21.35 478 TYR D CA 1
ATOM 2963 C C . TYR D 1 39 ? 9.567 21.078 1.594 1.00 21.20 478 TYR D C 1
ATOM 2964 O O . TYR D 1 39 ? 9.053 20.355 2.455 1.00 20.87 478 TYR D O 1
ATOM 2973 N N . GLU D 1 40 ? 9.317 20.964 0.293 1.00 20.93 479 GLU D N 1
ATOM 2974 C CA . GLU D 1 40 ? 8.553 19.858 -0.241 1.00 20.98 479 GLU D CA 1
ATOM 2975 C C . GLU D 1 40 ? 9.034 19.492 -1.628 1.00 20.43 479 GLU D C 1
ATOM 2976 O O . GLU D 1 40 ? 9.326 20.371 -2.453 1.00 20.57 479 GLU D O 1
ATOM 2982 N N . THR D 1 41 ? 9.141 18.192 -1.873 1.00 20.60 480 THR D N 1
ATOM 2983 C CA . THR D 1 41 ? 9.287 17.677 -3.226 1.00 20.45 480 THR D CA 1
ATOM 2984 C C . THR D 1 41 ? 8.023 17.980 -4.030 1.00 21.54 480 THR D C 1
ATOM 2985 O O . THR D 1 41 ? 6.911 18.059 -3.483 1.00 22.27 480 THR D O 1
ATOM 2989 N N . GLN D 1 42 ? 8.218 18.158 -5.327 1.00 21.18 481 GLN D N 1
ATOM 2990 C CA . GLN D 1 42 ? 7.131 18.406 -6.251 1.00 22.40 481 GLN D CA 1
ATOM 2991 C C . GLN D 1 42 ? 7.412 17.578 -7.473 1.00 21.06 481 GLN D C 1
ATOM 2992 O O . GLN D 1 42 ? 8.542 17.565 -7.983 1.00 20.90 481 GLN D O 1
ATOM 2998 N N . ASP D 1 43 ? 6.388 16.883 -7.949 1.00 20.91 482 ASP D N 1
ATOM 2999 C CA . ASP D 1 43 ? 6.520 16.096 -9.154 1.00 21.05 482 ASP D CA 1
ATOM 3000 C C . ASP D 1 43 ? 6.950 16.992 -10.310 1.00 21.39 482 ASP D C 1
ATOM 3001 O O . ASP D 1 43 ? 6.489 18.136 -10.436 1.00 21.71 482 ASP D O 1
ATOM 3006 N N . GLY D 1 44 ? 7.857 16.475 -11.133 1.00 21.62 483 GLY D N 1
ATOM 3007 C CA . GLY D 1 44 ? 8.085 17.030 -12.456 1.00 22.02 483 GLY D CA 1
ATOM 3008 C C . GLY D 1 44 ? 7.463 16.048 -13.434 1.00 22.63 483 GLY D C 1
ATOM 3009 O O . GLY D 1 44 ? 6.242 15.825 -13.435 1.00 23.07 483 GLY D O 1
ATOM 3010 N N . THR D 1 45 ? 8.303 15.450 -14.265 1.00 22.49 484 THR D N 1
ATOM 3011 C CA . THR D 1 45 ? 7.911 14.237 -14.971 1.00 22.92 484 THR D CA 1
ATOM 3012 C C . THR D 1 45 ? 8.025 13.030 -14.027 1.00 23.01 484 THR D C 1
ATOM 3013 O O . THR D 1 45 ? 7.247 12.080 -14.120 1.00 23.06 484 THR D O 1
ATOM 3017 N N . ALA D 1 46 ? 8.984 13.083 -13.107 1.00 23.04 485 ALA D N 1
ATOM 3018 C CA . ALA D 1 46 ? 9.143 12.035 -12.113 1.00 23.43 485 ALA D CA 1
ATOM 3019 C C . ALA D 1 46 ? 8.116 12.269 -11.005 1.00 23.89 485 ALA D C 1
ATOM 3020 O O . ALA D 1 46 ? 7.838 13.423 -10.649 1.00 23.53 485 ALA D O 1
ATOM 3022 N N . SER D 1 47 ? 7.552 11.192 -10.461 1.00 24.46 486 SER D N 1
ATOM 3023 C CA . SER D 1 47 ? 6.513 11.332 -9.431 1.00 25.21 486 SER D CA 1
ATOM 3024 C C . SER D 1 47 ? 6.791 10.596 -8.111 1.00 25.52 486 SER D C 1
ATOM 3025 O O . SER D 1 47 ? 7.422 9.539 -8.098 1.00 25.83 486 SER D O 1
ATOM 3028 N N . ALA D 1 48 ? 6.264 11.162 -7.024 1.00 26.11 487 ALA D N 1
ATOM 3029 C CA . ALA D 1 48 ? 6.576 10.802 -5.627 1.00 26.74 487 ALA D CA 1
ATOM 3030 C C . ALA D 1 48 ? 6.271 9.367 -5.149 1.00 27.47 487 ALA D C 1
ATOM 3031 O O . ALA D 1 48 ? 6.195 9.099 -3.942 1.00 28.17 487 ALA D O 1
ATOM 3033 N N . GLY D 1 49 ? 6.134 8.429 -6.073 1.00 27.17 488 GLY D N 1
ATOM 3034 C CA . GLY D 1 49 ? 5.813 7.061 -5.678 1.00 26.38 488 GLY D CA 1
ATOM 3035 C C . GLY D 1 49 ? 6.243 6.039 -6.689 1.00 26.03 488 GLY D C 1
ATOM 3036 O O . GLY D 1 49 ? 6.046 4.838 -6.484 1.00 25.91 488 GLY D O 1
ATOM 3037 N N . THR D 1 50 ? 6.799 6.512 -7.797 1.00 25.58 489 THR D N 1
ATOM 3038 C CA . THR D 1 50 ? 7.331 5.623 -8.819 1.00 25.70 489 THR D CA 1
ATOM 3039 C C . THR D 1 50 ? 8.806 5.922 -9.101 1.00 25.17 489 THR D C 1
ATOM 3040 O O . THR D 1 50 ? 9.580 5.012 -9.387 1.00 25.51 489 THR D O 1
ATOM 3044 N N . ASP D 1 51 ? 9.201 7.194 -8.999 1.00 24.46 490 ASP D N 1
ATOM 3045 C CA . ASP D 1 51 ? 10.579 7.580 -9.308 1.00 24.08 490 ASP D CA 1
ATOM 3046 C C . ASP D 1 51 ? 11.392 8.052 -8.089 1.00 23.62 490 ASP D C 1
ATOM 3047 O O . ASP D 1 51 ? 12.621 7.937 -8.063 1.00 23.54 490 ASP D O 1
ATOM 3052 N N . PHE D 1 52 ? 10.703 8.599 -7.095 1.00 22.87 491 PHE D N 1
ATOM 3053 C CA . PHE D 1 52 ? 11.351 9.055 -5.870 1.00 22.51 491 PHE D CA 1
ATOM 3054 C C . PHE D 1 52 ? 10.320 8.983 -4.765 1.00 22.50 491 PHE D C 1
ATOM 3055 O O . PHE D 1 52 ? 9.125 8.837 -5.044 1.00 22.42 491 PHE D O 1
ATOM 3063 N N . VAL D 1 53 ? 10.757 9.061 -3.513 1.00 22.41 492 VAL D N 1
ATOM 3064 C CA . VAL D 1 53 ? 9.772 9.077 -2.437 1.00 22.58 492 VAL D CA 1
ATOM 3065 C C . VAL D 1 53 ? 9.521 10.526 -2.036 1.00 22.51 492 VAL D C 1
ATOM 3066 O O . VAL D 1 53 ? 10.450 11.277 -1.691 1.00 21.33 492 VAL D O 1
ATOM 3070 N N . GLY D 1 54 ? 8.258 10.923 -2.167 1.00 22.03 493 GLY D N 1
ATOM 3071 C CA . GLY D 1 54 ? 7.825 12.263 -1.827 1.00 22.13 493 GLY D CA 1
ATOM 3072 C C . GLY D 1 54 ? 8.198 12.582 -0.404 1.00 22.09 493 GLY D C 1
ATOM 3073 O O . GLY D 1 54 ? 8.138 11.719 0.473 1.00 22.44 493 GLY D O 1
ATOM 3074 N N . ARG D 1 55 ? 8.601 13.824 -0.184 1.00 22.30 494 ARG D N 1
ATOM 3075 C CA . ARG D 1 55 ? 9.020 14.258 1.126 1.00 22.60 494 ARG D CA 1
ATOM 3076 C C . ARG D 1 55 ? 8.699 15.710 1.389 1.00 22.90 494 ARG D C 1
ATOM 3077 O O . ARG D 1 55 ? 8.983 16.592 0.565 1.00 22.12 494 ARG D O 1
ATOM 3085 N N . LYS D 1 56 ? 8.111 15.952 2.551 1.00 23.18 495 LYS D N 1
ATOM 3086 C CA . LYS D 1 56 ? 7.885 17.301 3.067 1.00 23.80 495 LYS D CA 1
ATOM 3087 C C . LYS D 1 56 ? 8.515 17.359 4.455 1.00 23.78 495 LYS D C 1
ATOM 3088 O O . LYS D 1 56 ? 8.476 16.392 5.212 1.00 22.91 495 LYS D O 1
ATOM 3094 N N . GLY D 1 57 ? 9.111 18.490 4.789 1.00 23.71 496 GLY D N 1
ATOM 3095 C CA . GLY D 1 57 ? 9.756 18.608 6.077 1.00 23.65 496 GLY D CA 1
ATOM 3096 C C . GLY D 1 57 ? 10.098 20.022 6.468 1.00 23.52 496 GLY D C 1
ATOM 3097 O O . GLY D 1 57 ? 9.768 20.986 5.753 1.00 24.26 496 GLY D O 1
ATOM 3098 N N . LEU D 1 58 ? 10.744 20.131 7.623 1.00 22.94 497 LEU D N 1
ATOM 3099 C CA . LEU D 1 58 ? 11.120 21.396 8.214 1.00 22.64 497 LEU D CA 1
ATOM 3100 C C . LEU D 1 58 ? 12.612 21.352 8.494 1.00 22.42 497 LEU D C 1
ATOM 3101 O O . LEU D 1 58 ? 13.103 20.438 9.155 1.00 22.61 497 LEU D O 1
ATOM 3106 N N . LEU D 1 59 ? 13.320 22.350 7.988 1.00 22.12 498 LEU D N 1
ATOM 3107 C CA . LEU D 1 59 ? 14.743 22.494 8.255 1.00 22.38 498 LEU D CA 1
ATOM 3108 C C . LEU D 1 59 ? 14.937 23.514 9.357 1.00 22.28 498 LEU D C 1
ATOM 3109 O O . LEU D 1 59 ? 14.450 24.641 9.263 1.00 22.35 498 LEU D O 1
ATOM 3114 N N . SER D 1 60 ? 15.673 23.110 10.385 1.00 21.51 499 SER D N 1
ATOM 3115 C CA . SER D 1 60 ? 15.907 23.919 11.571 1.00 21.60 499 SER D CA 1
ATOM 3116 C C . SER D 1 60 ? 17.382 24.306 11.646 1.00 21.28 499 SER D C 1
ATOM 3117 O O . SER D 1 60 ? 18.263 23.439 11.599 1.00 21.30 499 SER D O 1
ATOM 3120 N N . PHE D 1 61 ? 17.640 25.607 11.737 1.00 20.10 500 PHE D N 1
ATOM 3121 C CA . PHE D 1 61 ? 18.993 26.146 11.876 1.00 19.25 500 PHE D CA 1
ATOM 3122 C C . PHE D 1 61 ? 19.167 26.733 13.300 1.00 18.89 500 PHE D C 1
ATOM 3123 O O . PHE D 1 61 ? 18.694 27.841 13.558 1.00 19.52 500 PHE D O 1
ATOM 3131 N N . PRO D 1 62 ? 19.834 26.004 14.225 1.00 18.20 501 PRO D N 1
ATOM 3132 C CA . PRO D 1 62 ? 20.138 26.599 15.521 1.00 18.24 501 PRO D CA 1
ATOM 3133 C C . PRO D 1 62 ? 21.044 27.833 15.408 1.00 18.08 501 PRO D C 1
ATOM 3134 O O . PRO D 1 62 ? 21.724 27.999 14.390 1.00 18.31 501 PRO D O 1
ATOM 3138 N N . PRO D 1 63 ? 21.070 28.690 16.453 1.00 18.46 502 PRO D N 1
ATOM 3139 C CA . PRO D 1 63 ? 22.091 29.732 16.479 1.00 18.45 502 PRO D CA 1
ATOM 3140 C C . PRO D 1 63 ? 23.489 29.163 16.198 1.00 18.42 502 PRO D C 1
ATOM 3141 O O . PRO D 1 63 ? 23.852 28.106 16.728 1.00 18.02 502 PRO D O 1
ATOM 3145 N N . GLY D 1 64 ? 24.240 29.835 15.330 1.00 18.48 503 GLY D N 1
ATOM 3146 C CA . GLY D 1 64 ? 25.594 29.393 14.997 1.00 18.37 503 GLY D CA 1
ATOM 3147 C C . GLY D 1 64 ? 25.682 28.427 13.818 1.00 18.66 503 GLY D C 1
ATOM 3148 O O . GLY D 1 64 ? 26.792 28.113 13.359 1.00 18.40 503 GLY D O 1
ATOM 3149 N N . VAL D 1 65 ? 24.538 27.929 13.347 1.00 17.79 504 VAL D N 1
ATOM 3150 C CA . VAL D 1 65 ? 24.540 27.025 12.170 1.00 18.13 504 VAL D CA 1
ATOM 3151 C C . VAL D 1 65 ? 23.973 27.656 10.907 1.00 18.53 504 VAL D C 1
ATOM 3152 O O . VAL D 1 65 ? 22.900 28.253 10.924 1.00 17.80 504 VAL D O 1
ATOM 3156 N N . ASP D 1 66 ? 24.721 27.511 9.818 1.00 18.77 505 ASP D N 1
ATOM 3157 C CA . ASP D 1 66 ? 24.453 28.251 8.589 1.00 19.45 505 ASP D CA 1
ATOM 3158 C C . ASP D 1 66 ? 24.195 27.351 7.368 1.00 19.79 505 ASP D C 1
ATOM 3159 O O . ASP D 1 66 ? 24.204 27.804 6.217 1.00 20.05 505 ASP D O 1
ATOM 3164 N N . GLU D 1 67 ? 23.976 26.063 7.630 1.00 19.93 506 GLU D N 1
ATOM 3165 C CA . GLU D 1 67 ? 23.554 25.134 6.592 1.00 20.18 506 GLU D CA 1
ATOM 3166 C C . GLU D 1 67 ? 22.851 23.925 7.166 1.00 19.74 506 GLU D C 1
ATOM 3167 O O . GLU D 1 67 ? 23.110 23.549 8.307 1.00 19.42 506 GLU D O 1
ATOM 3173 N N . GLN D 1 68 ? 21.977 23.331 6.348 1.00 19.32 507 GLN D N 1
ATOM 3174 C CA . GLN D 1 68 ? 21.302 22.073 6.688 1.00 18.91 507 GLN D CA 1
ATOM 3175 C C . GLN D 1 68 ? 21.266 21.174 5.468 1.00 19.73 507 GLN D C 1
ATOM 3176 O O . GLN D 1 68 ? 21.143 21.651 4.342 1.00 19.10 507 GLN D O 1
ATOM 3182 N N . ARG D 1 69 ? 21.401 19.877 5.693 1.00 19.58 508 ARG D N 1
ATOM 3183 C CA . ARG D 1 69 ? 21.314 18.919 4.598 1.00 20.43 508 ARG D CA 1
ATOM 3184 C C . ARG D 1 69 ? 20.254 17.866 4.928 1.00 20.99 508 ARG D C 1
ATOM 3185 O O . ARG D 1 69 ? 20.005 17.557 6.107 1.00 21.51 508 ARG D O 1
ATOM 3193 N N . PHE D 1 70 ? 19.633 17.316 3.893 1.00 20.52 509 PHE D N 1
ATOM 3194 C CA . PHE D 1 70 ? 18.668 16.252 4.082 1.00 20.70 509 PHE D CA 1
ATOM 3195 C C . PHE D 1 70 ? 18.738 15.312 2.901 1.00 20.82 509 PHE D C 1
ATOM 3196 O O . PHE D 1 70 ? 19.225 15.691 1.840 1.00 21.61 509 PHE D O 1
ATOM 3204 N N . ARG D 1 71 ? 18.252 14.088 3.088 1.00 20.80 510 ARG D N 1
ATOM 3205 C CA . ARG D 1 71 ? 18.293 13.089 2.027 1.00 21.49 510 ARG D CA 1
ATOM 3206 C C . ARG D 1 71 ? 16.934 12.853 1.366 1.00 21.18 510 ARG D C 1
ATOM 3207 O O . ARG D 1 71 ? 15.895 12.898 2.027 1.00 21.32 510 ARG D O 1
ATOM 3215 N N . ILE D 1 72 ? 16.964 12.601 0.059 1.00 21.24 511 ILE D N 1
ATOM 3216 C CA . ILE D 1 72 ? 15.775 12.209 -0.698 1.00 21.41 511 ILE D CA 1
ATOM 3217 C C . ILE D 1 72 ? 16.021 10.813 -1.274 1.00 22.64 511 ILE D C 1
ATOM 3218 O O . ILE D 1 72 ? 17.072 10.566 -1.873 1.00 22.20 511 ILE D O 1
ATOM 3223 N N . GLU D 1 73 ? 15.057 9.909 -1.088 1.00 24.27 512 GLU D N 1
ATOM 3224 C CA . GLU D 1 73 ? 15.145 8.562 -1.660 1.00 26.32 512 GLU D CA 1
ATOM 3225 C C . GLU D 1 73 ? 14.683 8.502 -3.107 1.00 26.69 512 GLU D C 1
ATOM 3226 O O . GLU D 1 73 ? 13.612 9.021 -3.466 1.00 26.15 512 GLU D O 1
ATOM 3232 N N . VAL D 1 74 ? 15.495 7.842 -3.924 1.00 27.13 513 VAL D N 1
ATOM 3233 C CA . VAL D 1 74 ? 15.181 7.586 -5.319 1.00 28.26 513 VAL D CA 1
ATOM 3234 C C . VAL D 1 74 ? 14.702 6.135 -5.452 1.00 29.40 513 VAL D C 1
ATOM 3235 O O . VAL D 1 74 ? 15.271 5.225 -4.828 1.00 29.11 513 VAL D O 1
ATOM 3239 N N . ILE D 1 75 ? 13.629 5.936 -6.213 1.00 30.21 514 ILE D N 1
ATOM 3240 C CA . ILE D 1 75 ? 13.063 4.598 -6.419 1.00 31.93 514 ILE D CA 1
ATOM 3241 C C . ILE D 1 75 ? 13.586 4.053 -7.740 1.00 33.07 514 ILE D C 1
ATOM 3242 O O . ILE D 1 75 ? 13.344 4.636 -8.794 1.00 33.78 514 ILE D O 1
ATOM 3247 N N . ASP D 1 76 ? 14.297 2.929 -7.670 1.00 34.74 515 ASP D N 1
ATOM 3248 C CA . ASP D 1 76 ? 14.943 2.325 -8.837 1.00 35.86 515 ASP D CA 1
ATOM 3249 C C . ASP D 1 76 ? 13.984 1.453 -9.644 1.00 36.34 515 ASP D C 1
ATOM 3250 O O . ASP D 1 76 ? 13.093 0.815 -9.079 1.00 37.03 515 ASP D O 1
ATOM 3255 C CA . GLU D 1 82 ? 14.627 8.666 -20.911 1.00 40.17 521 GLU D CA 1
ATOM 3256 C C . GLU D 1 82 ? 14.851 9.307 -19.541 1.00 39.14 521 GLU D C 1
ATOM 3257 O O . GLU D 1 82 ? 14.349 8.822 -18.519 1.00 39.38 521 GLU D O 1
ATOM 3263 N N . ASP D 1 83 ? 15.613 10.397 -19.534 1.00 37.96 522 ASP D N 1
ATOM 3264 C CA . ASP D 1 83 ? 15.927 11.126 -18.313 1.00 36.66 522 ASP D CA 1
ATOM 3265 C C . ASP D 1 83 ? 14.720 11.939 -17.844 1.00 35.14 522 ASP D C 1
ATOM 3266 O O . ASP D 1 83 ? 14.051 12.587 -18.654 1.00 35.32 522 ASP D O 1
ATOM 3271 N N . GLU D 1 84 ? 14.449 11.891 -16.538 1.00 32.90 523 GLU D N 1
ATOM 3272 C CA . GLU D 1 84 ? 13.287 12.555 -15.941 1.00 30.49 523 GLU D CA 1
ATOM 3273 C C . GLU D 1 84 ? 13.695 13.466 -14.789 1.00 28.77 523 GLU D C 1
ATOM 3274 O O . GLU D 1 84 ? 14.812 13.385 -14.306 1.00 28.71 523 GLU D O 1
ATOM 3280 N N . CYS D 1 85 ? 12.783 14.323 -14.346 1.00 26.56 524 CYS D N 1
ATOM 3281 C CA . CYS D 1 85 ? 13.139 15.316 -13.334 1.00 24.89 524 CYS D CA 1
ATOM 3282 C C . CYS D 1 85 ? 12.034 15.598 -12.335 1.00 23.15 524 CYS D C 1
ATOM 3283 O O . CYS D 1 85 ? 10.853 15.405 -12.617 1.00 22.36 524 CYS D O 1
ATOM 3286 N N . PHE D 1 86 ? 12.430 16.066 -11.154 1.00 21.19 525 PHE D N 1
ATOM 3287 C CA . PHE D 1 86 ? 11.464 16.583 -10.197 1.00 19.62 525 PHE D CA 1
ATOM 3288 C C . PHE D 1 86 ? 12.086 17.756 -9.480 1.00 19.29 525 PHE D C 1
ATOM 3289 O O . PHE D 1 86 ? 13.226 18.137 -9.771 1.00 18.61 525 PHE D O 1
ATOM 3297 N N . TYR D 1 87 ? 11.321 18.357 -8.577 1.00 18.92 526 TYR D N 1
ATOM 3298 C CA . TYR D 1 87 ? 11.748 19.611 -7.967 1.00 18.48 526 TYR D CA 1
ATOM 3299 C C . TYR D 1 87 ? 11.579 19.554 -6.459 1.00 18.90 526 TYR D C 1
ATOM 3300 O O . TYR D 1 87 ? 10.869 18.682 -5.935 1.00 18.65 526 TYR D O 1
ATOM 3309 N N . ILE D 1 88 ? 12.229 20.487 -5.771 1.00 19.51 527 ILE D N 1
ATOM 3310 C CA . ILE D 1 88 ? 12.036 20.656 -4.327 1.00 20.17 527 ILE D CA 1
ATOM 3311 C C . ILE D 1 88 ? 11.927 22.143 -4.073 1.00 20.10 527 ILE D C 1
ATOM 3312 O O . ILE D 1 88 ? 12.776 22.902 -4.555 1.00 20.65 527 ILE D O 1
ATOM 3317 N N . ARG D 1 89 ? 10.894 22.586 -3.360 1.00 20.32 528 ARG D N 1
ATOM 3318 C CA . ARG D 1 89 ? 10.707 24.028 -3.175 1.00 20.52 528 ARG D CA 1
ATOM 3319 C C . ARG D 1 89 ? 10.827 24.380 -1.702 1.00 20.18 528 ARG D C 1
ATOM 3320 O O . ARG D 1 89 ? 10.420 23.611 -0.843 1.00 20.23 528 ARG D O 1
ATOM 3328 N N . LEU D 1 90 ? 11.421 25.535 -1.436 1.00 19.24 529 LEU D N 1
ATOM 3329 C CA . LEU D 1 90 ? 11.442 26.133 -0.113 1.00 19.60 529 LEU D CA 1
ATOM 3330 C C . LEU D 1 90 ? 10.241 27.030 0.059 1.00 20.40 529 LEU D C 1
ATOM 3331 O O . LEU D 1 90 ? 9.827 27.724 -0.880 1.00 20.66 529 LEU D O 1
ATOM 3336 N N . PHE D 1 91 ? 9.684 27.019 1.262 1.00 21.06 530 PHE D N 1
ATOM 3337 C CA . PHE D 1 91 ? 8.537 27.880 1.563 1.00 21.77 530 PHE D CA 1
ATOM 3338 C C . PHE D 1 91 ? 8.403 28.073 3.070 1.00 22.23 530 PHE D C 1
ATOM 3339 O O . PHE D 1 91 ? 9.024 27.350 3.859 1.00 22.21 530 PHE D O 1
ATOM 3347 N N . ASN D 1 92 ? 7.619 29.072 3.455 1.00 22.39 531 ASN D N 1
ATOM 3348 C CA . ASN D 1 92 ? 7.398 29.428 4.859 1.00 22.80 531 ASN D CA 1
ATOM 3349 C C . ASN D 1 92 ? 8.711 29.672 5.627 1.00 22.92 531 ASN D C 1
ATOM 3350 O O . ASN D 1 92 ? 8.916 29.092 6.702 1.00 23.17 531 ASN D O 1
ATOM 3355 N N . PRO D 1 93 ? 9.594 30.543 5.091 1.00 22.50 532 PRO D N 1
ATOM 3356 C CA . PRO D 1 93 ? 10.788 30.883 5.864 1.00 22.61 532 PRO D CA 1
ATOM 3357 C C . PRO D 1 93 ? 10.368 31.594 7.161 1.00 22.17 532 PRO D C 1
ATOM 3358 O O . PRO D 1 93 ? 9.372 32.334 7.176 1.00 22.12 532 PRO D O 1
ATOM 3362 N N . SER D 1 94 ? 11.106 31.365 8.240 1.00 21.78 533 SER D N 1
ATOM 3363 C CA . SER D 1 94 ? 10.785 32.020 9.513 1.00 22.07 533 SER D CA 1
ATOM 3364 C C . SER D 1 94 ? 10.967 33.542 9.441 1.00 22.25 533 SER D C 1
ATOM 3365 O O . SER D 1 94 ? 11.462 34.076 8.437 1.00 22.86 533 SER D O 1
ATOM 3368 N N . GLU D 1 95 ? 10.536 34.241 10.494 1.00 22.77 534 GLU D N 1
ATOM 3369 C CA . GLU D 1 95 ? 10.527 35.708 10.489 1.00 23.68 534 GLU D CA 1
ATOM 3370 C C . GLU D 1 95 ? 11.915 36.289 10.277 1.00 23.36 534 GLU D C 1
ATOM 3371 O O . GLU D 1 95 ? 12.882 35.833 10.877 1.00 23.88 534 GLU D O 1
ATOM 3377 N N . GLY D 1 96 ? 12.010 37.282 9.399 1.00 23.57 535 GLY D N 1
ATOM 3378 C CA . GLY D 1 96 ? 13.287 37.930 9.125 1.00 23.30 535 GLY D CA 1
ATOM 3379 C C . GLY D 1 96 ? 14.089 37.260 8.021 1.00 23.34 535 GLY D C 1
ATOM 3380 O O . GLY D 1 96 ? 15.101 37.799 7.591 1.00 23.85 535 GLY D O 1
ATOM 3381 N N . VAL D 1 97 ? 13.653 36.092 7.563 1.00 22.49 536 VAL D N 1
ATOM 3382 C CA . VAL D 1 97 ? 14.326 35.467 6.416 1.00 22.37 536 VAL D CA 1
ATOM 3383 C C . VAL D 1 97 ? 13.624 35.715 5.073 1.00 21.99 536 VAL D C 1
ATOM 3384 O O . VAL D 1 97 ? 12.391 35.628 4.960 1.00 21.76 536 VAL D O 1
ATOM 3388 N N . LYS D 1 98 ? 14.432 36.050 4.070 1.00 21.18 537 LYS D N 1
ATOM 3389 C CA . LYS D 1 98 ? 13.955 36.237 2.704 1.00 20.53 537 LYS D CA 1
ATOM 3390 C C . LYS D 1 98 ? 14.644 35.214 1.827 1.00 19.78 537 LYS D C 1
ATOM 3391 O O . LYS D 1 98 ? 15.879 35.100 1.839 1.00 19.24 537 LYS D O 1
ATOM 3397 N N . LEU D 1 99 ? 13.859 34.453 1.082 1.00 19.06 538 LEU D N 1
ATOM 3398 C CA . LEU D 1 99 ? 14.458 33.459 0.179 1.00 19.31 538 LEU D CA 1
ATOM 3399 C C . LEU D 1 99 ? 15.246 34.164 -0.935 1.00 19.13 538 LEU D C 1
ATOM 3400 O O . LEU D 1 99 ? 15.065 35.368 -1.216 1.00 19.20 538 LEU D O 1
ATOM 3405 N N . ALA D 1 100 ? 16.138 33.408 -1.551 1.00 18.50 539 ALA D N 1
ATOM 3406 C CA . ALA D 1 100 ? 16.893 33.871 -2.708 1.00 18.76 539 ALA D CA 1
ATOM 3407 C C . ALA D 1 100 ? 16.865 32.753 -3.744 1.00 18.39 539 ALA D C 1
ATOM 3408 O O . ALA D 1 100 ? 16.654 31.565 -3.420 1.00 19.05 539 ALA D O 1
ATOM 3410 N N . VAL D 1 101 ? 17.067 33.128 -4.997 1.00 18.46 540 VAL D N 1
ATOM 3411 C CA . VAL D 1 101 ? 17.336 32.121 -6.037 1.00 18.82 540 VAL D CA 1
ATOM 3412 C C . VAL D 1 101 ? 18.651 31.391 -5.669 1.00 18.59 540 VAL D C 1
ATOM 3413 O O . VAL D 1 101 ? 19.619 32.030 -5.235 1.00 18.90 540 VAL D O 1
ATOM 3417 N N . PRO D 1 102 ? 18.698 30.057 -5.818 1.00 19.15 541 PRO D N 1
ATOM 3418 C CA . PRO D 1 102 ? 17.574 29.187 -6.185 1.00 19.42 541 PRO D CA 1
ATOM 3419 C C . PRO D 1 102 ? 16.726 28.794 -4.973 1.00 19.73 541 PRO D C 1
ATOM 3420 O O . PRO D 1 102 ? 17.243 28.266 -3.980 1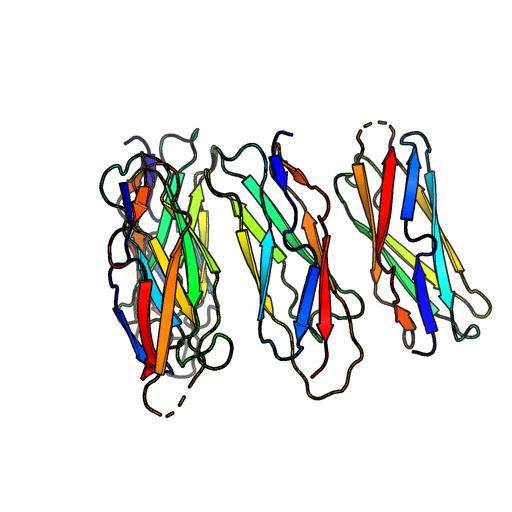.00 19.87 541 PRO D O 1
ATOM 3424 N N . MET D 1 103 ? 15.414 29.014 -5.071 1.00 19.16 542 MET D N 1
ATOM 3425 C CA . MET D 1 103 ? 14.484 28.635 -4.026 1.00 20.54 542 MET D CA 1
ATOM 3426 C C . MET D 1 103 ? 13.686 27.393 -4.442 1.00 20.71 542 MET D C 1
ATOM 3427 O O . MET D 1 103 ? 12.860 26.893 -3.674 1.00 20.80 542 MET D O 1
ATOM 3432 N N . ILE D 1 104 ? 13.952 26.906 -5.659 1.00 19.73 543 ILE D N 1
ATOM 3433 C CA . ILE D 1 104 ? 13.450 25.615 -6.136 1.00 19.63 543 ILE D CA 1
ATOM 3434 C C . ILE D 1 104 ? 14.688 24.874 -6.637 1.00 20.09 543 ILE D C 1
ATOM 3435 O O . ILE D 1 104 ? 15.452 25.423 -7.433 1.00 20.76 543 ILE D O 1
ATOM 3440 N N . ALA D 1 105 ? 14.912 23.661 -6.133 1.00 19.22 544 ALA D N 1
ATOM 3441 C CA . ALA D 1 105 ? 16.007 22.819 -6.587 1.00 18.96 544 ALA D CA 1
ATOM 3442 C C . ALA D 1 105 ? 15.474 21.925 -7.697 1.00 19.07 544 ALA D C 1
ATOM 3443 O O . ALA D 1 105 ? 14.295 21.527 -7.683 1.00 19.46 544 ALA D O 1
ATOM 3445 N N . THR D 1 106 ? 16.332 21.660 -8.675 1.00 18.75 545 THR D N 1
ATOM 3446 C CA . THR D 1 106 ? 16.000 20.799 -9.807 1.00 18.49 545 THR D CA 1
ATOM 3447 C C . THR D 1 106 ? 16.795 19.508 -9.643 1.00 18.61 545 THR D C 1
ATOM 3448 O O . THR D 1 106 ? 17.986 19.551 -9.351 1.00 19.06 545 THR D O 1
ATOM 3452 N N . VAL D 1 107 ? 16.124 18.366 -9.823 1.00 18.63 546 VAL D N 1
ATOM 3453 C CA . VAL D 1 107 ? 16.759 17.050 -9.703 1.00 18.75 546 VAL D CA 1
ATOM 3454 C C . VAL D 1 107 ? 16.510 16.282 -10.995 1.00 19.64 546 VAL D C 1
ATOM 3455 O O . VAL D 1 107 ? 15.350 16.056 -11.374 1.00 19.69 546 VAL D O 1
ATOM 3459 N N . MET D 1 108 ? 17.590 15.909 -11.676 1.00 19.99 547 MET D N 1
ATOM 3460 C CA . MET D 1 108 ? 17.489 15.109 -12.905 1.00 21.31 547 MET D CA 1
ATOM 3461 C C . MET D 1 108 ? 17.904 13.689 -12.548 1.00 20.97 547 MET D C 1
ATOM 3462 O O . MET D 1 108 ? 18.978 13.485 -11.970 1.00 20.95 547 MET D O 1
ATOM 3467 N N . ILE D 1 109 ? 17.040 12.720 -12.856 1.00 21.51 548 ILE D N 1
ATOM 3468 C CA . ILE D 1 109 ? 17.348 11.309 -12.616 1.00 22.20 548 ILE D CA 1
ATOM 3469 C C . ILE D 1 109 ? 17.799 10.702 -13.935 1.00 23.15 548 ILE D C 1
ATOM 3470 O O . ILE D 1 109 ? 17.049 10.714 -14.907 1.00 22.87 548 ILE D O 1
ATOM 3475 N N . LEU D 1 110 ? 19.017 10.164 -13.962 1.00 24.33 549 LEU D N 1
ATOM 3476 C CA . LEU D 1 110 ? 19.533 9.486 -15.149 1.00 25.29 549 LEU D CA 1
ATOM 3477 C C . LEU D 1 110 ? 19.482 7.970 -14.961 1.00 25.52 549 LEU D C 1
ATOM 3478 O O . LEU D 1 110 ? 19.831 7.450 -13.897 1.00 25.82 549 LEU D O 1
#

CATH classification: 2.60.40.2030

Secondary structure (P-SEA, 3-state):
ccbbbbbcccbbbbcccccbbbbbbbbcccccccccccccccccccccccccccccbbbbbccccccccbbbbbbbcccccccccccccccccccccccccccbbbbbbbcc/ccbbbbbcccbbbbcccccbbbbbbbbccccccccbbbbbbbbccccccccbbbbbbbbbbccccccccbbbbbbbcccccccccccccccccccccccccccbbbbbbbbcc/ccbbbbbcccbbbbbcccccbbbbbbbccccccccbbbbbbbbcccccccccccccbbbbbccccccccbbbbbccccccccccccccccccccccccbbbbbcc/cbbbbcccbbbbcccccbbbbbbbbccccccccbbbbbbbbccccccccbbbbbbbbbbccccccccbbbbbccccccccccccccccccccccccbbbbbcc

InterPro domains:
  IPR003644 Na-Ca exchanger/integrin-beta4 [PF03160] (438-552)
  IPR003644 Na-Ca exchanger/integrin-beta4 [SM00237] (431-530)
  IPR003644 Na-Ca exchanger/integrin-beta4 [SM00237] (544-643)
  IPR004836 Sodium/calcium exchanger protein [PR01259] (805-817)
  IPR004836 Sodium/calcium exchanger protein [PR01259] (818-829)
  IPR004836 Sodium/calcium exchanger protein [PR01259] (831-843)
  IPR004836 Sodium/calcium exchanger protein [PR01259] (844-857)
  IPR004836 Sodium/calcium exchanger protein [TIGR00845] (5-973)
  IPR004837 Sodium/calcium exchanger membrane region [PF01699] (127-296)
  IPR004837 Sodium/calcium exchanger membrane region [PF01699] (801-964)
  IPR032452 Sodium/calcium exchanger domain, C-terminal extension [PF16494] (300-420)
  IPR038081 CalX-like domain superfamily [G3DSA:2.60.40.2030] (441-550)
  IPR038081 CalX-like domain superfamily [G3DSA:2.60.40.2030] (551-726)
  IPR038081 CalX-like domain superfamily [SSF141072] (444-563)
  IPR038081 CalX-like domain superfamily [SSF141072] (554-715)
  IPR044880 NCX, central ion-binding domain superfamily [G3DSA:1.20.1420.30] (177-308)
  IPR044880 NCX, central ion-binding domain superfamily [G3DSA:1.20.1420.30] (757-966)
  IPR051171 Calcium/Cation Antiporter [PTHR11878] (86-971)

B-factor: mean 22.13, std 7.35, range [10.97, 136.69]

Organism: Drosophila melanogaster (NCBI:txid7227)

Sequence (433 aa):
EFIRMYFEPGHYTVMENCGEFEVRVVVRRGDISTYASVEYETQDGTASAGTDFVGRKGLLSFPPGVDEQRFRIEVIDDDVFEEDECCFYIRLFNPSEGVKLAVPMIATVMILDDEFIRMYFEPGHYTVMENCGEFEVRVVVRRGDISTYASVEYETQDGTASAGTDFVVGRKGLLSFPPGVDEQRFRIEVIDDDVFEEDECCFYIRLFNPSEGVKLAVPMIATVMILDDDEFIRMYFEPGHYTVMENCGEFEVRVVRRGDISTYASVEYETQDGTASAGTDFVGRKGLLSFPPGVDEQRFRIEVIDEDECFYIRLFNPSEGVKLAVPMIATVMILIRMYFEPGHYTVMENCGEFEVRVVVRRGDISTYASVEYETQDGTASAGTDFVGRKGLLSFPPGVDEQRFRIEVIDEDECFYIRLFNPSEGVKLAVPMIATVMIL

Solvent-accessible surface area: 20693 Å² total; per-residue (Å²): 133,177,13,92,0,43,2,67,67,22,86,20,72,14,84,5,87,52,41,66,17,49,0,43,0,0,0,92,61,59,59,75,72,46,1,13,0,45,4,43,20,13,49,9,31,0,39,47,62,83,14,0,54,39,116,136,23,107,9,32,0,15,36,17,9,44,18,50,66,14,75,0,78,10,54,77,56,154,106,168,40,100,87,32,20,0,20,0,19,2,28,94,42,33,171,34,8,49,5,13,111,44,4,26,0,40,0,49,12,47,38,102,145,175,6,96,0,47,2,71,68,21,93,19,76,16,84,4,86,49,44,83,22,75,0,48,0,0,1,90,55,52,77,75,54,46,0,2,0,24,4,11,12,72,81,37,95,0,39,47,60,84,13,0,47,45,104,72,22,86,9,10,0,20,78,58,46,61,54,55,124,15,132,0,94,11,52,76,48,141,96,142,38,135,89,42,26,0,74,0,74,5,22,25,36,10,110,28,7,111,30,18,126,44,66,90,0,44,0,49,10,50,29,66,69,146,161,11,87,0,48,2,74,69,21,109,21,80,13,111,72,110,49,42,84,23,78,0,55,0,0,0,78,58,52,66,69,62,119,1,13,0,42,4,42,20,21,49,9,28,0,40,46,59,92,30,0,43,43,105,138,21,108,10,37,0,60,85,57,45,57,42,58,135,16,137,0,89,9,61,122,172,80,41,6,0,18,0,21,2,27,91,46,31,177,47,15,51,6,19,109,43,5,25,0,34,0,53,9,89,44,104,0,48,2,76,67,19,103,20,86,12,108,74,111,49,41,87,24,51,0,55,0,0,0,82,63,69,51,58,67,68,1,16,0,44,3,40,19,77,80,35,99,0,38,47,58,93,21,0,32,25,94,93,5,48,10,21,0,28,35,42,2,55,35,25,54,8,65,0,69,11,59,121,200,84,64,21,0,75,0,78,4,26,94,45,32,180,60,15,138,31,21,123,41,74,90,0,36,0,57,7,84

GO terms:
  GO:0005432 calcium:sodium antiporter activity (F, IDA)
  GO:0005509 calcium ion binding (F, IDA)
  GO:0034976 response to endoplasmic reticulum stress (P, HMP)
  GO:0005432 calcium:sodium antiporter activity (F, TAS)
  GO:0005432 calcium:sodium antiporter activity (F, IMP)
  GO:0050884 neuromuscular process controlling posture (P, IMP)
  GO:0007602 phototransduction (P, IMP)

Radius of gyration: 25.26 Å; Cα contacts (8 Å, |Δi|>4): 1165; chains: 4; bounding box: 66×60×65 Å

Nearest PDB structures (foldseek):
  3e9t-assembly2_B  TM=1.006E+00  e=2.028E-22  Drosophila melanogaster
  3rb5-assembly3_B  TM=9.947E-01  e=1.319E-19  Drosophila melanogaster
  3rb7-assembly2_B  TM=9.959E-01  e=2.047E-19  Drosophila melanogaster
  3rb5-assembly3_A-2  TM=9.954E-01  e=1.741E-18  Drosophila melanogaster
  3fso-assembly2_B  TM=9.257E-01  e=1.593E-11  Homo sapiens